Protein AF-0000000086681420 (afdb_homodimer)

Solvent-accessible surface area (backbone atoms only — not comparable to full-atom values): 21483 Å² total; per-residue (Å²): 106,61,71,54,40,61,47,39,17,50,47,39,37,50,51,50,50,49,32,41,70,71,39,78,42,47,61,63,35,74,54,58,59,67,58,52,14,61,72,68,72,48,56,61,65,45,44,51,50,9,47,51,54,36,30,54,43,31,44,29,41,67,53,79,93,69,53,41,27,32,30,68,63,39,62,67,49,53,43,48,50,36,53,54,48,20,55,54,45,14,51,20,32,21,44,33,7,63,62,53,47,66,70,57,52,50,54,48,50,54,47,51,56,50,49,73,64,42,84,44,63,68,56,34,51,54,47,53,50,48,51,50,45,56,41,39,67,72,35,40,54,55,49,54,46,33,58,53,54,60,41,63,55,62,50,57,58,42,35,51,44,13,36,68,75,37,44,70,61,50,51,52,31,51,50,48,26,49,51,23,34,72,69,41,33,28,68,54,10,17,50,29,34,33,52,35,38,51,50,36,39,54,40,15,46,53,44,38,46,74,70,56,43,29,84,131,106,60,71,54,40,61,47,39,17,49,48,37,38,50,52,53,48,48,34,42,70,71,40,77,42,46,58,65,35,74,54,58,58,65,58,52,16,61,73,68,72,48,58,62,64,42,44,50,50,10,47,50,53,36,29,54,44,30,45,29,41,67,55,80,95,69,54,39,26,32,30,66,62,41,64,65,49,55,44,49,50,36,52,55,47,20,55,54,44,14,51,19,33,21,43,34,7,64,62,53,46,64,69,57,52,52,54,47,52,55,45,52,54,51,48,73,64,43,85,46,61,67,56,34,50,53,47,52,51,49,52,51,47,56,42,38,68,72,35,41,54,55,48,55,45,33,58,52,55,61,43,64,55,61,51,56,60,43,37,51,42,12,37,66,74,36,45,70,60,51,51,53,32,52,50,48,26,49,51,22,35,71,69,41,34,28,69,54,10,17,49,30,35,33,53,35,37,52,49,36,39,54,40,16,46,53,43,37,48,74,71,57,42,30,83,131

Secondary structure (DSSP, 8-state):
-HHHHHHHHHHHHHHHHHHHHTTSS-TTPEE-HHHHHHHHT--HHHHHHHHHHHHHTTSEE--TTS-EEE---SHHHHHHHHHHHHHHHHHHHHHHHHH--HHHHHHHHHHHHHHHH--SHHHHHHHHHHHHHHHHHHH--HHHHHHHHTTTTHHHHHHHHHHHH-HHHHHHHHHHHHHHHHHT-HHHHHHHHHHHHHHHHHHHHHHHHHTT-S--/-HHHHHHHHHHHHHHHHHHHHTTSS-TTPEE-HHHHHHHHT--HHHHHHHHHHHHHTTSEE--TTS-EEE---SHHHHHHHHHHHHHHHHHHHHHHHHH--HHHHHHHHHHHHHHHH--SHHHHHHHHHHHHHHHHHHH--HHHHHHHHTTTTHHHHHHHHHHHH-HHHHHHHHHHHHHHHHHT-HHHHHHHHHHHHHHHHHHHHHHHHHTT-S--

Nearest PDB structures (foldseek):
  7u5q-assembly2_B  TM=7.441E-01  e=8.582E-09  Brucella melitensis ATCC 23457
  3fms-assembly1_A-2  TM=8.248E-01  e=6.926E-08  Thermotoga maritima MSB8
  3c7j-assembly1_A-2  TM=6.020E-01  e=2.973E-07  Pseudomonas syringae pv. tomato str. DC3000
  4p9f-assembly1_A  TM=7.579E-01  e=4.971E-06  Escherichia coli UMEA 3718-1
  3c7j-assembly1_B-2  TM=5.836E-01  e=3.539E-06  Pseudomonas syringae pv. tomato str. DC3000

InterPro domains:
  IPR000524 Transcription regulator HTH, GntR [PF00392] (9-70)
  IPR000524 Transcription regulator HTH, GntR [PS50949] (6-73)
  IPR000524 Transcription regulator HTH, GntR [SM00345] (12-70)
  IPR008920 Transcription regulator FadR/GntR, C-terminal [G3DSA:1.20.120.530] (75-212)
  IPR008920 Transcription regulator FadR/GntR, C-terminal [SSF48008] (76-204)
  IPR011711 GntR, C-terminal [PF07729] (80-198)
  IPR036388 Winged helix-like DNA-binding domain superfamily [G3DSA:1.10.10.10] (4-71)
  IPR036390 Winged helix DNA-binding domain superfamily [SSF46785] (7-87)

Organism: NCBI:txid175570

Radius of gyration: 22.21 Å; Cα contacts (8 Å, |Δi|>4): 626; chains: 2; bounding box: 49×61×53 Å

pLDDT: mean 91.7, std 10.25, range [29.23, 98.69]

Structure (mmCIF, N/CA/C/O backbone):
data_AF-0000000086681420-model_v1
#
loop_
_entity.id
_entity.type
_entity.pdbx_description
1 polymer 'GntR family transcriptional regulator'
#
loop_
_atom_site.group_PDB
_atom_site.id
_atom_site.type_symbol
_atom_site.label_atom_id
_atom_site.label_alt_id
_atom_site.label_comp_id
_atom_site.label_asym_id
_atom_site.label_entity_id
_atom_site.label_seq_id
_atom_site.pdbx_PDB_ins_code
_atom_site.Cartn_x
_atom_site.Cartn_y
_atom_site.Cartn_z
_atom_site.occupancy
_atom_site.B_iso_or_equiv
_atom_site.auth_seq_id
_atom_site.auth_comp_id
_atom_site.auth_asym_id
_atom_site.auth_atom_id
_atom_site.pdbx_PDB_model_num
ATOM 1 N N . MET A 1 1 ? -19.375 -1.603 -20.312 1 29.95 1 MET A N 1
ATOM 2 C CA . MET A 1 1 ? -18.109 -1.078 -20.812 1 29.95 1 MET A CA 1
ATOM 3 C C . MET A 1 1 ? -17.094 -0.914 -19.688 1 29.95 1 MET A C 1
ATOM 5 O O . MET A 1 1 ? -15.898 -1.085 -19.891 1 29.95 1 MET A O 1
ATOM 9 N N . THR A 1 2 ? -17.641 -0.39 -18.406 1 36.62 2 THR A N 1
ATOM 10 C CA . THR A 1 2 ? -16.812 -0.049 -17.25 1 36.62 2 THR A CA 1
ATOM 11 C C . THR A 1 2 ? -16.203 -1.303 -16.641 1 36.62 2 THR A C 1
ATOM 13 O O . THR A 1 2 ? -15.008 -1.321 -16.328 1 36.62 2 THR A O 1
ATOM 16 N N . LEU A 1 3 ? -17.125 -2.41 -16.406 1 41.62 3 LEU A N 1
ATOM 17 C CA . LEU A 1 3 ? -16.656 -3.721 -15.969 1 41.62 3 LEU A CA 1
ATOM 18 C C . LEU A 1 3 ? -15.648 -4.293 -16.953 1 41.62 3 LEU A C 1
ATOM 20 O O . LEU A 1 3 ? -14.641 -4.871 -16.562 1 41.62 3 LEU A O 1
ATOM 24 N N . ILE A 1 4 ? -16.094 -3.836 -18.266 1 43.59 4 ILE A N 1
ATOM 25 C CA . ILE A 1 4 ? -15.258 -4.309 -19.359 1 43.59 4 ILE A CA 1
ATOM 26 C C . ILE A 1 4 ? -13.906 -3.594 -19.328 1 43.59 4 ILE A C 1
ATOM 28 O O . ILE A 1 4 ? -12.875 -4.191 -19.641 1 43.59 4 ILE A O 1
ATOM 32 N N . ARG A 1 5 ? -14.07 -2.34 -18.766 1 47.03 5 ARG A N 1
ATOM 33 C CA . ARG A 1 5 ? -12.852 -1.529 -18.75 1 47.03 5 ARG A CA 1
ATOM 34 C C . ARG A 1 5 ? -11.922 -1.956 -17.625 1 47.03 5 ARG A C 1
ATOM 36 O O . ARG A 1 5 ? -10.711 -2.068 -17.812 1 47.03 5 ARG A O 1
ATOM 43 N N . THR A 1 6 ? -12.594 -2.039 -16.281 1 57.47 6 THR A N 1
ATOM 44 C CA . THR A 1 6 ? -11.781 -2.514 -15.164 1 57.47 6 THR A CA 1
ATOM 45 C C . THR A 1 6 ? -11.188 -3.887 -15.477 1 57.47 6 THR A C 1
ATOM 47 O O . THR A 1 6 ? -10.008 -4.133 -15.219 1 57.47 6 THR A O 1
ATOM 50 N N . LYS A 1 7 ? -11.984 -4.469 -16.312 1 68 7 LYS A N 1
ATOM 51 C CA . LYS A 1 7 ? -11.57 -5.812 -16.719 1 68 7 LYS A CA 1
ATOM 52 C C . LYS A 1 7 ? -10.461 -5.762 -17.766 1 68 7 LYS A C 1
ATOM 54 O O . LYS A 1 7 ? -9.516 -6.551 -17.719 1 68 7 LYS A O 1
ATOM 59 N N . THR A 1 8 ? -10.477 -4.625 -18.422 1 77.81 8 THR A N 1
ATOM 60 C CA . THR A 1 8 ? -9.531 -4.539 -19.531 1 77.81 8 THR A CA 1
ATOM 61 C C . THR A 1 8 ? -8.172 -4.039 -19.047 1 77.81 8 THR A C 1
ATOM 63 O O . THR A 1 8 ? -7.133 -4.566 -19.453 1 77.81 8 THR A O 1
ATOM 66 N N . SER A 1 9 ? -8.148 -3.043 -18.109 1 84.12 9 SER A N 1
ATOM 67 C CA . SER A 1 9 ? -6.887 -2.533 -17.562 1 84.12 9 SER A CA 1
ATOM 68 C C . SER A 1 9 ? -6.172 -3.596 -16.734 1 84.12 9 SER A C 1
ATOM 70 O O . SER A 1 9 ? -4.941 -3.689 -16.781 1 84.12 9 SER A O 1
ATOM 72 N N . GLU A 1 10 ? -6.984 -4.383 -16.156 1 84.88 10 GLU A N 1
ATOM 73 C CA . GLU A 1 10 ? -6.406 -5.48 -15.375 1 84.88 10 GLU A CA 1
ATOM 74 C C . GLU A 1 10 ? -5.781 -6.527 -16.297 1 84.88 10 GLU A C 1
ATOM 76 O O . GLU A 1 10 ? -4.723 -7.074 -15.984 1 84.88 10 GLU A O 1
ATOM 81 N N . ALA A 1 11 ? -6.469 -6.73 -17.328 1 89.44 11 ALA A N 1
ATOM 82 C CA . ALA A 1 11 ? -5.941 -7.676 -18.297 1 89.44 11 ALA A CA 1
ATOM 83 C C . ALA A 1 11 ? -4.629 -7.176 -18.891 1 89.44 11 ALA A C 1
ATOM 85 O O . ALA A 1 11 ? -3.719 -7.961 -19.156 1 89.44 11 ALA A O 1
ATOM 86 N N . VAL A 1 12 ? -4.574 -5.926 -19.109 1 92.56 12 VAL A N 1
ATOM 87 C CA . VAL A 1 12 ? -3.354 -5.312 -19.625 1 92.56 12 VAL A CA 1
ATOM 88 C C . VAL A 1 12 ? -2.219 -5.496 -18.625 1 92.56 12 VAL A C 1
ATOM 90 O O . VAL A 1 12 ? -1.119 -5.918 -18.984 1 92.56 12 VAL A O 1
ATOM 93 N N . ALA A 1 13 ? -2.529 -5.223 -17.422 1 90.81 13 ALA A N 1
ATOM 94 C CA . ALA A 1 13 ? -1.523 -5.371 -16.375 1 90.81 13 ALA A CA 1
ATOM 95 C C . ALA A 1 13 ? -1.04 -6.816 -16.281 1 90.81 13 ALA A C 1
ATOM 97 O O . ALA A 1 13 ? 0.163 -7.07 -16.188 1 90.81 13 ALA A O 1
ATOM 98 N N . ASP A 1 14 ? -1.962 -7.68 -16.391 1 90.56 14 ASP A N 1
ATOM 99 C CA . ASP A 1 14 ? -1.637 -9.102 -16.328 1 90.56 14 ASP A CA 1
ATOM 100 C C . ASP A 1 14 ? -0.757 -9.516 -17.5 1 90.56 14 ASP A C 1
ATOM 102 O O . ASP A 1 14 ? 0.175 -10.305 -17.344 1 90.56 14 ASP A O 1
ATOM 106 N N . HIS A 1 15 ? -1.085 -9.016 -18.609 1 93.69 15 HIS A N 1
ATOM 107 C CA . HIS A 1 15 ? -0.298 -9.32 -19.797 1 93.69 15 HIS A CA 1
ATOM 108 C C . HIS A 1 15 ? 1.135 -8.82 -19.656 1 93.69 15 HIS A C 1
ATOM 110 O O . HIS A 1 15 ? 2.084 -9.547 -19.953 1 93.69 15 HIS A O 1
ATOM 116 N N . ILE A 1 16 ? 1.286 -7.691 -19.188 1 94.44 16 ILE A N 1
ATOM 117 C CA . ILE A 1 16 ? 2.605 -7.09 -19.016 1 94.44 16 ILE A CA 1
ATOM 118 C C . ILE A 1 16 ? 3.395 -7.855 -17.953 1 94.44 16 ILE A C 1
ATOM 120 O O . ILE A 1 16 ? 4.586 -8.117 -18.125 1 94.44 16 ILE A O 1
ATOM 124 N N . LEU A 1 17 ? 2.746 -8.211 -16.922 1 92.69 17 LEU A N 1
ATOM 125 C CA . LEU A 1 17 ? 3.389 -9.023 -15.898 1 92.69 17 LEU A CA 1
ATOM 126 C C . LEU A 1 17 ? 3.871 -10.352 -16.484 1 92.69 17 LEU A C 1
ATOM 128 O O . LEU A 1 17 ? 4.969 -10.812 -16.156 1 92.69 17 LEU A O 1
ATOM 132 N N . GLY A 1 18 ? 3.021 -10.906 -17.297 1 92.44 18 GLY A N 1
ATOM 133 C CA . GLY A 1 18 ? 3.443 -12.117 -17.984 1 92.44 18 GLY A CA 1
ATOM 134 C C . GLY A 1 18 ? 4.727 -11.945 -18.766 1 92.44 18 GLY A C 1
ATOM 135 O O . GLY A 1 18 ? 5.621 -12.797 -18.703 1 92.44 18 GLY A O 1
ATOM 136 N N . LEU A 1 19 ? 4.836 -10.844 -19.453 1 93.81 19 LEU A N 1
ATOM 137 C CA . LEU A 1 19 ? 6.02 -10.547 -20.25 1 93.81 19 LEU A CA 1
ATOM 138 C C . LEU A 1 19 ? 7.234 -10.328 -19.359 1 93.81 19 LEU A C 1
ATOM 140 O O . LEU A 1 19 ? 8.359 -10.656 -19.75 1 93.81 19 LEU A O 1
ATOM 144 N N . LEU A 1 20 ? 7.023 -9.812 -18.203 1 93.31 20 LEU A N 1
ATOM 145 C CA . LEU A 1 20 ? 8.109 -9.633 -17.25 1 93.31 20 LEU A CA 1
ATOM 146 C C . LEU A 1 20 ? 8.594 -10.984 -16.719 1 93.31 20 LEU A C 1
ATOM 148 O O . LEU A 1 20 ? 9.797 -11.25 -16.703 1 93.31 20 LEU A O 1
ATOM 152 N N . PHE A 1 21 ? 7.691 -11.852 -16.469 1 93.25 21 PHE A N 1
ATOM 153 C CA . PHE A 1 21 ? 8.023 -13.094 -15.773 1 93.25 21 PHE A CA 1
ATOM 154 C C . PHE A 1 21 ? 8.531 -14.141 -16.766 1 93.25 21 PHE A C 1
ATOM 156 O O . PHE A 1 21 ? 9.148 -15.133 -16.359 1 93.25 21 PHE A O 1
ATOM 163 N N . ASP A 1 22 ? 8.258 -13.922 -18.016 1 91.25 22 ASP A N 1
ATOM 164 C CA . ASP A 1 22 ? 8.828 -14.875 -18.969 1 91.25 22 ASP A CA 1
ATOM 165 C C . ASP A 1 22 ? 10.109 -14.32 -19.594 1 91.25 22 ASP A C 1
ATOM 167 O O . ASP A 1 22 ? 10.727 -14.977 -20.438 1 91.25 22 ASP A O 1
ATOM 171 N N . GLY A 1 23 ? 10.445 -13.109 -19.234 1 90.69 23 GLY A N 1
ATOM 172 C CA . GLY A 1 23 ? 11.734 -12.547 -19.625 1 90.69 23 GLY A CA 1
ATOM 173 C C . GLY A 1 23 ? 11.672 -11.75 -20.922 1 90.69 23 GLY A C 1
ATOM 174 O O . GLY A 1 23 ? 12.68 -11.211 -21.375 1 90.69 23 GLY A O 1
ATOM 175 N N . THR A 1 24 ? 10.547 -11.609 -21.5 1 92.81 24 THR A N 1
ATOM 176 C CA . THR A 1 24 ? 10.391 -10.828 -22.719 1 92.81 24 THR A CA 1
ATOM 177 C C . THR A 1 24 ? 10.641 -9.352 -22.469 1 92.81 24 THR A C 1
ATOM 179 O O . THR A 1 24 ? 11.227 -8.656 -23.297 1 92.81 24 THR A O 1
ATOM 182 N N . LEU A 1 25 ? 10.141 -8.898 -21.359 1 94.31 25 LEU A N 1
ATOM 183 C CA . LEU A 1 25 ? 10.422 -7.543 -20.891 1 94.31 25 LEU A CA 1
ATOM 184 C C . LEU A 1 25 ? 11.422 -7.559 -19.734 1 94.31 25 LEU A C 1
ATOM 186 O O . LEU A 1 25 ? 11.336 -8.398 -18.844 1 94.31 25 LEU A O 1
ATOM 190 N N . ARG A 1 26 ? 12.367 -6.68 -19.844 1 92.62 26 ARG A N 1
ATOM 191 C CA . ARG A 1 26 ? 13.391 -6.547 -18.812 1 92.62 26 ARG A CA 1
ATOM 192 C C . ARG A 1 26 ? 13.484 -5.109 -18.312 1 92.62 26 ARG A C 1
ATOM 194 O O . ARG A 1 26 ? 12.922 -4.195 -18.922 1 92.62 26 ARG A O 1
ATOM 201 N N . THR A 1 27 ? 14.219 -5.016 -17.156 1 92.38 27 THR A N 1
ATOM 202 C CA . THR A 1 27 ? 14.414 -3.695 -16.562 1 92.38 27 THR A CA 1
ATOM 203 C C . THR A 1 27 ? 14.922 -2.707 -17.609 1 92.38 27 THR A C 1
ATOM 205 O O . THR A 1 27 ? 15.867 -2.996 -18.344 1 92.38 27 THR A O 1
ATOM 208 N N . GLY A 1 28 ? 14.227 -1.65 -17.703 1 92.62 28 GLY A N 1
ATOM 209 C CA . GLY A 1 28 ? 14.68 -0.587 -18.594 1 92.62 28 GLY A CA 1
ATOM 210 C C . GLY A 1 28 ? 14.055 -0.662 -19.969 1 92.62 28 GLY A C 1
ATOM 211 O O . GLY A 1 28 ? 14.086 0.313 -20.719 1 92.62 28 GLY A O 1
ATOM 212 N N . ASP A 1 29 ? 13.453 -1.749 -20.344 1 94.5 29 ASP A N 1
ATOM 213 C CA . ASP A 1 29 ? 12.859 -1.917 -21.672 1 94.5 29 ASP A CA 1
ATOM 214 C C . ASP A 1 29 ? 11.688 -0.958 -21.859 1 94.5 29 ASP A C 1
ATOM 216 O O . ASP A 1 29 ? 10.914 -0.712 -20.938 1 94.5 29 ASP A O 1
ATOM 220 N N . ARG A 1 30 ? 11.586 -0.527 -23.078 1 95.94 30 ARG A N 1
ATOM 221 C CA . ARG A 1 30 ? 10.391 0.216 -23.469 1 95.94 30 ARG A CA 1
ATOM 222 C C . ARG A 1 30 ? 9.219 -0.724 -23.719 1 95.94 30 ARG A C 1
ATOM 224 O O . ARG A 1 30 ? 9.383 -1.804 -24.281 1 95.94 30 ARG A O 1
ATOM 231 N N . ILE A 1 31 ? 8.094 -0.323 -23.25 1 96.69 31 ILE A N 1
ATOM 232 C CA . ILE A 1 31 ? 6.883 -1.105 -23.453 1 96.69 31 ILE A CA 1
ATOM 233 C C . ILE A 1 31 ? 6.152 -0.608 -24.703 1 96.69 31 ILE A C 1
ATOM 235 O O . ILE A 1 31 ? 5.836 0.58 -24.812 1 96.69 31 ILE A O 1
ATOM 239 N N . ASP A 1 32 ? 5.902 -1.499 -25.609 1 95.12 32 ASP A N 1
ATOM 240 C CA . ASP A 1 32 ? 5.238 -1.179 -26.875 1 95.12 32 ASP A CA 1
ATOM 241 C C . ASP A 1 32 ? 3.723 -1.089 -26.688 1 95.12 32 ASP A C 1
ATOM 243 O O . ASP A 1 32 ? 3.012 -2.08 -26.859 1 95.12 32 ASP A O 1
ATOM 247 N N . ILE A 1 33 ? 3.287 0.065 -26.469 1 94.62 33 ILE A N 1
ATOM 248 C CA . ILE A 1 33 ? 1.875 0.289 -26.172 1 94.62 33 ILE A CA 1
ATOM 249 C C . ILE A 1 33 ? 1.027 -0.186 -27.359 1 94.62 33 ILE A C 1
ATOM 251 O O . ILE A 1 33 ? 0.014 -0.863 -27.156 1 94.62 33 ILE A O 1
ATOM 255 N N . ASP A 1 34 ? 1.475 0.141 -28.516 1 94.75 34 ASP A N 1
ATOM 256 C CA . ASP A 1 34 ? 0.741 -0.262 -29.703 1 94.75 34 ASP A CA 1
ATOM 257 C C . ASP A 1 34 ? 0.727 -1.781 -29.859 1 94.75 34 ASP A C 1
ATOM 259 O O . ASP A 1 34 ? -0.293 -2.365 -30.234 1 94.75 34 ASP A O 1
ATOM 263 N N . GLY A 1 35 ? 1.825 -2.338 -29.641 1 95.81 35 GLY A N 1
ATOM 264 C CA . GLY A 1 35 ? 1.906 -3.789 -29.703 1 95.81 35 GLY A CA 1
ATOM 265 C C . GLY A 1 35 ? 1.006 -4.48 -28.688 1 95.81 35 GLY A C 1
ATOM 266 O O . GLY A 1 35 ? 0.346 -5.469 -29.016 1 95.81 35 GLY A O 1
ATOM 267 N N . VAL A 1 36 ? 0.991 -3.971 -27.484 1 95.81 36 VAL A N 1
ATOM 268 C CA . VAL A 1 36 ? 0.137 -4.531 -26.453 1 95.81 36 VAL A CA 1
ATOM 269 C C . VAL A 1 36 ? -1.33 -4.355 -26.828 1 95.81 36 VAL A C 1
ATOM 271 O O . VAL A 1 36 ? -2.133 -5.281 -26.672 1 95.81 36 VAL A O 1
ATOM 274 N N . ALA A 1 37 ? -1.619 -3.24 -27.297 1 95.44 37 ALA A N 1
ATOM 275 C CA . ALA A 1 37 ? -2.984 -2.959 -27.734 1 95.44 37 ALA A CA 1
ATOM 276 C C . ALA A 1 37 ? -3.426 -3.936 -28.828 1 95.44 37 ALA A C 1
ATOM 278 O O . ALA A 1 37 ? -4.527 -4.484 -28.766 1 95.44 37 ALA A O 1
ATOM 279 N N . ALA A 1 38 ? -2.58 -4.141 -29.797 1 95.88 38 ALA A N 1
ATOM 280 C CA . ALA A 1 38 ? -2.871 -5.051 -30.891 1 95.88 38 ALA A CA 1
ATOM 281 C C . ALA A 1 38 ? -3.055 -6.48 -30.391 1 95.88 38 ALA A C 1
ATOM 283 O O . ALA A 1 38 ? -3.988 -7.172 -30.812 1 95.88 38 ALA A O 1
ATOM 284 N N . THR A 1 39 ? -2.238 -6.824 -29.562 1 94.62 39 THR A N 1
ATOM 285 C CA . THR A 1 39 ? -2.264 -8.18 -29.031 1 94.62 39 THR A CA 1
ATOM 286 C C . THR A 1 39 ? -3.562 -8.445 -28.266 1 94.62 39 THR A C 1
ATOM 288 O O . THR A 1 39 ? -4.145 -9.523 -28.391 1 94.62 39 THR A O 1
ATOM 291 N N . LEU A 1 40 ? -3.982 -7.453 -27.531 1 95.19 40 LEU A N 1
ATOM 292 C CA . LEU A 1 40 ? -5.137 -7.656 -26.656 1 95.19 40 LEU A CA 1
ATOM 293 C C . LEU A 1 40 ? -6.418 -7.191 -27.344 1 95.19 40 LEU A C 1
ATOM 295 O O . LEU A 1 40 ? -7.512 -7.375 -26.797 1 95.19 40 LEU A O 1
ATOM 299 N N . GLY A 1 41 ? -6.301 -6.641 -28.438 1 95.25 41 GLY A N 1
ATOM 300 C CA . GLY A 1 41 ? -7.469 -6.18 -29.172 1 95.25 41 GLY A CA 1
ATOM 301 C C . GLY A 1 41 ? -8.18 -5.02 -28.5 1 95.25 41 GLY A C 1
ATOM 302 O O . GLY A 1 41 ? -9.406 -4.996 -28.422 1 95.25 41 GLY A O 1
ATOM 303 N N . VAL A 1 42 ? -7.398 -4.133 -27.938 1 93.38 42 VAL A N 1
ATOM 304 C CA . VAL A 1 42 ? -7.961 -2.979 -27.25 1 93.38 42 VAL A CA 1
ATOM 305 C C . VAL A 1 42 ? -7.301 -1.699 -27.766 1 93.38 42 VAL A C 1
ATOM 307 O O . VAL A 1 42 ? -6.348 -1.755 -28.547 1 93.38 42 VAL A O 1
ATOM 310 N N . SER A 1 43 ? -7.922 -0.62 -27.375 1 91.12 43 SER A N 1
ATOM 311 C CA . SER A 1 43 ? -7.328 0.668 -27.719 1 91.12 43 SER A CA 1
ATOM 312 C C . SER A 1 43 ? -6.16 1.003 -26.797 1 91.12 43 SER A C 1
ATOM 314 O O . SER A 1 43 ? -5.895 0.273 -25.828 1 91.12 43 SER A O 1
ATOM 316 N N . ARG A 1 44 ? -5.57 2.129 -27.078 1 90.06 44 ARG A N 1
ATOM 317 C CA . ARG A 1 44 ? -4.438 2.58 -26.281 1 90.06 44 ARG A CA 1
ATOM 318 C C . ARG A 1 44 ? -4.891 3.025 -24.891 1 90.06 44 ARG A C 1
ATOM 320 O O . ARG A 1 44 ? -4.105 3.002 -23.938 1 90.06 44 ARG A O 1
ATOM 327 N N . VAL A 1 45 ? -6.086 3.369 -24.797 1 82.5 45 VAL A N 1
ATOM 328 C CA . VAL A 1 45 ? -6.59 3.955 -23.562 1 82.5 45 VAL A CA 1
ATOM 329 C C . VAL A 1 45 ? -6.527 2.922 -22.438 1 82.5 45 VAL A C 1
ATOM 331 O O . VAL A 1 45 ? -5.898 3.154 -21.406 1 82.5 45 VAL A O 1
ATOM 334 N N . PRO A 1 46 ? -7.086 1.774 -22.578 1 86.62 46 PRO A N 1
ATOM 335 C CA . PRO A 1 46 ? -6.973 0.791 -21.5 1 86.62 46 PRO A CA 1
ATOM 336 C C . PRO A 1 46 ? -5.535 0.332 -21.266 1 86.62 46 PRO A C 1
ATOM 338 O O . PRO A 1 46 ? -5.172 -0.037 -20.156 1 86.62 46 PRO A O 1
ATOM 341 N N . VAL A 1 47 ? -4.727 0.31 -22.312 1 91.19 47 VAL A N 1
ATOM 342 C CA . VAL A 1 47 ? -3.322 -0.05 -22.141 1 91.19 47 VAL A CA 1
ATOM 343 C C . VAL A 1 47 ? -2.641 0.953 -21.219 1 91.19 47 VAL A C 1
ATOM 345 O O . VAL A 1 47 ? -1.955 0.564 -20.266 1 91.19 47 VAL A O 1
ATOM 348 N N . ARG A 1 48 ? -2.943 2.162 -21.438 1 83.94 48 ARG A N 1
ATOM 349 C CA . ARG A 1 48 ? -2.355 3.205 -20.594 1 83.94 48 ARG A CA 1
ATOM 350 C C . ARG A 1 48 ? -2.863 3.107 -19.172 1 83.94 48 ARG A C 1
ATOM 352 O O . ARG A 1 48 ? -2.107 3.33 -18.219 1 83.94 48 ARG A O 1
ATOM 359 N N . GLU A 1 49 ? -4.039 2.74 -19.031 1 81.88 49 GLU A N 1
ATOM 360 C CA . GLU A 1 49 ? -4.605 2.576 -17.688 1 81.88 49 GLU A CA 1
ATOM 361 C C . GLU A 1 49 ? -3.932 1.428 -16.938 1 81.88 49 GLU A C 1
ATOM 363 O O . GLU A 1 49 ? -3.631 1.544 -15.758 1 81.88 49 GLU A O 1
ATOM 368 N N . GLY A 1 50 ? -3.754 0.379 -17.656 1 85.94 50 GLY A N 1
ATOM 369 C CA . GLY A 1 50 ? -3.051 -0.746 -17.062 1 85.94 50 GLY A CA 1
ATOM 370 C C . GLY A 1 50 ? -1.621 -0.417 -16.672 1 85.94 50 GLY A C 1
ATOM 371 O O . GLY A 1 50 ? -1.147 -0.838 -15.617 1 85.94 50 GLY A O 1
ATOM 372 N N . LEU A 1 51 ? -1.036 0.368 -17.531 1 88.81 51 LEU A N 1
ATOM 373 C CA . LEU A 1 51 ? 0.333 0.794 -17.266 1 88.81 51 LEU A CA 1
ATOM 374 C C . LEU A 1 51 ? 0.386 1.75 -16.078 1 88.81 51 LEU A C 1
ATOM 376 O O . LEU A 1 51 ? 1.343 1.729 -15.297 1 88.81 51 LEU A O 1
ATOM 380 N N . MET A 1 52 ? -0.603 2.531 -15.867 1 82.06 52 MET A N 1
ATOM 381 C CA . MET A 1 52 ? -0.674 3.445 -14.734 1 82.06 52 MET A CA 1
ATOM 382 C C . MET A 1 52 ? -0.793 2.676 -13.422 1 82.06 52 MET A C 1
ATOM 384 O O . MET A 1 52 ? -0.208 3.068 -12.414 1 82.06 52 MET A O 1
ATOM 388 N N . SER A 1 53 ? -1.486 1.578 -13.5 1 82.81 53 SER A N 1
ATOM 389 C CA . SER A 1 53 ? -1.59 0.75 -12.305 1 82.81 53 SER A CA 1
ATOM 390 C C . SER A 1 53 ? -0.242 0.137 -11.938 1 82.81 53 SER A C 1
ATOM 392 O O . SER A 1 53 ? 0.139 0.118 -10.766 1 82.81 53 SER A O 1
ATOM 394 N N . LEU A 1 54 ? 0.471 -0.278 -12.961 1 88.25 54 LEU A N 1
ATOM 395 C CA . LEU A 1 54 ? 1.778 -0.885 -12.734 1 88.25 54 LEU A CA 1
ATOM 396 C C . LEU A 1 54 ? 2.797 0.164 -12.305 1 88.25 54 LEU A C 1
ATOM 398 O O . LEU A 1 54 ? 3.762 -0.153 -11.602 1 88.25 54 LEU A O 1
ATOM 402 N N . GLU A 1 55 ? 2.549 1.38 -12.75 1 86.38 55 GLU A N 1
ATOM 403 C CA . GLU A 1 55 ? 3.41 2.461 -12.281 1 86.38 55 GLU A CA 1
ATOM 404 C C . GLU A 1 55 ? 3.199 2.734 -10.797 1 86.38 55 GLU A C 1
ATOM 406 O O . GLU A 1 55 ? 4.16 2.947 -10.055 1 86.38 55 GLU A O 1
ATOM 411 N N . ARG A 1 56 ? 2.051 2.691 -10.391 1 77.5 56 ARG A N 1
ATOM 412 C CA . ARG A 1 56 ? 1.72 2.875 -8.984 1 77.5 56 ARG A CA 1
ATOM 413 C C . ARG A 1 56 ? 2.334 1.771 -8.125 1 77.5 56 ARG A C 1
ATOM 415 O O . ARG A 1 56 ? 2.748 2.016 -6.992 1 77.5 56 ARG A O 1
ATOM 422 N N . ASP A 1 57 ? 2.451 0.648 -8.789 1 81.25 57 ASP A N 1
ATOM 423 C CA . ASP A 1 57 ? 3.008 -0.503 -8.086 1 81.25 57 ASP A CA 1
ATOM 424 C C . ASP A 1 57 ? 4.535 -0.464 -8.094 1 81.25 57 ASP A C 1
ATOM 426 O O . ASP A 1 57 ? 5.184 -1.285 -7.441 1 81.25 57 ASP A O 1
ATOM 430 N N . GLY A 1 58 ? 5.055 0.45 -8.898 1 85.06 58 GLY A N 1
ATOM 431 C CA . GLY A 1 58 ? 6.496 0.636 -8.945 1 85.06 58 GLY A CA 1
ATOM 432 C C . GLY A 1 58 ? 7.18 -0.225 -9.992 1 85.06 58 GLY A C 1
ATOM 433 O O . GLY A 1 58 ? 8.406 -0.362 -9.984 1 85.06 58 GLY A O 1
ATOM 434 N N . LEU A 1 59 ? 6.402 -0.807 -10.898 1 90.94 59 LEU A N 1
ATOM 435 C CA . LEU A 1 59 ? 6.961 -1.749 -11.859 1 90.94 59 LEU A CA 1
ATOM 436 C C . LEU A 1 59 ? 7.203 -1.071 -13.203 1 90.94 59 LEU A C 1
ATOM 438 O O . LEU A 1 59 ? 7.938 -1.596 -14.047 1 90.94 59 LEU A O 1
ATOM 442 N N . VAL A 1 60 ? 6.508 0.057 -13.422 1 92 60 VAL A N 1
ATOM 443 C CA . VAL A 1 60 ? 6.586 0.786 -14.68 1 92 60 VAL A CA 1
ATOM 444 C C . VAL A 1 60 ? 6.828 2.268 -14.406 1 92 60 VAL A C 1
ATOM 446 O O . VAL A 1 60 ? 6.461 2.779 -13.352 1 92 60 VAL A O 1
ATOM 449 N N . ARG A 1 61 ? 7.527 2.855 -15.242 1 90.12 61 ARG A N 1
ATOM 450 C CA . ARG A 1 61 ? 7.695 4.305 -15.242 1 90.12 61 ARG A CA 1
ATOM 451 C C . ARG A 1 61 ? 7.129 4.914 -16.531 1 90.12 61 ARG A C 1
ATOM 453 O O . ARG A 1 61 ? 7.359 4.398 -17.625 1 90.12 61 ARG A O 1
ATOM 460 N N . MET A 1 62 ? 6.352 5.93 -16.375 1 88.44 62 MET A N 1
ATOM 461 C CA . MET A 1 62 ? 5.762 6.613 -17.531 1 88.44 62 MET A CA 1
ATOM 462 C C . MET A 1 62 ? 6.117 8.102 -17.516 1 88.44 62 MET A C 1
ATOM 464 O O . MET A 1 62 ? 5.266 8.945 -17.234 1 88.44 62 MET A O 1
ATOM 468 N N . PRO A 1 63 ? 7.387 8.344 -17.906 1 84 63 PRO A N 1
ATOM 469 C CA . PRO A 1 63 ? 7.746 9.758 -18 1 84 63 PRO A CA 1
ATOM 470 C C . PRO A 1 63 ? 6.922 10.508 -19.047 1 84 63 PRO A C 1
ATOM 472 O O . PRO A 1 63 ? 6.477 9.914 -20.031 1 84 63 PRO A O 1
ATOM 475 N N . HIS A 1 64 ? 6.824 11.68 -18.75 1 76.94 64 HIS A N 1
ATOM 476 C CA . HIS A 1 64 ? 6.023 12.523 -19.625 1 76.94 64 HIS A CA 1
ATOM 477 C C . HIS A 1 64 ? 6.559 12.484 -21.062 1 76.94 64 HIS A C 1
ATOM 479 O O . HIS A 1 64 ? 7.762 12.648 -21.281 1 76.94 64 HIS A O 1
ATOM 485 N N . TYR A 1 65 ? 5.738 12.203 -21.922 1 71.69 65 TYR A N 1
ATOM 486 C CA . TYR A 1 65 ? 5.922 12.297 -23.375 1 71.69 65 TYR A CA 1
ATOM 487 C C . TYR A 1 65 ? 6.926 11.266 -23.859 1 71.69 65 TYR A C 1
ATOM 489 O O . TYR A 1 65 ? 7.344 11.297 -25.016 1 71.69 65 TYR A O 1
ATOM 497 N N . LYS A 1 66 ? 7.383 10.398 -23 1 81.81 66 LYS A N 1
ATOM 498 C CA . LYS A 1 66 ? 8.43 9.492 -23.453 1 81.81 66 LYS A CA 1
ATOM 499 C C . LYS A 1 66 ? 7.93 8.047 -23.484 1 81.81 66 LYS A C 1
ATOM 501 O O . LYS A 1 66 ? 8.711 7.117 -23.688 1 81.81 66 LYS A O 1
ATOM 506 N N . GLY A 1 67 ? 6.637 7.809 -23.266 1 88.88 67 GLY A N 1
ATOM 507 C CA . GLY A 1 67 ? 6.148 6.441 -23.281 1 88.88 67 GLY A CA 1
ATOM 508 C C . GLY A 1 67 ? 6.234 5.762 -21.938 1 88.88 67 GLY A C 1
ATOM 509 O O . GLY A 1 67 ? 6.23 6.426 -20.891 1 88.88 67 GLY A O 1
ATOM 510 N N . ALA A 1 68 ? 6.25 4.34 -21.984 1 94.75 68 ALA A N 1
ATOM 511 C CA . ALA A 1 68 ? 6.277 3.535 -20.766 1 94.75 68 ALA A CA 1
ATOM 512 C C . ALA A 1 68 ? 7.492 2.609 -20.75 1 94.75 68 ALA A C 1
ATOM 514 O O . ALA A 1 68 ? 7.859 2.037 -21.781 1 94.75 68 ALA A O 1
ATOM 515 N N . PHE A 1 69 ? 8.125 2.516 -19.578 1 95.88 69 PHE A N 1
ATOM 516 C CA . PHE A 1 69 ? 9.312 1.689 -19.406 1 95.88 69 PHE A CA 1
ATOM 517 C C . PHE A 1 69 ? 9.195 0.798 -18.188 1 95.88 69 PHE A C 1
ATOM 519 O O . PHE A 1 69 ? 8.547 1.17 -17.203 1 95.88 69 PHE A O 1
ATOM 526 N N . VAL A 1 70 ? 9.82 -0.333 -18.359 1 94.62 70 VAL A N 1
ATOM 527 C CA . VAL A 1 70 ? 9.906 -1.179 -17.172 1 94.62 70 VAL A CA 1
ATOM 528 C C . VAL A 1 70 ? 10.82 -0.528 -16.141 1 94.62 70 VAL A C 1
ATOM 530 O O . VAL A 1 70 ? 11.945 -0.137 -16.453 1 94.62 70 VAL A O 1
ATOM 533 N N . ALA A 1 71 ? 10.266 -0.394 -15.023 1 90.38 71 ALA A N 1
ATOM 534 C CA . ALA A 1 71 ? 11.109 0.083 -13.93 1 90.38 71 ALA A CA 1
ATOM 535 C C . ALA A 1 71 ? 12.062 -1.009 -13.453 1 90.38 71 ALA A C 1
ATOM 537 O O . ALA A 1 71 ? 12.57 -1.789 -14.266 1 90.38 71 ALA A O 1
ATOM 538 N N . GLY A 1 72 ? 12.242 -1.188 -12.133 1 86.19 72 GLY A N 1
ATOM 539 C CA . GLY A 1 72 ? 13.07 -2.252 -11.586 1 86.19 72 GLY A CA 1
ATOM 540 C C . GLY A 1 72 ? 12.344 -3.58 -11.484 1 86.19 72 GLY A C 1
ATOM 541 O O . GLY A 1 72 ? 11.211 -3.637 -11 1 86.19 72 GLY A O 1
ATOM 542 N N . PHE A 1 73 ? 12.922 -4.57 -12.188 1 91 73 PHE A N 1
ATOM 543 C CA . PHE A 1 73 ? 12.391 -5.926 -12.086 1 91 73 PHE A CA 1
ATOM 544 C C . PHE A 1 73 ? 13.523 -6.941 -11.977 1 91 73 PHE A C 1
ATOM 546 O O . PHE A 1 73 ? 13.984 -7.48 -12.984 1 91 73 PHE A O 1
ATOM 553 N N . ASP A 1 74 ? 13.906 -7.133 -10.797 1 92 74 ASP A N 1
ATOM 554 C CA . ASP A 1 74 ? 14.953 -8.094 -10.469 1 92 74 ASP A CA 1
ATOM 555 C C . ASP A 1 74 ? 14.648 -8.805 -9.156 1 92 74 ASP A C 1
ATOM 557 O O . ASP A 1 74 ? 13.539 -8.695 -8.625 1 92 74 ASP A O 1
ATOM 561 N N . ALA A 1 75 ? 15.555 -9.617 -8.719 1 93 75 ALA A N 1
ATOM 562 C CA . ALA A 1 75 ? 15.336 -10.398 -7.504 1 93 75 ALA A CA 1
ATOM 563 C C . ALA A 1 75 ? 15 -9.5 -6.32 1 93 75 ALA A C 1
ATOM 565 O O . ALA A 1 75 ? 14.094 -9.805 -5.539 1 93 75 ALA A O 1
ATOM 566 N N . ASP A 1 76 ? 15.633 -8.406 -6.234 1 90.56 76 ASP A N 1
ATOM 567 C CA . ASP A 1 76 ? 15.43 -7.492 -5.117 1 90.56 76 ASP A CA 1
ATOM 568 C C . ASP A 1 76 ? 14.031 -6.867 -5.172 1 90.56 76 ASP A C 1
ATOM 570 O O . ASP A 1 76 ? 13.398 -6.668 -4.137 1 90.56 76 ASP A O 1
ATOM 574 N N . THR A 1 77 ? 13.617 -6.555 -6.348 1 89.88 77 THR A N 1
ATOM 575 C CA . THR A 1 77 ? 12.281 -5.984 -6.535 1 89.88 77 THR A CA 1
ATOM 576 C C . THR A 1 77 ? 11.203 -6.984 -6.121 1 89.88 77 THR A C 1
ATOM 578 O O . THR A 1 77 ? 10.242 -6.617 -5.449 1 89.88 77 THR A O 1
ATOM 581 N N . VAL A 1 78 ? 11.375 -8.164 -6.496 1 92.75 78 VAL A N 1
ATOM 582 C CA . VAL A 1 78 ? 10.406 -9.195 -6.168 1 92.75 78 VAL A CA 1
ATOM 583 C C . VAL A 1 78 ? 10.43 -9.477 -4.668 1 92.75 78 VAL A C 1
ATOM 585 O O . VAL A 1 78 ? 9.383 -9.602 -4.035 1 92.75 78 VAL A O 1
ATOM 588 N N . PHE A 1 79 ? 11.594 -9.492 -4.098 1 93.56 79 PHE A N 1
ATOM 589 C CA . PHE A 1 79 ? 11.719 -9.734 -2.664 1 93.56 79 PHE A CA 1
ATOM 590 C C . PHE A 1 79 ? 11.055 -8.617 -1.869 1 93.56 79 PHE A C 1
ATOM 592 O O . PHE A 1 79 ? 10.398 -8.875 -0.857 1 93.56 79 PHE A O 1
ATOM 599 N N . GLU A 1 80 ? 11.289 -7.469 -2.281 1 93.25 80 GLU A N 1
ATOM 600 C CA . GLU A 1 80 ? 10.672 -6.359 -1.562 1 93.25 80 GLU A CA 1
ATOM 601 C C . GLU A 1 80 ? 9.148 -6.453 -1.606 1 93.25 80 GLU A C 1
ATOM 603 O O . GLU A 1 80 ? 8.477 -6.164 -0.616 1 93.25 80 GLU A O 1
ATOM 608 N N . ALA A 1 81 ? 8.609 -6.773 -2.736 1 94.75 81 ALA A N 1
ATOM 609 C CA . ALA A 1 81 ? 7.16 -6.941 -2.857 1 94.75 81 ALA A CA 1
ATOM 610 C C . ALA A 1 81 ? 6.645 -7.98 -1.868 1 94.75 81 ALA A C 1
ATOM 612 O O . ALA A 1 81 ? 5.645 -7.754 -1.184 1 94.75 81 ALA A O 1
ATOM 613 N N . PHE A 1 82 ? 7.379 -9.07 -1.779 1 96.56 82 PHE A N 1
ATOM 614 C CA . PHE A 1 82 ? 6.969 -10.133 -0.873 1 96.56 82 PHE A CA 1
ATOM 615 C C . PHE A 1 82 ? 7.113 -9.695 0.58 1 96.56 82 PHE A C 1
ATOM 617 O O . PHE A 1 82 ? 6.281 -10.039 1.422 1 96.56 82 PHE A O 1
ATOM 624 N N . GLU A 1 83 ? 8.141 -8.977 0.826 1 95.5 83 GLU A N 1
ATOM 625 C CA . GLU A 1 83 ? 8.359 -8.484 2.182 1 95.5 83 GLU A CA 1
ATOM 626 C C . GLU A 1 83 ? 7.188 -7.613 2.645 1 95.5 83 GLU A C 1
ATOM 628 O O . GLU A 1 83 ? 6.66 -7.805 3.742 1 95.5 83 GLU A O 1
ATOM 633 N N . LEU A 1 84 ? 6.84 -6.691 1.857 1 96.38 84 LEU A N 1
ATOM 634 C CA . LEU A 1 84 ? 5.742 -5.789 2.186 1 96.38 84 LEU A CA 1
ATOM 635 C C . LEU A 1 84 ? 4.418 -6.539 2.236 1 96.38 84 LEU A C 1
ATOM 637 O O . LEU A 1 84 ? 3.613 -6.324 3.148 1 96.38 84 LEU A O 1
ATOM 641 N N . TYR A 1 85 ? 4.188 -7.398 1.305 1 96.31 85 TYR A N 1
ATOM 642 C CA . TYR A 1 85 ? 2.975 -8.211 1.308 1 96.31 85 TYR A CA 1
ATOM 643 C C . TYR A 1 85 ? 2.891 -9.062 2.568 1 96.31 85 TYR A C 1
ATOM 645 O O . TYR A 1 85 ? 1.809 -9.242 3.131 1 96.31 85 TYR A O 1
ATOM 653 N N . ALA A 1 86 ? 4.02 -9.625 2.963 1 96.94 86 ALA A N 1
ATOM 654 C CA . ALA A 1 86 ? 4.066 -10.453 4.164 1 96.94 86 ALA A CA 1
ATOM 655 C C . ALA A 1 86 ? 3.623 -9.664 5.395 1 96.94 86 ALA A C 1
ATOM 657 O O . ALA A 1 86 ? 2.863 -10.172 6.223 1 96.94 86 ALA A O 1
ATOM 658 N N . MET A 1 87 ? 4.082 -8.484 5.445 1 96.56 87 MET A N 1
ATOM 659 C CA . MET A 1 87 ? 3.705 -7.629 6.566 1 96.56 87 MET A CA 1
ATOM 660 C C . MET A 1 87 ? 2.199 -7.387 6.578 1 96.56 87 MET A C 1
ATOM 662 O O . MET A 1 87 ? 1.558 -7.492 7.625 1 96.56 87 MET A O 1
ATOM 666 N N . LEU A 1 88 ? 1.661 -7.07 5.473 1 96.81 88 LEU A N 1
ATOM 667 C CA . LEU A 1 88 ? 0.233 -6.793 5.363 1 96.81 88 LEU A CA 1
ATOM 668 C C . LEU A 1 88 ? -0.585 -8.055 5.617 1 96.81 88 LEU A C 1
ATOM 670 O O . LEU A 1 88 ? -1.608 -8.008 6.305 1 96.81 88 LEU A O 1
ATOM 674 N N . SER A 1 89 ? -0.124 -9.141 5.062 1 96.5 89 SER A N 1
ATOM 675 C CA . SER A 1 89 ? -0.806 -10.414 5.25 1 96.5 89 SER A CA 1
ATOM 676 C C . SER A 1 89 ? -0.769 -10.859 6.707 1 96.5 89 SER A C 1
ATOM 678 O O . SER A 1 89 ? -1.738 -11.422 7.215 1 96.5 89 SER A O 1
ATOM 680 N N . ALA A 1 90 ? 0.364 -10.664 7.316 1 97.5 90 ALA A N 1
ATOM 681 C CA . ALA A 1 90 ? 0.459 -10.984 8.742 1 97.5 90 ALA A CA 1
ATOM 682 C C . ALA A 1 90 ? -0.585 -10.219 9.547 1 97.5 90 ALA A C 1
ATOM 684 O O . ALA A 1 90 ? -1.204 -10.773 10.461 1 97.5 90 ALA A O 1
ATOM 685 N N . LEU A 1 91 ? -0.77 -8.992 9.211 1 97.12 91 LEU A N 1
ATOM 686 C CA . LEU A 1 91 ? -1.759 -8.172 9.898 1 97.12 91 LEU A CA 1
ATOM 687 C C . LEU A 1 91 ? -3.168 -8.703 9.664 1 97.12 91 LEU A C 1
ATOM 689 O O . LEU A 1 91 ? -3.967 -8.789 10.594 1 97.12 91 LEU A O 1
ATOM 693 N N . THR A 1 92 ? -3.508 -9.047 8.422 1 97.56 92 THR A N 1
ATOM 694 C CA . THR A 1 92 ? -4.836 -9.57 8.125 1 97.56 92 THR A CA 1
ATOM 695 C C . THR A 1 92 ? -5.066 -10.898 8.844 1 97.56 92 THR A C 1
ATOM 697 O O . THR A 1 92 ? -6.152 -11.148 9.367 1 97.56 92 THR A O 1
ATOM 700 N N . ASN A 1 93 ? -4.012 -11.695 8.844 1 98.5 93 ASN A N 1
ATOM 701 C CA . ASN A 1 93 ? -4.137 -12.984 9.531 1 98.5 93 ASN A CA 1
ATOM 702 C C . ASN A 1 93 ? -4.328 -12.797 11.031 1 98.5 93 ASN A C 1
ATOM 704 O O . ASN A 1 93 ? -5.137 -13.492 11.648 1 98.5 93 ASN A O 1
ATOM 708 N N . ARG A 1 94 ? -3.578 -11.914 11.633 1 98.38 94 ARG A N 1
ATOM 709 C CA . ARG A 1 94 ? -3.74 -11.594 13.047 1 98.38 94 ARG A CA 1
ATOM 710 C C . ARG A 1 94 ? -5.176 -11.188 13.359 1 98.38 94 ARG A C 1
ATOM 712 O O . ARG A 1 94 ? -5.781 -11.703 14.305 1 98.38 94 ARG A O 1
ATOM 719 N N . ARG A 1 95 ? -5.688 -10.305 12.562 1 97.62 95 ARG A N 1
ATOM 720 C CA . ARG A 1 95 ? -7.035 -9.789 12.773 1 97.62 95 ARG A CA 1
ATOM 721 C C . ARG A 1 95 ? -8.078 -10.883 12.57 1 97.62 95 ARG A C 1
ATOM 723 O O . ARG A 1 95 ? -9.047 -10.961 13.328 1 97.62 95 ARG A O 1
ATOM 730 N N . ALA A 1 96 ? -7.914 -11.656 11.531 1 98.19 96 ALA A N 1
ATOM 731 C CA . ALA A 1 96 ? -8.852 -12.734 11.242 1 98.19 96 ALA A CA 1
ATOM 732 C C . ALA A 1 96 ? -8.891 -13.75 12.383 1 98.19 96 ALA A C 1
ATOM 734 O O . ALA A 1 96 ? -9.961 -14.203 12.789 1 98.19 96 ALA A O 1
ATOM 735 N N . ALA A 1 97 ? -7.734 -14.102 12.883 1 98.44 97 ALA A N 1
ATOM 736 C CA . ALA A 1 97 ? -7.66 -15.055 13.992 1 98.44 97 ALA A CA 1
ATOM 737 C C . ALA A 1 97 ? -8.336 -14.492 15.234 1 98.44 97 ALA A C 1
ATOM 739 O O . ALA A 1 97 ? -9.039 -15.219 15.945 1 98.44 97 ALA A O 1
ATOM 740 N N . ALA A 1 98 ? -8.125 -13.211 15.492 1 98 98 ALA A N 1
ATOM 741 C CA . ALA A 1 98 ? -8.727 -12.562 16.656 1 98 98 ALA A CA 1
ATOM 742 C C . ALA A 1 98 ? -10.25 -12.539 16.547 1 98 98 ALA A C 1
ATOM 744 O O . ALA A 1 98 ? -10.953 -12.75 17.547 1 98 98 ALA A O 1
ATOM 745 N N . LYS A 1 99 ? -10.711 -12.25 15.406 1 97.06 99 LYS A N 1
ATOM 746 C CA . LYS A 1 99 ? -12.148 -12.18 15.172 1 97.06 99 LYS A CA 1
ATOM 747 C C . LYS A 1 99 ? -12.789 -13.562 15.234 1 97.06 99 LYS A C 1
ATOM 749 O O . LYS A 1 99 ? -13.93 -13.711 15.68 1 97.06 99 LYS A O 1
ATOM 754 N N . ALA A 1 100 ? -12.109 -14.484 14.734 1 96.81 100 ALA A N 1
ATOM 755 C CA . ALA A 1 100 ? -12.531 -15.883 14.773 1 96.81 100 ALA A CA 1
ATOM 756 C C . ALA A 1 100 ? -13.977 -16.031 14.305 1 96.81 100 ALA A C 1
ATOM 758 O O . ALA A 1 100 ? -14.789 -16.672 14.984 1 96.81 100 ALA A O 1
ATOM 759 N N . ASP A 1 101 ? -14.266 -15.438 13.195 1 97.5 101 ASP A N 1
ATOM 760 C CA . ASP A 1 101 ? -15.609 -15.539 12.625 1 97.5 101 ASP A CA 1
ATOM 761 C C . ASP A 1 101 ? -15.898 -16.953 12.148 1 97.5 101 ASP A C 1
ATOM 763 O O . ASP A 1 101 ? -15.219 -17.469 11.258 1 97.5 101 ASP A O 1
ATOM 767 N N . PRO A 1 102 ? -16.953 -17.516 12.688 1 97.81 102 PRO A N 1
ATOM 768 C CA . PRO A 1 102 ? -17.234 -18.922 12.352 1 97.81 102 PRO A CA 1
ATOM 769 C C . PRO A 1 102 ? -17.484 -19.125 10.859 1 97.81 102 PRO A C 1
ATOM 771 O O . PRO A 1 102 ? -17.109 -20.172 10.312 1 97.81 102 PRO A O 1
ATOM 774 N N . ALA A 1 103 ? -18.078 -18.219 10.219 1 98.25 103 ALA A N 1
ATOM 775 C CA . ALA A 1 103 ? -18.359 -18.344 8.789 1 98.25 103 ALA A CA 1
ATOM 776 C C . ALA A 1 103 ? -17.062 -18.328 7.98 1 98.25 103 ALA A C 1
ATOM 778 O O . ALA A 1 103 ? -16.922 -19.062 7.004 1 98.25 103 ALA A O 1
ATOM 779 N N . VAL A 1 104 ? -16.188 -17.547 8.375 1 98.12 104 VAL A N 1
ATOM 780 C CA . VAL A 1 104 ? -14.891 -17.453 7.707 1 98.12 104 VAL A CA 1
ATOM 781 C C . VAL A 1 104 ? -14.102 -18.734 7.934 1 98.12 104 VAL A C 1
ATOM 783 O O . VAL A 1 104 ? -13.531 -19.297 6.992 1 98.12 104 VAL A O 1
ATOM 786 N N . LEU A 1 105 ? -14.117 -19.219 9.18 1 98.12 105 LEU A N 1
ATOM 787 C CA . LEU A 1 105 ? -13.391 -20.453 9.508 1 98.12 105 LEU A CA 1
ATOM 788 C C . LEU A 1 105 ? -13.953 -21.641 8.734 1 98.12 105 LEU A C 1
ATOM 790 O O . LEU A 1 105 ? -13.195 -22.531 8.328 1 98.12 105 LEU A O 1
ATOM 794 N N . GLU A 1 106 ? -15.227 -21.625 8.547 1 98.44 106 GLU A N 1
ATOM 795 C CA . GLU A 1 106 ? -15.844 -22.688 7.762 1 98.44 106 GLU A CA 1
ATOM 796 C C . GLU A 1 106 ? -15.391 -22.641 6.305 1 98.44 106 GLU A C 1
ATOM 798 O O . GLU A 1 106 ? -15.094 -23.672 5.703 1 98.44 106 GLU A O 1
ATOM 803 N N . SER A 1 107 ? -15.398 -21.453 5.73 1 98.5 107 SER A N 1
ATOM 804 C CA . SER A 1 107 ? -14.914 -21.266 4.367 1 98.5 107 SER A CA 1
ATOM 805 C C . SER A 1 107 ? -13.461 -21.719 4.23 1 98.5 107 SER A C 1
ATOM 807 O O . SER A 1 107 ? -13.102 -22.375 3.256 1 98.5 107 SER A O 1
ATOM 809 N N . LEU A 1 108 ? -12.648 -21.438 5.211 1 98.56 108 LEU A N 1
ATOM 810 C CA . LEU A 1 108 ? -11.234 -21.797 5.176 1 98.56 108 LEU A CA 1
ATOM 811 C C . LEU A 1 108 ? -11.039 -23.297 5.309 1 98.56 108 LEU A C 1
ATOM 813 O O . LEU A 1 108 ? -10.125 -23.859 4.715 1 98.56 108 LEU A O 1
ATOM 817 N N . ALA A 1 109 ? -11.891 -23.906 6.094 1 98.38 109 ALA A N 1
ATOM 818 C CA . ALA A 1 109 ? -11.828 -25.359 6.238 1 98.38 109 ALA A CA 1
ATOM 819 C C . ALA A 1 109 ? -12.07 -26.047 4.902 1 98.38 109 ALA A C 1
ATOM 821 O O . ALA A 1 109 ? -11.367 -27 4.547 1 98.38 109 ALA A O 1
ATOM 822 N N . LYS A 1 110 ? -13.062 -25.578 4.234 1 98.56 110 LYS A N 1
ATOM 823 C CA . LYS A 1 110 ? -13.375 -26.141 2.924 1 98.56 110 LYS A CA 1
ATOM 824 C C . LYS A 1 110 ? -12.227 -25.922 1.945 1 98.56 110 LYS A C 1
ATOM 826 O O . LYS A 1 110 ? -11.883 -26.828 1.176 1 98.56 110 LYS A O 1
ATOM 831 N N . LEU A 1 111 ? -11.633 -24.781 1.951 1 98.56 111 LEU A N 1
ATOM 832 C CA . LEU A 1 111 ? -10.516 -24.469 1.068 1 98.56 111 LEU A CA 1
ATOM 833 C C . LEU A 1 111 ? -9.289 -25.312 1.423 1 98.56 111 LEU A C 1
ATOM 835 O O . LEU A 1 111 ? -8.578 -25.781 0.535 1 98.56 111 LEU A O 1
ATOM 839 N N . ASP A 1 112 ? -9.055 -25.453 2.721 1 98.12 112 ASP A N 1
ATOM 840 C CA . ASP A 1 112 ? -7.926 -26.266 3.16 1 98.12 112 ASP A CA 1
ATOM 841 C C . ASP A 1 112 ? -8.062 -27.703 2.66 1 98.12 112 ASP A C 1
ATOM 843 O O . ASP A 1 112 ? -7.082 -28.312 2.213 1 98.12 112 ASP A O 1
ATOM 847 N N . ASP A 1 113 ? -9.273 -28.219 2.766 1 98 113 ASP A N 1
ATOM 848 C CA . ASP A 1 113 ? -9.547 -29.562 2.258 1 98 113 ASP A CA 1
ATOM 849 C C . ASP A 1 113 ? -9.281 -29.656 0.757 1 98 113 ASP A C 1
ATOM 851 O O . ASP A 1 113 ? -8.68 -30.609 0.281 1 98 113 ASP A O 1
ATOM 855 N N . ALA A 1 114 ? -9.742 -28.703 0.029 1 98.38 114 ALA A N 1
ATOM 856 C CA . ALA A 1 114 ? -9.547 -28.656 -1.418 1 98.38 114 ALA A CA 1
ATOM 857 C C . ALA A 1 114 ? -8.07 -28.531 -1.775 1 98.38 114 ALA A C 1
ATOM 859 O O . ALA A 1 114 ? -7.602 -29.141 -2.736 1 98.38 114 ALA A O 1
ATOM 860 N N . LEU A 1 115 ? -7.363 -27.75 -1.022 1 97.94 115 LEU A N 1
ATOM 861 C CA . LEU A 1 115 ? -5.934 -27.547 -1.242 1 97.94 115 LEU A CA 1
ATOM 862 C C . LEU A 1 115 ? -5.164 -28.844 -1.044 1 97.94 115 LEU A C 1
ATOM 864 O O . LEU A 1 115 ? -4.23 -29.141 -1.795 1 97.94 115 LEU A O 1
ATOM 868 N N . ASP A 1 116 ? -5.566 -29.562 -0.073 1 96.19 116 ASP A N 1
ATOM 869 C CA . ASP A 1 116 ? -4.922 -30.844 0.218 1 96.19 116 ASP A CA 1
ATOM 870 C C . ASP A 1 116 ? -5.094 -31.812 -0.941 1 96.19 116 ASP A C 1
ATOM 872 O O . ASP A 1 116 ? -4.242 -32.688 -1.165 1 96.19 116 ASP A O 1
ATOM 876 N N . ARG A 1 117 ? -6.137 -31.641 -1.722 1 96.38 117 ARG A N 1
ATOM 877 C CA . ARG A 1 117 ? -6.477 -32.562 -2.781 1 96.38 117 ARG A CA 1
ATOM 878 C C . ARG A 1 117 ? -6.004 -32.062 -4.141 1 96.38 117 ARG A C 1
ATOM 880 O O . ARG A 1 117 ? -5.996 -32.812 -5.117 1 96.38 117 ARG A O 1
ATOM 887 N N . ALA A 1 118 ? -5.656 -30.812 -4.172 1 96.69 118 ALA A N 1
ATOM 888 C CA . ALA A 1 118 ? -5.254 -30.234 -5.453 1 96.69 118 ALA A CA 1
ATOM 889 C C . ALA A 1 118 ? -4.059 -30.984 -6.039 1 96.69 118 ALA A C 1
ATOM 891 O O . ALA A 1 118 ? -3.074 -31.234 -5.34 1 96.69 118 ALA A O 1
ATOM 892 N N . SER A 1 119 ? -4.16 -31.297 -7.305 1 92.81 119 SER A N 1
ATOM 893 C CA . SER A 1 119 ? -3.143 -32.156 -7.895 1 92.81 119 SER A CA 1
ATOM 894 C C . SER A 1 119 ? -2.338 -31.438 -8.961 1 92.81 119 SER A C 1
ATOM 896 O O . SER A 1 119 ? -1.307 -31.922 -9.414 1 92.81 119 SER A O 1
ATOM 898 N N . THR A 1 120 ? -2.797 -30.297 -9.398 1 95.25 120 THR A N 1
ATOM 899 C CA . THR A 1 120 ? -2.064 -29.516 -10.375 1 95.25 120 THR A CA 1
ATOM 900 C C . THR A 1 120 ? -1.666 -28.156 -9.789 1 95.25 120 THR A C 1
ATOM 902 O O . THR A 1 120 ? -2.305 -27.672 -8.859 1 95.25 120 THR A O 1
ATOM 905 N N . VAL A 1 121 ? -0.645 -27.609 -10.344 1 94.69 121 VAL A N 1
ATOM 906 C CA . VAL A 1 121 ? -0.15 -26.297 -9.922 1 94.69 121 VAL A CA 1
ATOM 907 C C . VAL A 1 121 ? -1.24 -25.25 -10.117 1 94.69 121 VAL A C 1
ATOM 909 O O . VAL A 1 121 ? -1.476 -24.422 -9.234 1 94.69 121 VAL A O 1
ATOM 912 N N . ASP A 1 122 ? -1.944 -25.25 -11.188 1 93.94 122 ASP A N 1
ATOM 913 C CA . ASP A 1 122 ? -2.986 -24.281 -11.5 1 93.94 122 ASP A CA 1
ATOM 914 C C . ASP A 1 122 ? -4.129 -24.359 -10.492 1 93.94 122 ASP A C 1
ATOM 916 O O . ASP A 1 122 ? -4.629 -23.328 -10.023 1 93.94 122 ASP A O 1
ATOM 920 N N . GLU A 1 123 ? -4.484 -25.562 -10.266 1 96.25 123 GLU A N 1
ATOM 921 C CA . GLU A 1 123 ? -5.551 -25.766 -9.289 1 96.25 123 GLU A CA 1
ATOM 922 C C . GLU A 1 123 ? -5.141 -25.266 -7.906 1 96.25 123 GLU A C 1
ATOM 924 O O . GLU A 1 123 ? -5.914 -24.578 -7.238 1 96.25 123 GLU A O 1
ATOM 929 N N . PHE A 1 124 ? -3.951 -25.625 -7.441 1 97.56 124 PHE A N 1
ATOM 930 C CA . PHE A 1 124 ? -3.447 -25.219 -6.137 1 97.56 124 PHE A CA 1
ATOM 931 C C . PHE A 1 124 ? -3.346 -23.703 -6.047 1 97.56 124 PHE A C 1
ATOM 933 O O . PHE A 1 124 ? -3.771 -23.094 -5.059 1 97.56 124 PHE A O 1
ATOM 940 N N . GLU A 1 125 ? -2.811 -23.109 -7.07 1 95.38 125 GLU A N 1
ATOM 941 C CA . GLU A 1 125 ? -2.643 -21.656 -7.09 1 95.38 125 GLU A CA 1
ATOM 942 C C . GLU A 1 125 ? -3.988 -20.953 -6.984 1 95.38 125 GLU A C 1
ATOM 944 O O . GLU A 1 125 ? -4.121 -19.969 -6.254 1 95.38 125 GLU A O 1
ATOM 949 N N . GLY A 1 126 ? -4.965 -21.359 -7.738 1 95.38 126 GLY A N 1
ATOM 950 C CA . GLY A 1 126 ? -6.293 -20.781 -7.676 1 95.38 126 GLY A CA 1
ATOM 951 C C . GLY A 1 126 ? -6.914 -20.859 -6.293 1 95.38 126 GLY A C 1
ATOM 952 O O . GLY A 1 126 ? -7.492 -19.875 -5.812 1 95.38 126 GLY A O 1
ATOM 953 N N . LEU A 1 127 ? -6.777 -22 -5.652 1 97.62 127 LEU A N 1
ATOM 954 C CA . LEU A 1 127 ? -7.324 -22.219 -4.316 1 97.62 127 LEU A CA 1
ATOM 955 C C . LEU A 1 127 ? -6.566 -21.391 -3.281 1 97.62 127 LEU A C 1
ATOM 957 O O . LEU A 1 127 ? -7.168 -20.844 -2.348 1 97.62 127 LEU A O 1
ATOM 961 N N . ALA A 1 128 ? -5.246 -21.359 -3.42 1 96.88 128 ALA A N 1
ATOM 962 C CA . ALA A 1 128 ? -4.426 -20.547 -2.518 1 96.88 128 ALA A CA 1
ATOM 963 C C . ALA A 1 128 ? -4.805 -19.078 -2.602 1 96.88 128 ALA A C 1
ATOM 965 O O . ALA A 1 128 ? -4.867 -18.375 -1.582 1 96.88 128 ALA A O 1
ATOM 966 N N . ARG A 1 129 ? -5.078 -18.609 -3.766 1 94.12 129 ARG A N 1
ATOM 967 C CA . ARG A 1 129 ? -5.527 -17.25 -3.969 1 94.12 129 ARG A CA 1
ATOM 968 C C . ARG A 1 129 ? -6.871 -17 -3.287 1 94.12 129 ARG A C 1
ATOM 970 O O . ARG A 1 129 ? -7.09 -15.938 -2.699 1 94.12 129 ARG A O 1
ATOM 977 N N . GLU A 1 130 ? -7.703 -17.891 -3.432 1 96.44 130 GLU A N 1
ATOM 978 C CA . GLU A 1 130 ? -9.008 -17.781 -2.789 1 96.44 130 GLU A CA 1
ATOM 979 C C . GLU A 1 130 ? -8.875 -17.781 -1.268 1 96.44 130 GLU A C 1
ATOM 981 O O . GLU A 1 130 ? -9.578 -17.047 -0.574 1 96.44 130 GLU A O 1
ATOM 986 N N . PHE A 1 131 ? -7.984 -18.672 -0.746 1 98 131 PHE A N 1
ATOM 987 C CA . PHE A 1 131 ? -7.707 -18.703 0.685 1 98 131 PHE A CA 1
ATOM 988 C C . PHE A 1 131 ? -7.289 -17.328 1.188 1 98 131 PHE A C 1
ATOM 990 O O . PHE A 1 131 ? -7.855 -16.828 2.158 1 98 131 PHE A O 1
ATOM 997 N N . ARG A 1 132 ? -6.387 -16.703 0.489 1 95.06 132 ARG A N 1
ATOM 998 C CA . ARG A 1 132 ? -5.898 -15.383 0.856 1 95.06 132 ARG A CA 1
ATOM 999 C C . ARG A 1 132 ? -7.008 -14.336 0.759 1 95.06 132 ARG A C 1
ATOM 1001 O O . ARG A 1 132 ? -7.117 -13.461 1.614 1 95.06 132 ARG A O 1
ATOM 1008 N N . ARG A 1 133 ? -7.781 -14.461 -0.232 1 94.25 133 ARG A N 1
ATOM 1009 C CA . ARG A 1 133 ? -8.891 -13.531 -0.424 1 94.25 133 ARG A CA 1
ATOM 1010 C C . ARG A 1 133 ? -9.867 -13.594 0.743 1 94.25 133 ARG A C 1
ATOM 1012 O O . ARG A 1 133 ? -10.305 -12.562 1.251 1 94.25 133 ARG A O 1
ATOM 1019 N N . VAL A 1 134 ? -10.211 -14.781 1.127 1 97.38 134 VAL A N 1
ATOM 1020 C CA . VAL A 1 134 ? -11.156 -14.969 2.223 1 97.38 134 VAL A CA 1
ATOM 1021 C C . VAL A 1 134 ? -10.609 -14.32 3.494 1 97.38 134 VAL A C 1
ATOM 1023 O O . VAL A 1 134 ? -11.336 -13.617 4.199 1 97.38 134 VAL A O 1
ATOM 1026 N N . VAL A 1 135 ? -9.328 -14.516 3.768 1 97.69 135 VAL A N 1
ATOM 1027 C CA . VAL A 1 135 ? -8.703 -13.93 4.949 1 97.69 135 VAL A CA 1
ATOM 1028 C C . VAL A 1 135 ? -8.695 -12.406 4.828 1 97.69 135 VAL A C 1
ATOM 1030 O O . VAL A 1 135 ? -9.109 -11.703 5.746 1 97.69 135 VAL A O 1
ATOM 1033 N N . ASN A 1 136 ? -8.297 -11.945 3.705 1 93.94 136 ASN A N 1
ATOM 1034 C CA . ASN A 1 136 ? -8.164 -10.508 3.484 1 93.94 136 ASN A CA 1
ATOM 1035 C C . ASN A 1 136 ? -9.508 -9.797 3.586 1 93.94 136 ASN A C 1
ATOM 1037 O O . ASN A 1 136 ? -9.625 -8.766 4.258 1 93.94 136 ASN A O 1
ATOM 1041 N N . VAL A 1 137 ? -10.516 -10.336 2.982 1 92.31 137 VAL A N 1
ATOM 1042 C CA . VAL A 1 137 ? -11.828 -9.703 2.963 1 92.31 137 VAL A CA 1
ATOM 1043 C C . VAL A 1 137 ? -12.414 -9.68 4.375 1 92.31 137 VAL A C 1
ATOM 1045 O O . VAL A 1 137 ? -13.094 -8.719 4.754 1 92.31 137 VAL A O 1
ATOM 1048 N N . SER A 1 138 ? -12.117 -10.609 5.129 1 95.44 138 SER A N 1
ATOM 1049 C CA . SER A 1 138 ? -12.703 -10.734 6.461 1 95.44 138 SER A CA 1
ATOM 1050 C C . SER A 1 138 ? -12.031 -9.781 7.449 1 95.44 138 SER A C 1
ATOM 1052 O O . SER A 1 138 ? -12.609 -9.438 8.484 1 95.44 138 SER A O 1
ATOM 1054 N N . ALA A 1 139 ? -10.812 -9.359 7.074 1 94.81 139 ALA A N 1
ATOM 1055 C CA . ALA A 1 139 ? -10.016 -8.766 8.148 1 94.81 139 ALA A CA 1
ATOM 1056 C C . ALA A 1 139 ? -9.477 -7.395 7.746 1 94.81 139 ALA A C 1
ATOM 1058 O O . ALA A 1 139 ? -9.008 -6.633 8.586 1 94.81 139 ALA A O 1
ATOM 1059 N N . ALA A 1 140 ? -9.586 -7.035 6.508 1 92.12 140 ALA A N 1
ATOM 1060 C CA . ALA A 1 140 ? -8.969 -5.793 6.043 1 92.12 140 ALA A CA 1
ATOM 1061 C C . ALA A 1 140 ? -10 -4.668 5.977 1 92.12 140 ALA A C 1
ATOM 1063 O O . ALA A 1 140 ? -11.094 -4.848 5.441 1 92.12 140 ALA A O 1
ATOM 1064 N N . GLY A 1 141 ? -9.664 -3.549 6.586 1 88.06 141 GLY A N 1
ATOM 1065 C CA . GLY A 1 141 ? -10.406 -2.334 6.289 1 88.06 141 GLY A CA 1
ATOM 1066 C C . GLY A 1 141 ? -10.109 -1.768 4.918 1 88.06 141 GLY A C 1
ATOM 1067 O O . GLY A 1 141 ? -9.367 -2.373 4.141 1 88.06 141 GLY A O 1
ATOM 1068 N N . ASN A 1 142 ? -10.617 -0.664 4.594 1 84.94 142 ASN A N 1
ATOM 1069 C CA . ASN A 1 142 ? -10.539 -0.103 3.25 1 84.94 142 ASN A CA 1
ATOM 1070 C C . ASN A 1 142 ? -9.094 0.202 2.855 1 84.94 142 ASN A C 1
ATOM 1072 O O . ASN A 1 142 ? -8.672 -0.115 1.742 1 84.94 142 ASN A O 1
ATOM 1076 N N . HIS A 1 143 ? -8.32 0.812 3.744 1 89.94 143 HIS A N 1
ATOM 1077 C CA . HIS A 1 143 ? -6.945 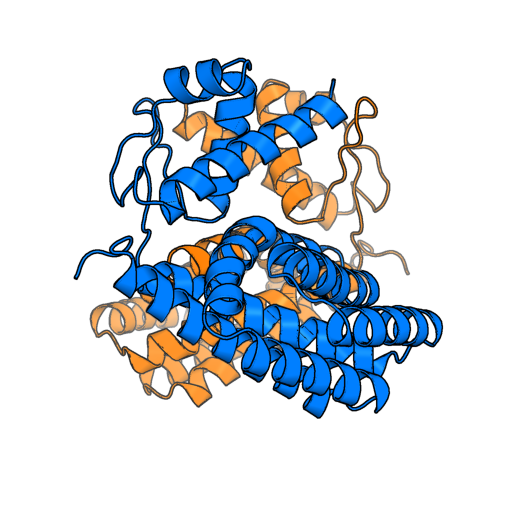1.162 3.422 1 89.94 143 HIS A CA 1
ATOM 1078 C C . HIS A 1 143 ? -6.09 -0.086 3.238 1 89.94 143 HIS A C 1
ATOM 1080 O O . HIS A 1 143 ? -5.277 -0.157 2.311 1 89.94 143 HIS A O 1
ATOM 1086 N N . LEU A 1 144 ? -6.266 -1 4.129 1 92.88 144 LEU A N 1
ATOM 1087 C CA . LEU A 1 144 ? -5.488 -2.232 4.059 1 92.88 144 LEU A CA 1
ATOM 1088 C C . LEU A 1 144 ? -5.812 -3.008 2.785 1 92.88 144 LEU A C 1
ATOM 1090 O O . LEU A 1 144 ? -4.91 -3.545 2.137 1 92.88 144 LEU A O 1
ATOM 1094 N N . ARG A 1 145 ? -7.078 -3.045 2.414 1 90.62 145 ARG A N 1
ATOM 1095 C CA . ARG A 1 145 ? -7.488 -3.693 1.171 1 90.62 145 ARG A CA 1
ATOM 1096 C C . ARG A 1 145 ? -6.832 -3.027 -0.034 1 90.62 145 ARG A C 1
ATOM 1098 O O . ARG A 1 145 ? -6.43 -3.705 -0.982 1 90.62 145 ARG A O 1
ATOM 1105 N N . ALA A 1 146 ? -6.77 -1.762 0.022 1 86.38 146 ALA A N 1
ATOM 1106 C CA . ALA A 1 146 ? -6.148 -1.017 -1.069 1 86.38 146 ALA A CA 1
ATOM 1107 C C . ALA A 1 146 ? -4.664 -1.341 -1.179 1 86.38 146 ALA A C 1
ATOM 1109 O O . ALA A 1 146 ? -4.137 -1.506 -2.281 1 86.38 146 ALA A O 1
ATOM 1110 N N . LEU A 1 147 ? -3.969 -1.406 -0.111 1 90.88 147 LEU A N 1
ATOM 1111 C CA . LEU A 1 147 ? -2.549 -1.742 -0.123 1 90.88 147 LEU A CA 1
ATOM 1112 C C . LEU A 1 147 ? -2.33 -3.158 -0.646 1 90.88 147 LEU A C 1
ATOM 1114 O O . LEU A 1 147 ? -1.427 -3.393 -1.452 1 90.88 147 LEU A O 1
ATOM 1118 N N . LEU A 1 148 ? -3.207 -4.043 -0.186 1 92.12 148 LEU A N 1
ATOM 1119 C CA . LEU A 1 148 ? -3.08 -5.434 -0.616 1 92.12 148 LEU A CA 1
ATOM 1120 C C . LEU A 1 148 ? -3.295 -5.559 -2.121 1 92.12 148 LEU A C 1
ATOM 1122 O O . LEU A 1 148 ? -2.668 -6.395 -2.773 1 92.12 148 LEU A O 1
ATOM 1126 N N . ARG A 1 149 ? -4.125 -4.77 -2.643 1 86.06 149 ARG A N 1
ATOM 1127 C CA . ARG A 1 149 ? -4.426 -4.801 -4.07 1 86.06 149 ARG A CA 1
ATOM 1128 C C . ARG A 1 149 ? -3.193 -4.441 -4.895 1 86.06 149 ARG A C 1
ATOM 1130 O O . ARG A 1 149 ? -3.039 -4.91 -6.027 1 86.06 149 ARG A O 1
ATOM 1137 N N . THR A 1 150 ? -2.344 -3.656 -4.352 1 85.06 150 THR A N 1
ATOM 1138 C CA . THR A 1 150 ? -1.108 -3.281 -5.031 1 85.06 150 THR A CA 1
ATOM 1139 C C . THR A 1 150 ? -0.276 -4.52 -5.359 1 85.06 150 THR A C 1
ATOM 1141 O O . THR A 1 150 ? 0.476 -4.523 -6.336 1 85.06 150 THR A O 1
ATOM 1144 N N . PHE A 1 151 ? -0.498 -5.562 -4.59 1 89.69 151 PHE A N 1
ATOM 1145 C CA . PHE A 1 151 ? 0.345 -6.742 -4.742 1 89.69 151 PHE A CA 1
ATOM 1146 C C . PHE A 1 151 ? -0.432 -7.883 -5.387 1 89.69 151 PHE A C 1
ATOM 1148 O O . PHE A 1 151 ? 0.081 -9 -5.512 1 89.69 151 PHE A O 1
ATOM 1155 N N . SER A 1 152 ? -1.62 -7.664 -5.816 1 84.38 152 SER A N 1
ATOM 1156 C CA . SER A 1 152 ? -2.52 -8.703 -6.305 1 84.38 152 SER A CA 1
ATOM 1157 C C . SER A 1 152 ? -2.086 -9.211 -7.676 1 84.38 152 SER A C 1
ATOM 1159 O O . SER A 1 152 ? -2.578 -10.234 -8.148 1 84.38 152 SER A O 1
ATOM 1161 N N . GLY A 1 153 ? -1.167 -8.562 -8.297 1 86 153 GLY A N 1
ATOM 1162 C CA . GLY A 1 153 ? -0.636 -9.023 -9.57 1 86 153 GLY A CA 1
ATOM 1163 C C . GLY A 1 153 ? 0.701 -9.727 -9.445 1 86 153 GLY A C 1
ATOM 1164 O O . GLY A 1 153 ? 0.799 -10.938 -9.68 1 86 153 GLY A O 1
ATOM 1165 N N . LEU A 1 154 ? 1.657 -8.977 -8.938 1 90 154 LEU A N 1
ATOM 1166 C CA . LEU A 1 154 ? 3.047 -9.414 -8.93 1 90 154 LEU A CA 1
ATOM 1167 C C . LEU A 1 154 ? 3.225 -10.625 -8.016 1 90 154 LEU A C 1
ATOM 1169 O O . LEU A 1 154 ? 3.844 -11.617 -8.414 1 90 154 LEU A O 1
ATOM 1173 N N . VAL A 1 155 ? 2.65 -10.586 -6.863 1 93.19 155 VAL A N 1
ATOM 1174 C CA . VAL A 1 155 ? 2.914 -11.602 -5.848 1 93.19 155 VAL A CA 1
ATOM 1175 C C . VAL A 1 155 ? 2.326 -12.938 -6.289 1 93.19 155 VAL A C 1
ATOM 1177 O O . VAL A 1 155 ? 3.033 -13.953 -6.34 1 93.19 155 VAL A O 1
ATOM 1180 N N . PRO A 1 156 ? 1.067 -12.953 -6.75 1 90.88 156 PRO A N 1
ATOM 1181 C CA . PRO A 1 156 ? 0.565 -14.242 -7.23 1 90.88 156 PRO A CA 1
ATOM 1182 C C . PRO A 1 156 ? 1.309 -14.742 -8.469 1 90.88 156 PRO A C 1
ATOM 1184 O O . PRO A 1 156 ? 1.513 -15.945 -8.633 1 90.88 156 PRO A O 1
ATOM 1187 N N . ALA A 1 157 ? 1.669 -13.883 -9.312 1 90.75 157 ALA A N 1
ATOM 1188 C CA . ALA A 1 157 ? 2.41 -14.289 -10.5 1 90.75 157 ALA A CA 1
ATOM 1189 C C . ALA A 1 157 ? 3.74 -14.938 -10.125 1 90.75 157 ALA A C 1
ATOM 1191 O O . ALA A 1 157 ? 4.102 -15.984 -10.664 1 90.75 157 ALA A O 1
ATOM 1192 N N . ALA A 1 158 ? 4.434 -14.344 -9.227 1 93.69 158 ALA A N 1
ATOM 1193 C CA . ALA A 1 158 ? 5.703 -14.898 -8.766 1 93.69 158 ALA A CA 1
ATOM 1194 C C . ALA A 1 158 ? 5.48 -16.188 -7.977 1 93.69 158 ALA A C 1
ATOM 1196 O O . ALA A 1 158 ? 6.27 -17.141 -8.086 1 93.69 158 ALA A O 1
ATOM 1197 N N . ALA A 1 159 ? 4.418 -16.219 -7.199 1 94.31 159 ALA A N 1
ATOM 1198 C CA . ALA A 1 159 ? 4.105 -17.375 -6.367 1 94.31 159 ALA A CA 1
ATOM 1199 C C . ALA A 1 159 ? 3.875 -18.609 -7.223 1 94.31 159 ALA A C 1
ATOM 1201 O O . ALA A 1 159 ? 4.16 -19.734 -6.789 1 94.31 159 ALA A O 1
ATOM 1202 N N . ARG A 1 160 ? 3.391 -18.438 -8.398 1 93.38 160 ARG A N 1
ATOM 1203 C CA . ARG A 1 160 ? 3.174 -19.562 -9.281 1 93.38 160 ARG A CA 1
ATOM 1204 C C . ARG A 1 160 ? 4.469 -20.344 -9.523 1 93.38 160 ARG A C 1
ATOM 1206 O O . ARG A 1 160 ? 4.469 -21.562 -9.578 1 93.38 160 ARG A O 1
ATOM 1213 N N . PHE A 1 161 ? 5.539 -19.656 -9.617 1 93.06 161 PHE A N 1
ATOM 1214 C CA . PHE A 1 161 ? 6.832 -20.281 -9.844 1 93.06 161 PHE A CA 1
ATOM 1215 C C . PHE A 1 161 ? 7.301 -21.016 -8.594 1 93.06 161 PHE A C 1
ATOM 1217 O O . PHE A 1 161 ? 7.891 -22.094 -8.688 1 93.06 161 PHE A O 1
ATOM 1224 N N . ALA A 1 162 ? 7.035 -20.422 -7.508 1 94.69 162 ALA A N 1
ATOM 1225 C CA . ALA A 1 162 ? 7.359 -21.078 -6.242 1 94.69 162 ALA A CA 1
ATOM 1226 C C . ALA A 1 162 ? 6.574 -22.375 -6.082 1 94.69 162 ALA A C 1
ATOM 1228 O O . ALA A 1 162 ? 7.133 -23.406 -5.695 1 94.69 162 ALA A O 1
ATOM 1229 N N . ILE A 1 163 ? 5.312 -22.297 -6.395 1 94.81 163 ILE A N 1
ATOM 1230 C CA . ILE A 1 163 ? 4.43 -23.453 -6.258 1 94.81 163 ILE A CA 1
ATOM 1231 C C . ILE A 1 163 ? 4.871 -24.547 -7.223 1 94.81 163 ILE A C 1
ATOM 1233 O O . ILE A 1 163 ? 4.922 -25.719 -6.852 1 94.81 163 ILE A O 1
ATOM 1237 N N . GLU A 1 164 ? 5.176 -24.172 -8.391 1 93.88 164 GLU A N 1
ATOM 1238 C CA . GLU A 1 164 ? 5.641 -25.141 -9.383 1 93.88 164 GLU A CA 1
ATOM 1239 C C . GLU A 1 164 ? 6.906 -25.844 -8.906 1 93.88 164 GLU A C 1
ATOM 1241 O O . GLU A 1 164 ? 7.062 -27.047 -9.109 1 93.88 164 GLU A O 1
ATOM 1246 N N . ASP A 1 165 ? 7.738 -25.188 -8.266 1 91.56 165 ASP A N 1
ATOM 1247 C CA . ASP A 1 165 ? 9.055 -25.688 -7.895 1 91.56 165 ASP A CA 1
ATOM 1248 C C . ASP A 1 165 ? 9 -26.453 -6.566 1 91.56 165 A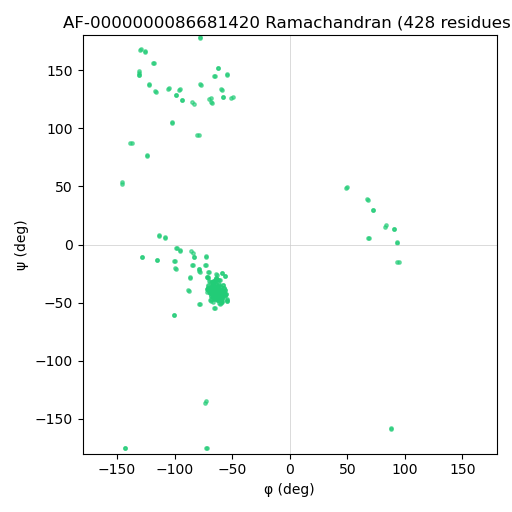SP A C 1
ATOM 1250 O O . ASP A 1 165 ? 9.828 -27.328 -6.312 1 91.56 165 ASP A O 1
ATOM 1254 N N . ALA A 1 166 ? 8.023 -26.047 -5.707 1 94.88 166 ALA A N 1
ATOM 1255 C CA . ALA A 1 166 ? 8.023 -26.562 -4.34 1 94.88 166 ALA A CA 1
ATOM 1256 C C . ALA A 1 166 ? 6.605 -26.734 -3.816 1 94.88 166 ALA A C 1
ATOM 1258 O O . ALA A 1 166 ? 6.27 -26.25 -2.734 1 94.88 166 ALA A O 1
ATOM 1259 N N . LEU A 1 167 ? 5.82 -27.438 -4.535 1 95.69 167 LEU A N 1
ATOM 1260 C CA . LEU A 1 167 ? 4.402 -27.594 -4.227 1 95.69 167 LEU A CA 1
ATOM 1261 C C . LEU A 1 167 ? 4.211 -28.188 -2.838 1 95.69 167 LEU A C 1
ATOM 1263 O O . LEU A 1 167 ? 3.412 -27.688 -2.043 1 95.69 167 LEU A O 1
ATOM 1267 N N . PRO A 1 168 ? 4.977 -29.25 -2.395 1 96.12 168 PRO A N 1
ATOM 1268 C CA . PRO A 1 168 ? 4.758 -29.828 -1.064 1 96.12 168 PRO A CA 1
ATOM 1269 C C . PRO A 1 168 ? 5.039 -28.828 0.06 1 96.12 168 PRO A C 1
ATOM 1271 O O . PRO A 1 168 ? 4.305 -28.781 1.05 1 96.12 168 PRO A O 1
ATOM 1274 N N . ALA A 1 169 ? 6.074 -28.047 -0.121 1 96.94 169 ALA A N 1
ATOM 1275 C CA . ALA A 1 169 ? 6.414 -27.047 0.899 1 96.94 169 ALA A CA 1
ATOM 1276 C C . ALA A 1 169 ? 5.355 -25.953 0.975 1 96.94 169 ALA A C 1
ATOM 1278 O O . ALA A 1 169 ? 5.016 -25.484 2.062 1 96.94 169 ALA A O 1
ATOM 1279 N N . GLU A 1 170 ? 4.859 -25.531 -0.163 1 97.19 170 GLU A N 1
ATOM 1280 C CA . GLU A 1 170 ? 3.809 -24.516 -0.204 1 97.19 170 GLU A CA 1
ATOM 1281 C C . GLU A 1 170 ? 2.525 -25.031 0.447 1 97.19 170 GLU A C 1
ATOM 1283 O O . GLU A 1 170 ? 1.85 -24.281 1.162 1 97.19 170 GLU A O 1
ATOM 1288 N N . ARG A 1 171 ? 2.219 -26.25 0.196 1 97.69 171 ARG A N 1
ATOM 1289 C CA . ARG A 1 171 ? 1.038 -26.875 0.788 1 97.69 171 ARG A CA 1
ATOM 1290 C C . ARG A 1 171 ? 1.161 -26.938 2.307 1 97.69 171 ARG A C 1
ATOM 1292 O O . ARG A 1 171 ? 0.214 -26.625 3.027 1 97.69 171 ARG A O 1
ATOM 1299 N N . ALA A 1 172 ? 2.287 -27.344 2.785 1 97.88 172 ALA A N 1
ATOM 1300 C CA . ALA A 1 172 ? 2.521 -27.438 4.223 1 97.88 172 ALA A CA 1
ATOM 1301 C C . ALA A 1 172 ? 2.432 -26.062 4.891 1 97.88 172 ALA A C 1
ATOM 1303 O O . ALA A 1 172 ? 1.898 -25.938 5.996 1 97.88 172 ALA A O 1
ATOM 1304 N N . ALA A 1 173 ? 2.975 -25.094 4.223 1 97.38 173 ALA A N 1
ATOM 1305 C CA . ALA A 1 173 ? 2.959 -23.75 4.773 1 97.38 173 ALA A CA 1
ATOM 1306 C C . ALA A 1 173 ? 1.533 -23.203 4.863 1 97.38 173 ALA A C 1
ATOM 1308 O O . ALA A 1 173 ? 1.168 -22.562 5.852 1 97.38 173 ALA A O 1
ATOM 1309 N N . LEU A 1 174 ? 0.766 -23.406 3.842 1 97 174 LEU A N 1
ATOM 1310 C CA . LEU A 1 174 ? -0.622 -22.953 3.852 1 97 174 LEU A CA 1
ATOM 1311 C C . LEU A 1 174 ? -1.425 -23.703 4.918 1 97 174 LEU A C 1
ATOM 1313 O O . LEU A 1 174 ? -2.291 -23.109 5.566 1 97 174 LEU A O 1
ATOM 1317 N N . ARG A 1 175 ? -1.163 -24.969 5.086 1 97.88 175 ARG A N 1
ATOM 1318 C CA . ARG A 1 175 ? -1.803 -25.734 6.145 1 97.88 175 ARG A CA 1
ATOM 1319 C C . ARG A 1 175 ? -1.48 -25.156 7.52 1 97.88 175 ARG A C 1
ATOM 1321 O O . ARG A 1 175 ? -2.361 -25.047 8.375 1 97.88 175 ARG A O 1
ATOM 1328 N N . ALA A 1 176 ? -0.267 -24.797 7.734 1 98.06 176 ALA A N 1
ATOM 1329 C CA . ALA A 1 176 ? 0.142 -24.188 8.992 1 98.06 176 ALA A CA 1
ATOM 1330 C C . ALA A 1 176 ? -0.601 -22.875 9.234 1 98.06 176 ALA A C 1
ATOM 1332 O O . ALA A 1 176 ? -0.984 -22.578 10.367 1 98.06 176 ALA A O 1
ATOM 1333 N N . GLU A 1 177 ? -0.751 -22.109 8.172 1 97.44 177 GLU A N 1
ATOM 1334 C CA . GLU A 1 177 ? -1.513 -20.859 8.281 1 97.44 177 GLU A CA 1
ATOM 1335 C C . GLU A 1 177 ? -2.961 -21.141 8.68 1 97.44 177 GLU A C 1
ATOM 1337 O O . GLU A 1 177 ? -3.506 -20.469 9.555 1 97.44 177 GLU A O 1
ATOM 1342 N N . TYR A 1 178 ? -3.551 -22.125 8.031 1 98.12 178 TYR A N 1
ATOM 1343 C CA . TYR A 1 178 ? -4.93 -22.469 8.336 1 98.12 178 TYR A CA 1
ATOM 1344 C C . TYR A 1 178 ? -5.066 -22.906 9.789 1 98.12 178 TYR A C 1
ATOM 1346 O O . TYR A 1 178 ? -5.984 -22.484 10.492 1 98.12 178 TYR A O 1
ATOM 1354 N N . GLU A 1 179 ? -4.191 -23.734 10.234 1 98.38 179 GLU A N 1
ATOM 1355 C CA . GLU A 1 179 ? -4.254 -24.266 11.594 1 98.38 179 GLU A CA 1
ATOM 1356 C C . GLU A 1 179 ? -4.133 -23.141 12.625 1 98.38 179 GLU A C 1
ATOM 1358 O O . GLU A 1 179 ? -4.816 -23.156 13.648 1 98.38 179 GLU A O 1
ATOM 1363 N N . ALA A 1 180 ? -3.285 -22.219 12.336 1 98.38 180 ALA A N 1
ATOM 1364 C CA . ALA A 1 180 ? -3.123 -21.078 13.242 1 98.38 180 ALA A CA 1
ATOM 1365 C C . ALA A 1 180 ? -4.387 -20.234 13.281 1 98.38 180 ALA A C 1
ATOM 1367 O O . ALA A 1 180 ? -4.773 -19.734 14.344 1 98.38 180 ALA A O 1
ATOM 1368 N N . LEU A 1 181 ? -5 -20.031 12.141 1 98.5 181 LEU A N 1
ATOM 1369 C CA . LEU A 1 181 ? -6.25 -19.281 12.07 1 98.5 181 LEU A CA 1
ATOM 1370 C C . LEU A 1 181 ? -7.359 -20.016 12.812 1 98.5 181 LEU A C 1
ATOM 1372 O O . LEU A 1 181 ? -8.117 -19.406 13.57 1 98.5 181 LEU A O 1
ATOM 1376 N N . ARG A 1 182 ? -7.426 -21.25 12.641 1 98.06 182 ARG A N 1
ATOM 1377 C CA . ARG A 1 182 ? -8.438 -22.094 13.281 1 98.06 182 ARG A CA 1
ATOM 1378 C C . ARG A 1 182 ? -8.281 -22.078 14.797 1 98.06 182 ARG A C 1
ATOM 1380 O O . ARG A 1 182 ? -9.273 -22.078 15.531 1 98.06 182 ARG A O 1
ATOM 1387 N N . ALA A 1 183 ? -7.078 -22.047 15.258 1 98.06 183 ALA A N 1
ATOM 1388 C CA . ALA A 1 183 ? -6.777 -22.062 16.688 1 98.06 183 ALA A CA 1
ATOM 1389 C C . ALA A 1 183 ? -7.125 -20.719 17.344 1 98.06 183 ALA A C 1
ATOM 1391 O O . ALA A 1 183 ? -7.207 -20.625 18.562 1 98.06 183 ALA A O 1
ATOM 1392 N N . GLY A 1 184 ? -7.27 -19.734 16.516 1 97.56 184 GLY A N 1
ATOM 1393 C CA . GLY A 1 184 ? -7.629 -18.422 17.031 1 97.56 184 GLY A CA 1
ATOM 1394 C C . GLY A 1 184 ? -6.492 -17.734 17.766 1 97.56 184 GLY A C 1
ATOM 1395 O O . GLY A 1 184 ? -6.723 -17.031 18.75 1 97.56 184 GLY A O 1
ATOM 1396 N N . ASP A 1 185 ? -5.344 -17.984 17.422 1 97.12 185 ASP A N 1
ATOM 1397 C CA . ASP A 1 185 ? -4.152 -17.375 18 1 97.12 185 ASP A CA 1
ATOM 1398 C C . ASP A 1 185 ? -3.584 -16.297 17.094 1 97.12 185 ASP A C 1
ATOM 1400 O O . ASP A 1 185 ? -2.834 -16.609 16.156 1 97.12 185 ASP A O 1
ATOM 1404 N N . PRO A 1 186 ? -3.791 -15.086 17.438 1 98.25 186 PRO A N 1
ATOM 1405 C CA . PRO A 1 186 ? -3.4 -13.992 16.531 1 98.25 186 PRO A CA 1
ATOM 1406 C C . PRO A 1 186 ? -1.9 -13.977 16.25 1 98.25 186 PRO A C 1
ATOM 1408 O O . PRO A 1 186 ? -1.489 -13.797 15.102 1 98.25 186 PRO A O 1
ATOM 1411 N N . ASP A 1 187 ? -1.108 -14.164 17.266 1 98.25 187 ASP A N 1
ATOM 1412 C CA . ASP A 1 187 ? 0.337 -14.102 17.078 1 98.25 187 ASP A CA 1
ATOM 1413 C C . ASP A 1 187 ? 0.828 -15.266 16.219 1 98.25 187 ASP A C 1
ATOM 1415 O O . ASP A 1 187 ? 1.67 -15.086 15.344 1 98.25 187 ASP A O 1
ATOM 1419 N N . ALA A 1 188 ? 0.291 -16.406 16.484 1 98.5 188 ALA A N 1
ATOM 1420 C CA . ALA A 1 188 ? 0.661 -17.578 15.695 1 98.5 188 ALA A CA 1
ATOM 1421 C C . ALA A 1 188 ? 0.207 -17.422 14.242 1 98.5 188 ALA A C 1
ATOM 1423 O O . ALA A 1 188 ? 0.916 -17.812 13.32 1 98.5 188 ALA A O 1
ATOM 1424 N N . ALA A 1 189 ? -0.972 -16.859 14.031 1 98.69 189 ALA A N 1
ATOM 1425 C CA . ALA A 1 189 ? -1.499 -16.656 12.68 1 98.69 189 ALA A CA 1
ATOM 1426 C C . ALA A 1 189 ? -0.641 -15.672 11.898 1 98.69 189 ALA A C 1
ATOM 1428 O O . ALA A 1 189 ? -0.336 -15.898 10.727 1 98.69 189 ALA A O 1
ATOM 1429 N N . ALA A 1 190 ? -0.26 -14.633 12.562 1 98.56 190 ALA A N 1
ATOM 1430 C CA . ALA A 1 190 ? 0.61 -13.648 11.922 1 98.56 190 ALA A CA 1
ATOM 1431 C C . ALA A 1 190 ? 1.956 -14.266 11.555 1 98.56 190 ALA A C 1
ATOM 1433 O O . ALA A 1 190 ? 2.451 -14.062 10.438 1 98.56 190 ALA A O 1
ATOM 1434 N N . ARG A 1 191 ? 2.492 -14.984 12.492 1 98.5 191 ARG A N 1
ATOM 1435 C CA . ARG A 1 191 ? 3.789 -15.617 12.25 1 98.5 191 ARG A CA 1
ATOM 1436 C C . ARG A 1 191 ? 3.703 -16.625 11.117 1 98.5 191 ARG A C 1
ATOM 1438 O O . ARG A 1 191 ? 4.609 -16.719 10.281 1 98.5 191 ARG A O 1
ATOM 1445 N N . ALA A 1 192 ? 2.652 -17.422 11.062 1 98.5 192 ALA A N 1
ATOM 1446 C CA . ALA A 1 192 ? 2.473 -18.422 10.016 1 98.5 192 ALA A CA 1
ATOM 1447 C C . ALA A 1 192 ? 2.369 -17.766 8.648 1 98.5 192 ALA A C 1
ATOM 1449 O O . ALA A 1 192 ? 2.92 -18.266 7.664 1 98.5 192 ALA A O 1
ATOM 1450 N N . ALA A 1 193 ? 1.687 -16.656 8.57 1 98.19 193 ALA A N 1
ATOM 1451 C CA . ALA A 1 193 ? 1.573 -15.922 7.309 1 98.19 193 ALA A CA 1
ATOM 1452 C C . ALA A 1 193 ? 2.932 -15.398 6.855 1 98.19 193 ALA A C 1
ATOM 1454 O O . ALA A 1 193 ? 3.297 -15.531 5.688 1 98.19 193 ALA A O 1
ATOM 1455 N N . LEU A 1 194 ? 3.643 -14.82 7.812 1 97.94 194 LEU A N 1
ATOM 1456 C CA . LEU A 1 194 ? 4.973 -14.305 7.512 1 97.94 194 LEU A CA 1
ATOM 1457 C C . LEU A 1 194 ? 5.883 -15.414 6.988 1 97.94 194 LEU A C 1
ATOM 1459 O O . LEU A 1 194 ? 6.551 -15.242 5.969 1 97.94 194 LEU A O 1
ATOM 1463 N N . ASP A 1 195 ? 5.887 -16.5 7.695 1 98.06 195 ASP A N 1
ATOM 1464 C CA . ASP A 1 195 ? 6.734 -17.625 7.324 1 98.06 195 ASP A CA 1
ATOM 1465 C C . ASP A 1 195 ? 6.363 -18.156 5.945 1 98.06 195 ASP A C 1
ATOM 1467 O O . ASP A 1 195 ? 7.242 -18.453 5.133 1 98.06 195 ASP A O 1
ATOM 1471 N N . HIS A 1 196 ? 5.102 -18.297 5.66 1 98.06 196 HIS A N 1
ATOM 1472 C CA . HIS A 1 196 ? 4.613 -18.812 4.383 1 98.06 196 HIS A CA 1
ATOM 1473 C C . HIS A 1 196 ? 5.047 -17.906 3.23 1 98.06 196 HIS A C 1
ATOM 1475 O O . HIS A 1 196 ? 5.594 -18.391 2.236 1 98.06 196 HIS A O 1
ATOM 1481 N N . ILE A 1 197 ? 4.852 -16.656 3.396 1 97.62 197 ILE A N 1
ATOM 1482 C CA . ILE A 1 197 ? 5.121 -15.711 2.314 1 97.62 197 ILE A CA 1
ATOM 1483 C C . ILE A 1 197 ? 6.629 -15.594 2.096 1 97.62 197 ILE A C 1
ATOM 1485 O O . ILE A 1 197 ? 7.09 -15.492 0.956 1 97.62 197 ILE A O 1
ATOM 1489 N N . ASN A 1 198 ? 7.363 -15.633 3.199 1 97.31 198 ASN A N 1
ATOM 1490 C CA . ASN A 1 198 ? 8.812 -15.609 3.064 1 97.31 198 ASN A CA 1
ATOM 1491 C C . ASN A 1 198 ? 9.328 -16.844 2.342 1 97.31 198 ASN A C 1
ATOM 1493 O O . ASN A 1 198 ? 10.258 -16.766 1.535 1 97.31 198 ASN A O 1
ATOM 1497 N N . LEU A 1 199 ? 8.742 -17.969 2.645 1 97.62 199 LEU A N 1
ATOM 1498 C CA . LEU A 1 199 ? 9.07 -19.203 1.938 1 97.62 199 LEU A CA 1
ATOM 1499 C C . LEU A 1 199 ? 8.75 -19.078 0.452 1 97.62 199 LEU A C 1
ATOM 1501 O O . LEU A 1 199 ? 9.562 -19.469 -0.394 1 97.62 199 LEU A O 1
ATOM 1505 N N . THR A 1 200 ? 7.59 -18.562 0.155 1 97.5 200 THR A N 1
ATOM 1506 C CA . THR A 1 200 ? 7.164 -18.375 -1.229 1 97.5 200 THR A CA 1
ATOM 1507 C C . THR A 1 200 ? 8.109 -17.422 -1.963 1 97.5 200 THR A C 1
ATOM 1509 O O . THR A 1 200 ? 8.453 -17.656 -3.123 1 97.5 200 THR A O 1
ATOM 1512 N N . ALA A 1 201 ? 8.523 -16.422 -1.287 1 97.19 201 ALA A N 1
ATOM 1513 C CA . ALA A 1 201 ? 9.445 -15.445 -1.872 1 97.19 201 ALA A CA 1
ATOM 1514 C C . ALA A 1 201 ? 10.758 -16.109 -2.27 1 97.19 201 ALA A C 1
ATOM 1516 O O . ALA A 1 201 ? 11.242 -15.93 -3.393 1 97.19 201 ALA A O 1
ATOM 1517 N N . ALA A 1 202 ? 11.328 -16.844 -1.372 1 97.25 202 ALA A N 1
ATOM 1518 C CA . ALA A 1 202 ? 12.602 -17.516 -1.614 1 97.25 202 ALA A CA 1
ATOM 1519 C C . ALA A 1 202 ? 12.5 -18.5 -2.773 1 97.25 202 ALA A C 1
ATOM 1521 O O . ALA A 1 202 ? 13.359 -18.531 -3.654 1 97.25 202 ALA A O 1
ATOM 1522 N N . ASN A 1 203 ? 11.445 -19.281 -2.762 1 96.88 203 ASN A N 1
ATOM 1523 C CA . ASN A 1 203 ? 11.234 -20.266 -3.816 1 96.88 203 ASN A CA 1
ATOM 1524 C C . ASN A 1 203 ? 11.016 -19.594 -5.172 1 96.88 203 ASN A C 1
ATOM 1526 O O . ASN A 1 203 ? 11.547 -20.062 -6.184 1 96.88 203 ASN A O 1
ATOM 1530 N N . ALA A 1 204 ? 10.234 -18.547 -5.168 1 95.94 204 ALA A N 1
ATOM 1531 C CA . ALA A 1 204 ? 9.945 -17.828 -6.41 1 95.94 204 ALA A CA 1
ATOM 1532 C C . ALA A 1 204 ? 11.211 -17.234 -7.012 1 95.94 204 ALA A C 1
ATOM 1534 O O . ALA A 1 204 ? 11.469 -17.391 -8.211 1 95.94 204 ALA A O 1
ATOM 1535 N N . VAL A 1 205 ? 11.977 -16.578 -6.199 1 95.12 205 VAL A N 1
ATOM 1536 C CA . VAL A 1 205 ? 13.188 -15.93 -6.68 1 95.12 205 VAL A CA 1
ATOM 1537 C C . VAL A 1 205 ? 14.164 -16.969 -7.203 1 95.12 205 VAL A C 1
ATOM 1539 O O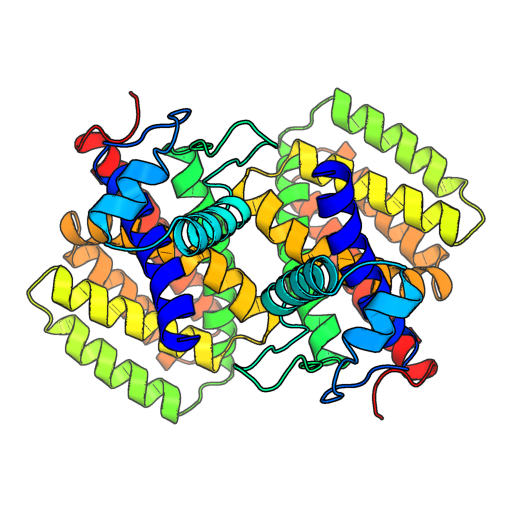 . VAL A 1 205 ? 14.781 -16.781 -8.258 1 95.12 205 VAL A O 1
ATOM 1542 N N . SER A 1 206 ? 14.312 -18.047 -6.48 1 95 206 SER A N 1
ATOM 1543 C CA . SER A 1 206 ? 15.18 -19.125 -6.918 1 95 206 SER A CA 1
ATOM 1544 C C . SER A 1 206 ? 14.742 -19.672 -8.273 1 95 206 SER A C 1
ATOM 1546 O O . SER A 1 206 ? 15.57 -19.906 -9.156 1 95 206 SER A O 1
ATOM 1548 N N . ALA A 1 207 ? 13.477 -19.891 -8.398 1 93.88 207 ALA A N 1
ATOM 1549 C CA . ALA A 1 207 ? 12.938 -20.422 -9.648 1 93.88 207 ALA A CA 1
ATOM 1550 C C . ALA A 1 207 ? 13.164 -19.453 -10.805 1 93.88 207 ALA A C 1
ATOM 1552 O O . ALA A 1 207 ? 13.539 -19.859 -11.898 1 93.88 207 ALA A O 1
ATOM 1553 N N . LEU A 1 208 ? 12.922 -18.234 -10.562 1 93 208 LEU A N 1
ATOM 1554 C CA . LEU A 1 208 ? 13.047 -17.219 -11.602 1 93 208 LEU A CA 1
ATOM 1555 C C . LEU A 1 208 ? 14.508 -17.047 -12.023 1 93 208 LEU A C 1
ATOM 1557 O O . LEU A 1 208 ? 14.789 -16.812 -13.195 1 93 208 LEU A O 1
ATOM 1561 N N . LYS A 1 209 ? 15.422 -17.172 -11.094 1 92.5 209 LYS A N 1
ATOM 1562 C CA . LYS A 1 209 ? 16.844 -17.141 -11.43 1 92.5 209 LYS A CA 1
ATOM 1563 C C . LYS A 1 209 ? 17.219 -18.328 -12.32 1 92.5 209 LYS A C 1
ATOM 1565 O O . LYS A 1 209 ? 17.922 -18.172 -13.312 1 92.5 209 LYS A O 1
ATOM 1570 N N . ARG A 1 210 ? 16.734 -19.406 -12.008 1 92.12 210 ARG A N 1
ATOM 1571 C CA . ARG A 1 210 ? 17.031 -20.609 -12.773 1 92.12 210 ARG A CA 1
ATOM 1572 C C . ARG A 1 210 ? 16.484 -20.516 -14.195 1 92.12 210 ARG A C 1
ATOM 1574 O O . ARG A 1 210 ? 17.094 -21.031 -15.133 1 92.12 210 ARG A O 1
ATOM 1581 N N . LYS A 1 211 ? 15.414 -19.828 -14.305 1 90.25 211 LYS A N 1
ATOM 1582 C CA . LYS A 1 211 ? 14.781 -19.688 -15.609 1 90.25 211 LYS A CA 1
ATOM 1583 C C . LYS A 1 211 ? 15.406 -18.562 -16.422 1 90.25 211 LYS A C 1
ATOM 1585 O O . LYS A 1 211 ? 15.016 -18.312 -17.562 1 90.25 211 LYS A O 1
ATOM 1590 N N . GLY A 1 212 ? 16.297 -17.797 -15.82 1 88.62 212 GLY A N 1
ATOM 1591 C CA . GLY A 1 212 ? 17.031 -16.766 -16.516 1 88.62 212 GLY A CA 1
ATOM 1592 C C . GLY A 1 212 ? 16.266 -15.461 -16.641 1 88.62 212 GLY A C 1
ATOM 1593 O O . GLY A 1 212 ? 16.578 -14.625 -17.5 1 88.62 212 GLY A O 1
ATOM 1594 N N . VAL A 1 213 ? 15.195 -15.305 -15.859 1 86.94 213 VAL A N 1
ATOM 1595 C CA . VAL A 1 213 ? 14.398 -14.078 -15.906 1 86.94 213 VAL A CA 1
ATOM 1596 C C . VAL A 1 213 ? 15.195 -12.922 -15.312 1 86.94 213 VAL A C 1
ATOM 1598 O O . VAL A 1 213 ? 15.141 -11.797 -15.82 1 86.94 213 VAL A O 1
ATOM 1601 N N . PHE A 1 214 ? 15.922 -13.172 -14.211 1 84.69 214 PHE A N 1
ATOM 1602 C CA . PHE A 1 214 ? 16.75 -12.148 -13.586 1 84.69 214 PHE A CA 1
ATOM 1603 C C . PHE A 1 214 ? 18.203 -12.258 -14.062 1 84.69 214 PHE A C 1
ATOM 1605 O O . PHE A 1 214 ? 18.688 -13.359 -14.336 1 84.69 214 PHE A O 1
ATOM 1612 N N . PRO A 1 215 ? 18.641 -10.953 -14.406 1 69.06 215 PRO A N 1
ATOM 1613 C CA . PRO A 1 215 ? 20.047 -11.039 -14.758 1 69.06 215 PRO A CA 1
ATOM 1614 C C . PRO A 1 215 ? 20.891 -11.695 -13.664 1 69.06 215 PRO A C 1
ATOM 1616 O O . PRO A 1 215 ? 20.516 -11.656 -12.484 1 69.06 215 PRO A O 1
ATOM 1619 N N . GLU A 1 216 ? 22 -12.492 -14.047 1 58.88 216 GLU A N 1
ATOM 1620 C CA . GLU A 1 216 ? 22.969 -13.117 -13.148 1 58.88 216 GLU A CA 1
ATOM 1621 C C . GLU A 1 216 ? 23.641 -12.094 -12.242 1 58.88 216 GLU A C 1
ATOM 1623 O O . GLU A 1 216 ? 23.812 -10.938 -12.625 1 58.88 216 GLU A O 1
ATOM 1628 N N . MET B 1 1 ? 2.367 20.359 -19.578 1 29.23 1 MET B N 1
ATOM 1629 C CA . MET B 1 1 ? 0.979 19.953 -19.359 1 29.23 1 MET B CA 1
ATOM 1630 C C . MET B 1 1 ? 0.894 18.797 -18.359 1 29.23 1 MET B C 1
ATOM 1632 O O . MET B 1 1 ? -0.075 18.688 -17.609 1 29.23 1 MET B O 1
ATOM 1636 N N . THR B 1 2 ? 1.927 17.766 -18.484 1 37.09 2 THR B N 1
ATOM 1637 C CA . THR B 1 2 ? 1.957 16.547 -17.688 1 37.09 2 THR B CA 1
ATOM 1638 C C . THR B 1 2 ? 2.227 16.875 -16.219 1 37.09 2 THR B C 1
ATOM 1640 O O . THR B 1 2 ? 1.555 16.359 -15.328 1 37.09 2 THR B O 1
ATOM 1643 N N . LEU B 1 3 ? 3.35 17.75 -16 1 40.56 3 LEU B N 1
ATOM 1644 C CA . LEU B 1 3 ? 3.662 18.25 -14.664 1 40.56 3 LEU B CA 1
ATOM 1645 C C . LEU B 1 3 ? 2.48 19.016 -14.086 1 40.56 3 LEU B C 1
ATOM 1647 O O . LEU B 1 3 ? 2.168 18.875 -12.898 1 40.56 3 LEU B O 1
ATOM 1651 N N . ILE B 1 4 ? 1.839 19.703 -15.211 1 44.03 4 ILE B N 1
ATOM 1652 C CA . ILE B 1 4 ? 0.685 20.516 -14.836 1 44.03 4 ILE B CA 1
ATOM 1653 C C . ILE B 1 4 ? -0.481 19.609 -14.453 1 44.03 4 ILE B C 1
ATOM 1655 O O . ILE B 1 4 ? -1.241 19.922 -13.531 1 44.03 4 ILE B O 1
ATOM 1659 N N . ARG B 1 5 ? -0.387 18.406 -15.125 1 47.62 5 ARG B N 1
ATOM 1660 C CA . ARG B 1 5 ? -1.493 17.484 -14.891 1 47.62 5 ARG B CA 1
ATOM 1661 C C . ARG B 1 5 ? -1.337 16.781 -13.555 1 47.62 5 ARG B C 1
ATOM 1663 O O . ARG B 1 5 ? -2.303 16.641 -12.805 1 47.62 5 ARG B O 1
ATOM 1670 N N . THR B 1 6 ? -0.006 16.156 -13.383 1 58.06 6 THR B N 1
ATOM 1671 C CA . THR B 1 6 ? 0.238 15.508 -12.102 1 58.06 6 THR B CA 1
ATOM 1672 C C . THR B 1 6 ? 0.026 16.484 -10.945 1 58.06 6 THR B C 1
ATOM 1674 O O . THR B 1 6 ? -0.588 16.141 -9.938 1 58.06 6 THR B O 1
ATOM 1677 N N . LYS B 1 7 ? 0.256 17.688 -11.414 1 67.88 7 LYS B N 1
ATOM 1678 C CA . LYS B 1 7 ? 0.104 18.75 -10.43 1 67.88 7 LYS B CA 1
ATOM 1679 C C . LYS B 1 7 ? -1.367 19.094 -10.203 1 67.88 7 LYS B C 1
ATOM 1681 O O . LYS B 1 7 ? -1.789 19.328 -9.07 1 67.88 7 LYS B O 1
ATOM 1686 N N . THR B 1 8 ? -2.092 18.734 -11.234 1 77.88 8 THR B N 1
ATOM 1687 C CA . THR B 1 8 ? -3.492 19.141 -11.156 1 77.88 8 THR B CA 1
ATOM 1688 C C . THR B 1 8 ? -4.32 18.078 -10.438 1 77.88 8 THR B C 1
ATOM 1690 O O . THR B 1 8 ? -5.164 18.406 -9.602 1 77.88 8 THR B O 1
ATOM 1693 N N . SER B 1 9 ? -4.035 16.75 -10.688 1 84.06 9 SER B N 1
ATOM 1694 C CA . SER B 1 9 ? -4.762 15.68 -10.016 1 84.06 9 SER B CA 1
ATOM 1695 C C . SER B 1 9 ? -4.457 15.648 -8.523 1 84.06 9 SER B C 1
ATOM 1697 O O . SER B 1 9 ? -5.34 15.383 -7.707 1 84.06 9 SER B O 1
ATOM 1699 N N . GLU B 1 10 ? -3.268 16.031 -8.266 1 84.75 10 GLU B N 1
ATOM 1700 C CA . GLU B 1 10 ? -2.881 16.109 -6.859 1 84.75 10 GLU B CA 1
ATOM 1701 C C . GLU B 1 10 ? -3.596 17.25 -6.152 1 84.75 10 GLU B C 1
ATOM 1703 O O . GLU B 1 10 ? -4.012 17.125 -5 1 84.75 10 GLU B O 1
ATOM 1708 N N . ALA B 1 11 ? -3.68 18.281 -6.871 1 89.38 11 ALA B N 1
ATOM 1709 C CA . ALA B 1 11 ? -4.391 19.438 -6.316 1 89.38 11 ALA B CA 1
ATOM 1710 C C . ALA B 1 11 ? -5.863 19.094 -6.074 1 89.38 11 ALA B C 1
ATOM 1712 O O . ALA B 1 11 ? -6.453 19.547 -5.09 1 89.38 11 ALA B O 1
ATOM 1713 N N . VAL B 1 12 ? -6.406 18.359 -6.949 1 92.5 12 VAL B N 1
ATOM 1714 C CA . VAL B 1 12 ? -7.793 17.922 -6.805 1 92.5 12 VAL B CA 1
ATOM 1715 C C . VAL B 1 12 ? -7.93 17.047 -5.559 1 92.5 12 VAL B C 1
ATOM 1717 O O . VAL B 1 12 ? -8.828 17.266 -4.742 1 92.5 12 VAL B O 1
ATOM 1720 N N . ALA B 1 13 ? -7.039 16.156 -5.445 1 90.75 13 ALA B N 1
ATOM 1721 C CA . ALA B 1 13 ? -7.066 15.273 -4.285 1 90.75 13 ALA B CA 1
ATOM 1722 C C . ALA B 1 13 ? -6.934 16.062 -2.988 1 90.75 13 ALA B C 1
ATOM 1724 O O . ALA B 1 13 ? -7.668 15.828 -2.027 1 90.75 13 ALA B O 1
ATOM 1725 N N . ASP B 1 14 ? -6.082 17.016 -3.033 1 90.56 14 ASP B N 1
ATOM 1726 C CA . ASP B 1 14 ? -5.863 17.859 -1.863 1 90.56 14 ASP B CA 1
ATOM 1727 C C . ASP B 1 14 ? -7.113 18.672 -1.523 1 90.56 14 ASP B C 1
ATOM 1729 O O . ASP B 1 14 ? -7.453 18.828 -0.35 1 90.56 14 ASP B O 1
ATOM 1733 N N . HIS B 1 15 ? -7.699 19.141 -2.516 1 93.62 15 HIS B N 1
ATOM 1734 C CA . HIS B 1 15 ? -8.922 19.922 -2.311 1 93.62 15 HIS B CA 1
ATOM 1735 C C . HIS B 1 15 ? -10.016 19.047 -1.69 1 93.62 15 HIS B C 1
ATOM 1737 O O . HIS B 1 15 ? -10.68 19.469 -0.736 1 93.62 15 HIS B O 1
ATOM 1743 N N . ILE B 1 16 ? -10.172 17.922 -2.148 1 94.44 16 ILE B N 1
ATOM 1744 C CA . ILE B 1 16 ? -11.203 17.016 -1.653 1 94.44 16 ILE B CA 1
ATOM 1745 C C . ILE B 1 16 ? -10.883 16.609 -0.217 1 94.44 16 ILE B C 1
ATOM 1747 O O . ILE B 1 16 ? -11.781 16.547 0.631 1 94.44 16 ILE B O 1
ATOM 1751 N N . LEU B 1 17 ? -9.672 16.359 0.036 1 92.69 17 LEU B N 1
ATOM 1752 C CA . LEU B 1 17 ? -9.258 16.047 1.4 1 92.69 17 LEU B CA 1
ATOM 1753 C C . LEU B 1 17 ? -9.578 17.203 2.342 1 92.69 17 LEU B C 1
ATOM 1755 O O . LEU B 1 17 ? -10.039 16.984 3.465 1 92.69 17 LEU B O 1
ATOM 1759 N N . GLY B 1 18 ? -9.305 18.391 1.848 1 92.44 18 GLY B N 1
ATOM 1760 C CA . GLY B 1 18 ? -9.68 19.547 2.635 1 92.44 18 GLY B CA 1
ATOM 1761 C C . GLY B 1 18 ? -11.156 19.578 2.998 1 92.44 18 GLY B C 1
ATOM 1762 O O . GLY B 1 18 ? -11.508 19.859 4.145 1 92.44 18 GLY B O 1
ATOM 1763 N N . LEU B 1 19 ? -11.984 19.25 2.047 1 93.81 19 LEU B N 1
ATOM 1764 C CA . LEU B 1 19 ? -13.43 19.234 2.258 1 93.81 19 LEU B CA 1
ATOM 1765 C C . LEU B 1 19 ? -13.82 18.125 3.246 1 93.81 19 LEU B C 1
ATOM 1767 O O . LEU B 1 19 ? -14.773 18.297 4.008 1 93.81 19 LEU B O 1
ATOM 1771 N N . LEU B 1 20 ? -13.102 17.062 3.24 1 93.38 20 LEU B N 1
ATOM 1772 C CA . LEU B 1 20 ? -13.336 15.984 4.199 1 93.38 20 LEU B CA 1
ATOM 1773 C C . LEU B 1 20 ? -12.961 16.422 5.609 1 93.38 20 LEU B C 1
ATOM 1775 O O . LEU B 1 20 ? -13.734 16.234 6.551 1 93.38 20 LEU B O 1
ATOM 1779 N N . PHE B 1 21 ? -11.891 17.125 5.727 1 93.38 21 PHE B N 1
ATOM 1780 C CA . PHE B 1 21 ? -11.336 17.438 7.039 1 93.38 21 PHE B CA 1
ATOM 1781 C C . PHE B 1 21 ? -12.008 18.656 7.641 1 93.38 21 PHE B C 1
ATOM 1783 O O . PHE B 1 21 ? -11.906 18.906 8.844 1 93.38 21 PHE B O 1
ATOM 1790 N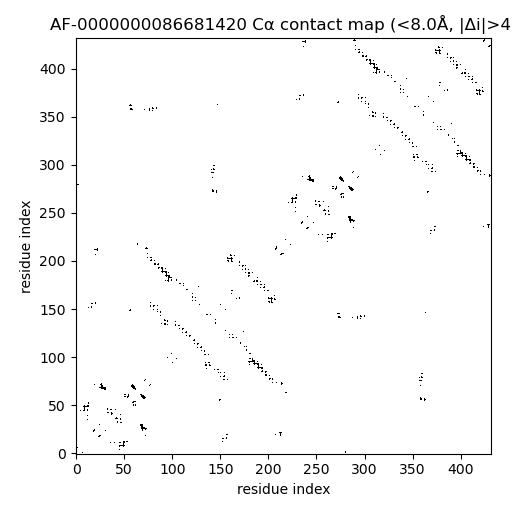 N . ASP B 1 22 ? -12.664 19.422 6.824 1 91.19 22 ASP B N 1
ATOM 1791 C CA . ASP B 1 22 ? -13.398 20.531 7.418 1 91.19 22 ASP B CA 1
ATOM 1792 C C . ASP B 1 22 ? -14.875 20.188 7.594 1 91.19 22 ASP B C 1
ATOM 1794 O O . ASP B 1 22 ? -15.656 21.016 8.062 1 91.19 22 ASP B O 1
ATOM 1798 N N . GLY B 1 23 ? -15.258 19.016 7.152 1 90.75 23 GLY B N 1
ATOM 1799 C CA . GLY B 1 23 ? -16.594 18.516 7.422 1 90.75 23 GLY B CA 1
ATOM 1800 C C . GLY B 1 23 ? -17.578 18.828 6.324 1 90.75 23 GLY B C 1
ATOM 1801 O O . GLY B 1 23 ? -18.766 18.469 6.414 1 90.75 23 GLY B O 1
ATOM 1802 N N . THR B 1 24 ? -17.172 19.453 5.289 1 92.94 24 THR B N 1
ATOM 1803 C CA . THR B 1 24 ? -18.047 19.781 4.168 1 92.94 24 THR B CA 1
ATOM 1804 C C . THR B 1 24 ? -18.5 18.516 3.447 1 92.94 24 THR B C 1
ATOM 1806 O O . THR B 1 24 ? -19.656 18.406 3.008 1 92.94 24 THR B O 1
ATOM 1809 N N . LEU B 1 25 ? -17.578 17.609 3.309 1 94.44 25 LEU B N 1
ATOM 1810 C CA . LEU B 1 25 ? -17.891 16.281 2.775 1 94.44 25 LEU B CA 1
ATOM 1811 C C . LEU B 1 25 ? -17.891 15.234 3.885 1 94.44 25 LEU B C 1
ATOM 1813 O O . LEU B 1 25 ? -17.031 15.25 4.758 1 94.44 25 LEU B O 1
ATOM 1817 N N . ARG B 1 26 ? -18.906 14.43 3.852 1 92.75 26 ARG B N 1
ATOM 1818 C CA . ARG B 1 26 ? -19.047 13.359 4.828 1 92.75 26 ARG B CA 1
ATOM 1819 C C . ARG B 1 26 ? -19.219 12.008 4.141 1 92.75 26 ARG B C 1
ATOM 1821 O O . ARG B 1 26 ? -19.469 11.953 2.934 1 92.75 26 ARG B O 1
ATOM 1828 N N . THR B 1 27 ? -19.047 10.961 5.012 1 92.5 27 THR B N 1
ATOM 1829 C CA . THR B 1 27 ? -19.219 9.602 4.508 1 92.5 27 THR B CA 1
ATOM 1830 C C . THR B 1 27 ? -20.531 9.469 3.734 1 92.5 27 THR B C 1
ATOM 1832 O O . THR B 1 27 ? -21.578 9.875 4.219 1 92.5 27 THR B O 1
ATOM 1835 N N . GLY B 1 28 ? -20.391 8.992 2.564 1 92.69 28 GLY B N 1
ATOM 1836 C CA . GLY B 1 28 ? -21.578 8.719 1.774 1 92.69 28 GLY B CA 1
ATOM 1837 C C . GLY B 1 28 ? -21.969 9.867 0.866 1 92.69 28 GLY B C 1
ATOM 1838 O O . GLY B 1 28 ? -22.75 9.68 -0.07 1 92.69 28 GLY B O 1
ATOM 1839 N N . ASP B 1 29 ? -21.469 11.039 1.052 1 94.56 29 ASP B N 1
ATOM 1840 C CA . ASP B 1 29 ? -21.812 12.203 0.245 1 94.56 29 ASP B CA 1
ATOM 1841 C C . ASP B 1 29 ? -21.359 12.023 -1.204 1 94.56 29 ASP B C 1
ATOM 1843 O O . ASP B 1 29 ? -20.297 11.461 -1.467 1 94.56 29 ASP B O 1
ATOM 1847 N N . ARG B 1 30 ? -22.156 12.555 -2.061 1 95.94 30 ARG B N 1
ATOM 1848 C CA . ARG B 1 30 ? -21.766 12.656 -3.461 1 95.94 30 ARG B CA 1
ATOM 1849 C C . ARG B 1 30 ? -20.781 13.805 -3.668 1 95.94 30 ARG B C 1
ATOM 1851 O O . ARG B 1 30 ? -20.938 14.883 -3.08 1 95.94 30 ARG B O 1
ATOM 1858 N N . ILE B 1 31 ? -19.797 13.547 -4.441 1 96.69 31 ILE B N 1
ATOM 1859 C CA . ILE B 1 31 ? -18.828 14.578 -4.766 1 96.69 31 ILE B CA 1
ATOM 1860 C C . ILE B 1 31 ? -19.219 15.273 -6.066 1 96.69 31 ILE B C 1
ATOM 1862 O O . ILE B 1 31 ? -19.406 14.617 -7.094 1 96.69 31 ILE B O 1
ATOM 1866 N N . ASP B 1 32 ? -19.359 16.562 -6.004 1 95.12 32 ASP B N 1
ATOM 1867 C CA . ASP B 1 32 ? -19.75 17.375 -7.152 1 95.12 32 ASP B CA 1
ATOM 1868 C C . ASP B 1 32 ? -18.562 17.625 -8.086 1 95.12 32 ASP B C 1
ATOM 1870 O O . ASP B 1 32 ? -17.859 18.641 -7.941 1 95.12 32 ASP B O 1
ATOM 1874 N N . ILE B 1 33 ? -18.453 16.812 -9.039 1 94.62 33 ILE B N 1
ATOM 1875 C CA . ILE B 1 33 ? -17.312 16.875 -9.953 1 94.62 33 ILE B CA 1
ATOM 1876 C C . ILE B 1 33 ? -17.297 18.234 -10.656 1 94.62 33 ILE B C 1
ATOM 1878 O O . ILE B 1 33 ? -16.25 18.875 -10.766 1 94.62 33 ILE B O 1
ATOM 1882 N N . ASP B 1 34 ? -18.438 18.641 -11.055 1 94.69 34 ASP B N 1
ATOM 1883 C CA . ASP B 1 34 ? -18.531 19.922 -11.742 1 94.69 34 ASP B CA 1
ATOM 1884 C C . ASP B 1 34 ? -18.172 21.078 -10.805 1 94.69 34 ASP B C 1
ATOM 1886 O O . ASP B 1 34 ? -17.5 22.031 -11.211 1 94.69 34 ASP B O 1
ATOM 1890 N N . GLY B 1 35 ? -18.672 20.984 -9.672 1 95.81 35 GLY B N 1
ATOM 1891 C CA . GLY B 1 35 ? -18.344 22 -8.688 1 95.81 35 GLY B CA 1
ATOM 1892 C C . GLY B 1 35 ? -16.859 22.078 -8.375 1 95.81 35 GLY B C 1
ATOM 1893 O O . GLY B 1 35 ? -16.297 23.172 -8.273 1 95.81 35 GLY B O 1
ATOM 1894 N N . VAL B 1 36 ? -16.25 20.938 -8.227 1 95.81 36 VAL B N 1
ATOM 1895 C CA . VAL B 1 36 ? -14.812 20.891 -7.961 1 95.81 36 VAL B CA 1
ATOM 1896 C C . VAL B 1 36 ? -14.039 21.453 -9.148 1 95.81 36 VAL B C 1
ATOM 1898 O O . VAL B 1 36 ? -13.094 22.219 -8.977 1 95.81 36 VAL B O 1
ATOM 1901 N N . ALA B 1 37 ? -14.453 21.078 -10.266 1 95.44 37 ALA B N 1
ATOM 1902 C CA . ALA B 1 37 ? -13.82 21.578 -11.492 1 95.44 37 ALA B CA 1
ATOM 1903 C C . ALA B 1 37 ? -13.891 23.094 -11.57 1 95.44 37 ALA B C 1
ATOM 1905 O O . ALA B 1 37 ? -12.898 23.75 -11.867 1 95.44 37 ALA B O 1
ATOM 1906 N N . ALA B 1 38 ? -15.047 23.625 -11.297 1 95.81 38 ALA B N 1
ATOM 1907 C CA . ALA B 1 38 ? -15.266 25.078 -11.336 1 95.81 38 ALA B CA 1
ATOM 1908 C C . ALA B 1 38 ? -14.406 25.781 -10.297 1 95.81 38 ALA B C 1
ATOM 1910 O O . ALA B 1 38 ? -13.789 26.812 -10.586 1 95.81 38 ALA B O 1
ATOM 1911 N N . THR B 1 39 ? -14.367 25.234 -9.211 1 94.62 39 THR B N 1
ATOM 1912 C CA . THR B 1 39 ? -13.625 25.828 -8.109 1 94.62 39 THR B CA 1
ATOM 1913 C C . THR B 1 39 ? -12.133 25.891 -8.43 1 94.62 39 THR B C 1
ATOM 1915 O O . THR B 1 39 ? -11.477 26.891 -8.125 1 94.62 39 THR B O 1
ATOM 1918 N N . LEU B 1 40 ? -11.664 24.828 -9.047 1 95.19 40 LEU B N 1
ATOM 1919 C CA . LEU B 1 40 ? -10.219 24.734 -9.266 1 95.19 40 LEU B CA 1
ATOM 1920 C C . LEU B 1 40 ? -9.852 25.234 -10.656 1 95.19 40 LEU B C 1
ATOM 1922 O O . LEU B 1 40 ? -8.672 25.344 -10.992 1 95.19 40 LEU B O 1
ATOM 1926 N N . GLY B 1 41 ? -10.773 25.547 -11.398 1 95.31 41 GLY B N 1
ATOM 1927 C CA . GLY B 1 41 ? -10.523 26.062 -12.742 1 95.31 41 GLY B CA 1
ATOM 1928 C C . GLY B 1 41 ? -9.922 25.016 -13.672 1 95.31 41 GLY B C 1
ATOM 1929 O O . GLY B 1 41 ? -8.992 25.312 -14.422 1 95.31 41 GLY B O 1
ATOM 1930 N N . VAL B 1 42 ? -10.406 23.812 -13.547 1 93.25 42 VAL B N 1
ATOM 1931 C CA . VAL B 1 42 ? -9.906 22.719 -14.375 1 93.25 42 VAL B CA 1
ATOM 1932 C C . VAL B 1 42 ? -11.07 21.984 -15.016 1 93.25 42 VAL B C 1
ATOM 1934 O O . VAL B 1 42 ? -12.234 22.25 -14.711 1 93.25 42 VAL B O 1
ATOM 1937 N N . SER B 1 43 ? -10.695 21.156 -15.969 1 91 43 SER B N 1
ATOM 1938 C CA . SER B 1 43 ? -11.711 20.328 -16.594 1 91 43 SER B CA 1
ATOM 1939 C C . SER B 1 43 ? -12.078 19.141 -15.703 1 91 43 SER B C 1
ATOM 1941 O O . SER B 1 43 ? -11.461 18.938 -14.656 1 91 43 SER B O 1
ATOM 1943 N N . ARG B 1 44 ? -13.016 18.391 -16.188 1 90.06 44 ARG B N 1
ATOM 1944 C CA . ARG B 1 44 ? -13.477 17.219 -15.453 1 90.06 44 ARG B CA 1
ATOM 1945 C C . ARG B 1 44 ? -12.414 16.125 -15.453 1 90.06 44 ARG B C 1
ATOM 1947 O O . ARG B 1 44 ? -12.383 15.273 -14.555 1 90.06 44 ARG B O 1
ATOM 1954 N N . VAL B 1 45 ? -11.594 16.172 -16.391 1 82.44 45 VAL B N 1
ATOM 1955 C CA . VAL B 1 45 ? -10.633 15.086 -16.578 1 82.44 45 VAL B CA 1
ATOM 1956 C C . VAL B 1 45 ? -9.672 15.039 -15.398 1 82.44 45 VAL B C 1
ATOM 1958 O O . VAL B 1 45 ? -9.555 14.016 -14.727 1 82.44 45 VAL B O 1
ATOM 1961 N N . PRO B 1 46 ? -9.016 16.094 -15.062 1 86.62 46 PRO B N 1
ATOM 1962 C CA . PRO B 1 46 ? -8.133 16.016 -13.891 1 86.62 46 PRO B CA 1
ATOM 1963 C C . PRO B 1 46 ? -8.891 15.766 -12.594 1 86.62 46 PRO B C 1
ATOM 1965 O O . PRO B 1 46 ? -8.344 15.164 -11.656 1 86.62 46 PRO B O 1
ATOM 1968 N N . VAL B 1 47 ? -10.117 16.234 -12.5 1 91.25 47 VAL B N 1
ATOM 1969 C CA . VAL B 1 47 ? -10.922 15.969 -11.312 1 91.25 47 VAL B CA 1
ATOM 1970 C C . VAL B 1 47 ? -11.133 14.461 -11.164 1 91.25 47 VAL B C 1
ATOM 1972 O O . VAL B 1 47 ? -10.922 13.906 -10.086 1 91.25 47 VAL B O 1
ATOM 1975 N N . ARG B 1 48 ? -11.414 13.852 -12.242 1 84.06 48 ARG B N 1
ATOM 1976 C CA . ARG B 1 48 ? -11.617 12.406 -12.219 1 84.06 48 ARG B CA 1
ATOM 1977 C C . ARG B 1 48 ? -10.328 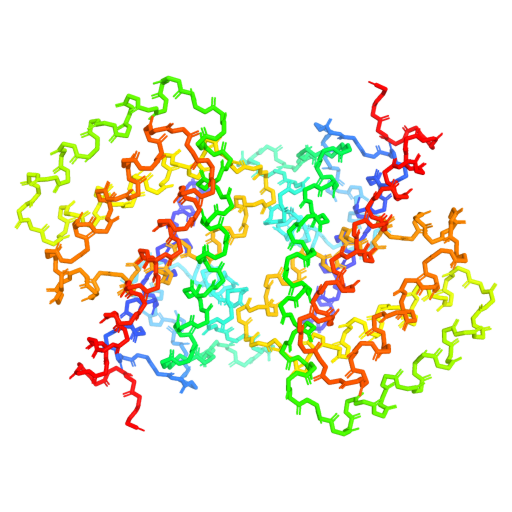11.672 -11.875 1 84.06 48 ARG B C 1
ATOM 1979 O O . ARG B 1 48 ? -10.352 10.672 -11.156 1 84.06 48 ARG B O 1
ATOM 1986 N N . GLU B 1 49 ? -9.289 12.18 -12.312 1 81.88 49 GLU B N 1
ATOM 1987 C CA . GLU B 1 49 ? -7.996 11.57 -12.008 1 81.88 49 GLU B CA 1
ATOM 1988 C C . GLU B 1 49 ? -7.68 11.672 -10.523 1 81.88 49 GLU B C 1
ATOM 1990 O O . GLU B 1 49 ? -7.188 10.719 -9.914 1 81.88 49 GLU B O 1
ATOM 1995 N N . GLY B 1 50 ? -7.934 12.812 -10.008 1 85.88 50 GLY B N 1
ATOM 1996 C CA . GLY B 1 50 ? -7.738 12.992 -8.578 1 85.88 50 GLY B CA 1
ATOM 1997 C C . GLY B 1 50 ? -8.625 12.094 -7.742 1 85.88 50 GLY B C 1
ATOM 1998 O O . GLY B 1 50 ? -8.188 11.539 -6.73 1 85.88 50 GLY B O 1
ATOM 1999 N N . LEU B 1 51 ? -9.812 11.938 -8.25 1 88.88 51 LEU B N 1
ATOM 2000 C CA . LEU B 1 51 ? -10.766 11.07 -7.562 1 88.88 51 LEU B CA 1
ATOM 2001 C C . LEU B 1 51 ? -10.352 9.609 -7.672 1 88.88 51 LEU B C 1
ATOM 2003 O O . LEU B 1 51 ? -10.547 8.828 -6.738 1 88.88 51 LEU B O 1
ATOM 2007 N N . MET B 1 52 ? -9.734 9.227 -8.719 1 82.31 52 MET B N 1
ATOM 2008 C CA . MET B 1 52 ? -9.242 7.863 -8.898 1 82.31 52 MET B CA 1
ATOM 2009 C C . MET B 1 52 ? -8.109 7.559 -7.922 1 82.31 52 MET B C 1
ATOM 2011 O O . MET B 1 52 ? -8.023 6.449 -7.395 1 82.31 52 MET B O 1
ATOM 2015 N N . SER B 1 53 ? -7.344 8.555 -7.668 1 82.88 53 SER B N 1
ATOM 2016 C CA . SER B 1 53 ? -6.277 8.367 -6.688 1 82.88 53 SER B CA 1
ATOM 2017 C C . SER B 1 53 ? -6.844 8.156 -5.289 1 82.88 53 SER B C 1
ATOM 2019 O O . SER B 1 53 ? -6.383 7.277 -4.555 1 82.88 53 SER B O 1
ATOM 2021 N N . LEU B 1 54 ? -7.871 8.914 -4.988 1 88.12 54 LEU B N 1
ATOM 2022 C CA . LEU B 1 54 ? -8.5 8.797 -3.676 1 88.12 54 LEU B CA 1
ATOM 2023 C C . LEU B 1 54 ? -9.281 7.496 -3.555 1 88.12 54 LEU B C 1
ATOM 2025 O O . LEU B 1 54 ? -9.445 6.969 -2.453 1 88.12 54 LEU B O 1
ATOM 2029 N N . GLU B 1 55 ? -9.734 7.031 -4.695 1 86.44 55 GLU B N 1
ATOM 2030 C CA . GLU B 1 55 ? -10.383 5.723 -4.676 1 86.44 55 GLU B CA 1
ATOM 2031 C C . GLU B 1 55 ? -9.383 4.609 -4.375 1 86.44 55 GLU B C 1
ATOM 2033 O O . GLU B 1 55 ? -9.688 3.691 -3.611 1 86.44 55 GLU B O 1
ATOM 2038 N N . ARG B 1 56 ? -8.297 4.703 -4.906 1 77.5 56 ARG B N 1
ATOM 2039 C CA . ARG B 1 56 ? -7.23 3.736 -4.652 1 77.5 56 ARG B CA 1
ATOM 2040 C C . ARG B 1 56 ? -6.82 3.748 -3.184 1 77.5 56 ARG B C 1
ATOM 2042 O O . ARG B 1 56 ? -6.484 2.703 -2.621 1 77.5 56 ARG B O 1
ATOM 2049 N N . ASP B 1 57 ? -6.977 4.926 -2.646 1 81.19 57 ASP B N 1
ATOM 2050 C CA . ASP B 1 57 ? -6.605 5.086 -1.245 1 81.19 57 ASP B CA 1
ATOM 2051 C C . ASP B 1 57 ? -7.727 4.625 -0.32 1 81.19 57 ASP B C 1
ATOM 2053 O O . ASP B 1 57 ? -7.551 4.57 0.899 1 81.19 57 ASP B O 1
ATOM 2057 N N . GLY B 1 58 ? -8.875 4.383 -0.924 1 85.06 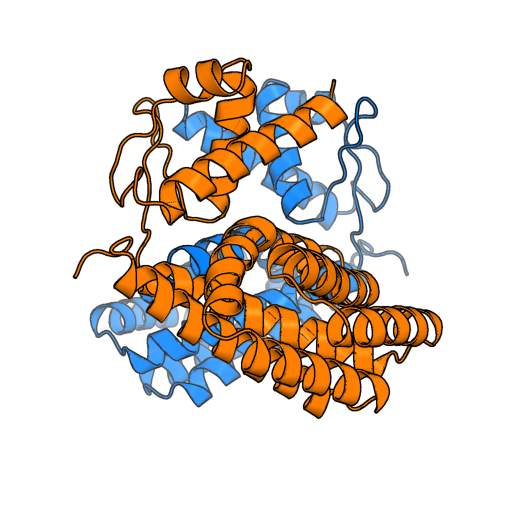58 GLY B N 1
ATOM 2058 C CA . GLY B 1 58 ? -10.008 3.863 -0.168 1 85.06 58 GLY B CA 1
ATOM 2059 C C . GLY B 1 58 ? -10.898 4.953 0.396 1 85.06 58 GLY B C 1
ATOM 2060 O O . GLY B 1 58 ? -11.75 4.691 1.248 1 85.06 58 GLY B O 1
ATOM 2061 N N . LEU B 1 59 ? -10.727 6.18 -0.07 1 90.81 59 LEU B N 1
ATOM 2062 C CA . LEU B 1 59 ? -11.453 7.305 0.504 1 90.81 59 LEU B CA 1
ATOM 2063 C C . LEU B 1 59 ? -12.664 7.66 -0.35 1 90.81 59 LEU B C 1
ATOM 2065 O O . LEU B 1 59 ? -13.57 8.359 0.108 1 90.81 59 LEU B O 1
ATOM 2069 N N . VAL B 1 60 ? -12.633 7.234 -1.628 1 92 60 VAL B N 1
ATOM 2070 C CA . VAL B 1 60 ? -13.695 7.543 -2.584 1 92 60 VAL B CA 1
ATOM 2071 C C . VAL B 1 60 ? -14.133 6.27 -3.301 1 92 60 VAL B C 1
ATOM 2073 O O . VAL B 1 60 ? -13.352 5.32 -3.426 1 92 60 VAL B O 1
ATOM 2076 N N . ARG B 1 61 ? -15.328 6.211 -3.598 1 90.12 61 ARG B N 1
ATOM 2077 C CA . ARG B 1 61 ? -15.875 5.168 -4.457 1 90.12 61 ARG B CA 1
ATOM 2078 C C . ARG B 1 61 ? -16.438 5.762 -5.746 1 90.12 61 ARG B C 1
ATOM 2080 O O . ARG B 1 61 ? -17.141 6.773 -5.711 1 90.12 61 ARG B O 1
ATOM 2087 N N . MET B 1 62 ? -16.078 5.203 -6.836 1 88.5 62 MET B N 1
ATOM 2088 C CA . MET B 1 62 ? -16.578 5.664 -8.133 1 88.5 62 MET B CA 1
ATOM 2089 C C . MET B 1 62 ? -17.25 4.527 -8.891 1 88.5 62 MET B C 1
ATOM 2091 O O . MET B 1 62 ? -16.703 3.998 -9.859 1 88.5 62 MET B O 1
ATOM 2095 N N . PRO B 1 63 ? -18.484 4.246 -8.422 1 84.25 63 PRO B N 1
ATOM 2096 C CA . PRO B 1 63 ? -19.219 3.227 -9.18 1 84.25 63 PRO B CA 1
ATOM 2097 C C . PRO B 1 63 ? -19.484 3.641 -10.625 1 84.25 63 PRO B C 1
ATOM 2099 O O . PRO B 1 63 ? -19.609 4.832 -10.914 1 84.25 63 PRO B O 1
ATOM 2102 N N . HIS B 1 64 ? -19.562 2.66 -11.336 1 77 64 HIS B N 1
ATOM 2103 C CA . HIS B 1 64 ? -19.781 2.904 -12.758 1 77 64 HIS B CA 1
ATOM 2104 C C . HIS B 1 64 ? -21.062 3.711 -12.992 1 77 64 HIS B C 1
ATOM 2106 O O . HIS B 1 64 ? -22.109 3.387 -12.445 1 77 64 HIS B O 1
ATOM 2112 N N . TYR B 1 65 ? -20.922 4.719 -13.672 1 72.06 65 TYR B N 1
ATOM 2113 C CA . TYR B 1 65 ? -21.984 5.555 -14.219 1 72.06 65 TYR B CA 1
ATOM 2114 C C . TYR B 1 65 ? -22.719 6.289 -13.102 1 72.06 65 TYR B C 1
ATOM 2116 O O . TYR B 1 65 ? -23.766 6.898 -13.344 1 72.06 65 TYR B O 1
ATOM 2124 N N . LYS B 1 66 ? -22.281 6.188 -11.891 1 81.94 66 LYS B N 1
ATOM 2125 C CA . LYS B 1 66 ? -23.047 6.812 -10.828 1 81.94 66 LYS B CA 1
ATOM 2126 C C . LYS B 1 66 ? -22.281 7.973 -10.195 1 81.94 66 LYS B C 1
ATOM 2128 O O . LYS B 1 66 ? -22.703 8.516 -9.164 1 81.94 66 LYS B O 1
ATOM 2133 N N . GLY B 1 67 ? -21.141 8.383 -10.75 1 89.12 67 GLY B N 1
ATOM 2134 C CA . GLY B 1 67 ? -20.406 9.477 -10.148 1 89.12 67 GLY B CA 1
ATOM 2135 C C . GLY B 1 67 ? -19.422 9.031 -9.086 1 89.12 67 GLY B C 1
ATOM 2136 O O . GLY B 1 67 ? -18.969 7.883 -9.102 1 89.12 67 GLY B O 1
ATOM 2137 N N . ALA B 1 68 ? -19.047 10.039 -8.164 1 94.81 68 ALA B N 1
ATOM 2138 C CA . ALA B 1 68 ? -18.062 9.781 -7.109 1 94.81 68 ALA B CA 1
ATOM 2139 C C . ALA B 1 68 ? -18.656 10.055 -5.73 1 94.81 68 ALA B C 1
ATOM 2141 O O . ALA B 1 68 ? -19.406 11.023 -5.547 1 94.81 68 ALA B O 1
ATOM 2142 N N . PHE B 1 69 ? -18.359 9.148 -4.793 1 95.94 69 PHE B N 1
ATOM 2143 C CA . PHE B 1 69 ? -18.875 9.266 -3.434 1 95.94 69 PHE B CA 1
ATOM 2144 C C . PHE B 1 69 ? -17.75 9.094 -2.412 1 95.94 69 PHE B C 1
ATOM 2146 O O . PHE B 1 69 ? -16.781 8.375 -2.658 1 95.94 69 PHE B O 1
ATOM 2153 N N . VAL B 1 70 ? -18 9.797 -1.33 1 94.69 70 VAL B N 1
ATOM 2154 C CA . VAL B 1 70 ? -17.062 9.57 -0.226 1 94.69 70 VAL B CA 1
ATOM 2155 C C . VAL B 1 70 ? -17.281 8.172 0.343 1 94.69 70 VAL B C 1
ATOM 2157 O O . VAL B 1 70 ? -18.406 7.785 0.659 1 94.69 70 VAL B O 1
ATOM 2160 N N . ALA B 1 71 ? -16.234 7.496 0.354 1 90.25 71 ALA B N 1
ATOM 2161 C CA . ALA B 1 71 ? -16.312 6.191 1.012 1 90.25 71 ALA B CA 1
ATOM 2162 C C . ALA B 1 71 ? -16.391 6.348 2.527 1 90.25 71 ALA B C 1
ATOM 2164 O O . ALA B 1 71 ? -17.047 7.262 3.029 1 90.25 71 ALA B O 1
ATOM 2165 N N . GLY B 1 72 ? -15.625 5.582 3.303 1 86.12 72 GLY B N 1
ATOM 2166 C CA . GLY B 1 72 ? -15.57 5.719 4.75 1 86.12 72 GLY B CA 1
ATOM 2167 C C . GLY B 1 72 ? -14.586 6.773 5.215 1 86.12 72 GLY B C 1
ATOM 2168 O O . GLY B 1 72 ? -13.453 6.824 4.738 1 86.12 72 GLY B O 1
ATOM 2169 N N . PHE B 1 73 ? -15.148 7.73 5.969 1 91.25 73 PHE B N 1
ATOM 2170 C CA . PHE B 1 73 ? -14.305 8.75 6.574 1 91.25 73 PHE B CA 1
ATOM 2171 C C . PHE B 1 73 ? -14.75 9.039 8 1 91.25 73 PHE B C 1
ATOM 2173 O O . PHE B 1 73 ? -15.562 9.945 8.234 1 91.25 73 PHE B O 1
ATOM 2180 N N . ASP B 1 74 ? -14.227 8.289 8.844 1 92.12 74 ASP B N 1
ATOM 2181 C CA . ASP B 1 74 ? -14.492 8.422 10.273 1 92.12 74 ASP B CA 1
ATOM 2182 C C . ASP B 1 74 ? -13.234 8.141 11.094 1 92.12 74 ASP B C 1
ATOM 2184 O O . ASP B 1 74 ? -12.141 8.039 10.547 1 92.12 74 ASP B O 1
ATOM 2188 N N . ALA B 1 75 ? -13.391 8.133 12.383 1 93.06 75 ALA B N 1
ATOM 2189 C CA . ALA B 1 75 ? -12.242 7.938 13.266 1 93.06 75 ALA B CA 1
ATOM 2190 C C . ALA B 1 75 ? -11.516 6.633 12.945 1 93.06 75 ALA B C 1
ATOM 2192 O O . ALA B 1 75 ? -10.281 6.594 12.906 1 93.06 75 ALA B O 1
ATOM 2193 N N . ASP B 1 76 ? -12.242 5.633 12.648 1 90.56 76 ASP B N 1
ATOM 2194 C CA . ASP B 1 76 ? -11.656 4.324 12.375 1 90.56 76 ASP B CA 1
ATOM 2195 C C . ASP B 1 76 ? -10.867 4.34 11.07 1 90.56 76 ASP B C 1
ATOM 2197 O O . ASP B 1 76 ? -9.812 3.705 10.969 1 90.56 76 ASP B O 1
ATOM 2201 N N . THR B 1 77 ? -11.391 5.027 10.109 1 90 77 THR B N 1
ATOM 2202 C CA . THR B 1 77 ? -10.711 5.148 8.828 1 90 77 THR B CA 1
ATOM 2203 C C . THR B 1 77 ? -9.383 5.879 8.992 1 90 77 THR B C 1
ATOM 2205 O O . THR B 1 77 ? -8.367 5.469 8.422 1 90 77 THR B O 1
ATOM 2208 N N . VAL B 1 78 ? -9.398 6.895 9.727 1 92.75 78 VAL B N 1
ATOM 2209 C CA . VAL B 1 78 ? -8.18 7.68 9.945 1 92.75 78 VAL B CA 1
ATOM 2210 C C . VAL B 1 78 ? -7.184 6.867 10.766 1 92.75 78 VAL B C 1
ATOM 2212 O O . VAL B 1 78 ? -5.992 6.84 10.453 1 92.75 78 VAL B O 1
ATOM 2215 N N . PHE B 1 79 ? -7.66 6.152 11.734 1 93.56 79 PHE B N 1
ATOM 2216 C CA . PHE B 1 79 ? -6.785 5.332 12.562 1 93.56 79 PHE B CA 1
ATOM 2217 C C . PHE B 1 79 ? -6.133 4.234 11.734 1 93.56 79 PHE B C 1
ATOM 2219 O O . PHE B 1 79 ? -4.949 3.936 11.914 1 93.56 79 PHE B O 1
ATOM 2226 N N . GLU B 1 80 ? -6.895 3.654 10.953 1 93.25 80 GLU B N 1
ATOM 2227 C CA . GLU B 1 80 ? -6.32 2.594 10.133 1 93.25 80 GLU B CA 1
ATOM 2228 C C . GLU B 1 80 ? -5.223 3.135 9.219 1 93.25 80 GLU B C 1
ATOM 2230 O O . GLU B 1 80 ? -4.199 2.477 9.016 1 93.25 80 GLU B O 1
ATOM 2235 N N . ALA B 1 81 ? -5.441 4.254 8.625 1 94.69 81 ALA B N 1
ATOM 2236 C CA . ALA B 1 81 ? -4.426 4.875 7.781 1 94.69 81 ALA B CA 1
ATOM 2237 C C . ALA B 1 81 ? -3.127 5.09 8.555 1 94.69 81 ALA B C 1
ATOM 2239 O O . ALA B 1 81 ? -2.043 4.77 8.062 1 94.69 81 ALA B O 1
ATOM 2240 N N . PHE B 1 82 ? -3.281 5.574 9.773 1 96.56 82 PHE B N 1
ATOM 2241 C CA . PHE B 1 82 ? -2.105 5.828 10.602 1 96.56 82 PHE B CA 1
ATOM 2242 C C . PHE B 1 82 ? -1.431 4.52 11 1 96.56 82 PHE B C 1
ATOM 2244 O O . PHE B 1 82 ? -0.201 4.441 11.047 1 96.56 82 PHE B O 1
ATOM 2251 N N . GLU B 1 83 ? -2.238 3.555 11.258 1 95.44 83 GLU B N 1
ATOM 2252 C CA . GLU B 1 83 ? -1.692 2.252 11.633 1 95.44 83 GLU B CA 1
ATOM 2253 C C . GLU B 1 83 ? -0.812 1.687 10.523 1 95.44 83 GLU B C 1
ATOM 2255 O O . GLU B 1 83 ? 0.31 1.244 10.773 1 95.44 83 GLU B O 1
ATOM 2260 N N . LEU B 1 84 ? -1.319 1.669 9.375 1 96.31 84 LEU B N 1
ATOM 2261 C CA . LEU B 1 84 ? -0.585 1.147 8.227 1 96.31 84 LEU B CA 1
ATOM 2262 C C . LEU B 1 84 ? 0.626 2.02 7.914 1 96.31 84 LEU B C 1
ATOM 2264 O O . LEU B 1 84 ? 1.715 1.504 7.645 1 96.31 84 LEU B O 1
ATOM 2268 N N . TYR B 1 85 ? 0.456 3.297 7.953 1 96.31 85 TYR B N 1
ATOM 2269 C CA . TYR B 1 85 ? 1.57 4.211 7.734 1 96.31 85 TYR B CA 1
ATOM 2270 C C . TYR B 1 85 ? 2.67 3.99 8.766 1 96.31 85 TYR B C 1
ATOM 2272 O O . TYR B 1 85 ? 3.857 4.059 8.445 1 96.31 85 TYR B O 1
ATOM 2280 N N . ALA B 1 86 ? 2.27 3.789 10.008 1 96.94 86 ALA B N 1
ATOM 2281 C CA . ALA B 1 86 ? 3.229 3.555 11.078 1 96.94 86 ALA B CA 1
ATOM 2282 C C . ALA B 1 86 ? 4.086 2.326 10.789 1 96.94 86 ALA B C 1
ATOM 2284 O O . ALA B 1 86 ? 5.305 2.35 10.992 1 96.94 86 ALA B O 1
ATOM 2285 N N . MET B 1 87 ? 3.439 1.342 10.32 1 96.62 87 MET B N 1
ATOM 2286 C CA . MET B 1 87 ? 4.164 0.119 9.992 1 96.62 87 MET B CA 1
ATOM 2287 C C . MET B 1 87 ? 5.191 0.38 8.891 1 96.62 87 MET B C 1
ATOM 2289 O O . MET B 1 87 ? 6.34 -0.051 8.992 1 96.62 87 MET B O 1
ATOM 2293 N N . LEU B 1 88 ? 4.797 1.048 7.891 1 96.88 88 LEU B N 1
ATOM 2294 C CA . LEU B 1 88 ? 5.684 1.347 6.77 1 96.88 88 LEU B CA 1
ATOM 2295 C C . LEU B 1 88 ? 6.801 2.291 7.195 1 96.88 88 LEU B C 1
ATOM 2297 O O . LEU B 1 88 ? 7.957 2.105 6.805 1 96.88 88 LEU B O 1
ATOM 2301 N N . SER B 1 89 ? 6.445 3.273 7.961 1 96.5 89 SER B N 1
ATOM 2302 C CA . SER B 1 89 ? 7.426 4.234 8.453 1 96.5 89 SER B CA 1
ATOM 2303 C C . SER B 1 89 ? 8.445 3.566 9.375 1 96.5 89 SER B C 1
ATOM 2305 O O . SER B 1 89 ? 9.625 3.91 9.352 1 96.5 89 SER B O 1
ATOM 2307 N N . ALA B 1 90 ? 7.945 2.701 10.203 1 97.5 90 ALA B N 1
ATOM 2308 C CA . ALA B 1 90 ? 8.867 1.958 11.062 1 97.5 90 ALA B CA 1
ATOM 2309 C C . ALA B 1 90 ? 9.898 1.2 10.234 1 97.5 90 ALA B C 1
ATOM 2311 O O . ALA B 1 90 ? 11.078 1.161 10.594 1 97.5 90 ALA B O 1
ATOM 2312 N N . LEU B 1 91 ? 9.469 0.631 9.172 1 97.19 91 LEU B N 1
ATOM 2313 C CA . LEU B 1 91 ? 10.375 -0.101 8.297 1 97.19 91 LEU B CA 1
ATOM 2314 C C . LEU B 1 91 ? 11.398 0.837 7.672 1 97.19 91 LEU B C 1
ATOM 2316 O O . LEU B 1 91 ? 12.586 0.516 7.617 1 97.19 91 LEU B O 1
ATOM 2320 N N . THR B 1 92 ? 10.961 1.987 7.176 1 97.62 92 THR B N 1
ATOM 2321 C CA . THR B 1 92 ? 11.891 2.938 6.57 1 97.62 92 THR B CA 1
ATOM 2322 C C . THR B 1 92 ? 12.891 3.449 7.602 1 97.62 92 THR B C 1
ATOM 2324 O O . THR B 1 92 ? 14.078 3.604 7.301 1 97.62 92 THR B O 1
ATOM 2327 N N . ASN B 1 93 ? 12.367 3.699 8.789 1 98.5 93 ASN B N 1
ATOM 2328 C CA . ASN B 1 93 ? 13.258 4.172 9.844 1 98.5 93 ASN B CA 1
ATOM 2329 C C . ASN B 1 93 ? 14.281 3.107 10.227 1 98.5 93 ASN B C 1
ATOM 2331 O O . ASN B 1 93 ? 15.453 3.416 10.445 1 98.5 93 ASN B O 1
ATOM 2335 N N . ARG B 1 94 ? 13.859 1.882 10.352 1 98.38 94 ARG B N 1
ATOM 2336 C CA . ARG B 1 94 ? 14.766 0.775 10.625 1 98.38 94 ARG B CA 1
ATOM 2337 C C . ARG B 1 94 ? 15.883 0.712 9.586 1 98.38 94 ARG B C 1
ATOM 2339 O O . ARG B 1 94 ? 17.062 0.617 9.938 1 98.38 94 ARG B O 1
ATOM 2346 N N . ARG B 1 95 ? 15.492 0.773 8.359 1 97.62 95 ARG B N 1
ATOM 2347 C CA . ARG B 1 95 ? 16.453 0.673 7.262 1 97.62 95 ARG B CA 1
ATOM 2348 C C . ARG B 1 95 ? 17.391 1.869 7.25 1 97.62 95 ARG B C 1
ATOM 2350 O O . ARG B 1 95 ? 18.594 1.715 7.008 1 97.62 95 ARG B O 1
ATOM 2357 N N . ALA B 1 96 ? 16.844 3.037 7.434 1 98.19 96 ALA B N 1
ATOM 2358 C CA . ALA B 1 96 ? 17.656 4.25 7.438 1 98.19 96 ALA B CA 1
ATOM 2359 C C . ALA B 1 96 ? 18.703 4.211 8.555 1 98.19 96 ALA B C 1
ATOM 2361 O O . ALA B 1 96 ? 19.859 4.574 8.352 1 98.19 96 ALA B O 1
ATOM 2362 N N . ALA B 1 97 ? 18.281 3.783 9.719 1 98.44 97 ALA B N 1
ATOM 2363 C CA . ALA B 1 97 ? 19.188 3.686 10.852 1 98.44 97 ALA B CA 1
ATOM 2364 C C . ALA B 1 97 ? 20.312 2.678 10.57 1 98.44 97 ALA B C 1
ATOM 2366 O O . ALA B 1 97 ? 21.469 2.916 10.906 1 98.44 97 ALA B O 1
ATOM 2367 N N . ALA B 1 98 ? 19.938 1.555 9.961 1 98 98 ALA B N 1
ATOM 2368 C CA . ALA B 1 98 ? 20.906 0.518 9.641 1 98 98 ALA B CA 1
ATOM 2369 C C . ALA B 1 98 ? 21.938 1.025 8.625 1 98 98 ALA B C 1
ATOM 2371 O O . ALA B 1 98 ? 23.125 0.718 8.727 1 98 98 ALA B O 1
ATOM 2372 N N . LYS B 1 99 ? 21.469 1.711 7.672 1 97.06 99 LYS B N 1
ATOM 2373 C CA . LYS B 1 99 ? 22.344 2.246 6.629 1 97.06 99 LYS B CA 1
ATOM 2374 C C . LYS B 1 99 ? 23.25 3.346 7.176 1 97.06 99 LYS B C 1
ATOM 2376 O O . LYS B 1 99 ? 24.391 3.49 6.742 1 97.06 99 LYS B O 1
ATOM 2381 N N . ALA B 1 100 ? 22.719 4.117 7.992 1 96.75 100 ALA B N 1
ATOM 2382 C CA . ALA B 1 100 ? 23.438 5.188 8.672 1 96.75 100 ALA B CA 1
ATOM 2383 C C . ALA B 1 100 ? 24.234 6.027 7.672 1 96.75 100 ALA B C 1
ATOM 2385 O O . ALA B 1 100 ? 25.438 6.258 7.859 1 96.75 100 ALA B O 1
ATOM 2386 N N . ASP B 1 101 ? 23.578 6.426 6.633 1 97.5 101 ASP B N 1
ATOM 2387 C CA . ASP B 1 101 ? 24.203 7.262 5.621 1 97.5 101 ASP B CA 1
ATOM 2388 C C . ASP B 1 101 ? 24.531 8.648 6.18 1 97.5 101 ASP B C 1
ATOM 2390 O O . ASP B 1 101 ? 23.641 9.391 6.574 1 97.5 101 ASP B O 1
ATOM 2394 N N . PRO B 1 102 ? 25.797 8.984 6.105 1 97.81 102 PRO B N 1
ATOM 2395 C CA . PRO B 1 102 ? 26.203 10.25 6.719 1 97.81 102 PRO B CA 1
ATOM 2396 C C . PRO B 1 102 ? 25.516 11.461 6.086 1 97.81 102 PRO B C 1
ATOM 2398 O O . PRO B 1 102 ? 25.203 12.43 6.781 1 97.81 102 PRO B O 1
ATOM 2401 N N . ALA B 1 103 ? 25.266 11.422 4.84 1 98.25 103 ALA B N 1
ATOM 2402 C CA . ALA B 1 103 ? 24.609 12.539 4.172 1 98.25 103 ALA B CA 1
ATOM 2403 C C . ALA B 1 103 ? 23.156 12.68 4.633 1 98.25 103 ALA B C 1
ATOM 2405 O O . ALA B 1 103 ? 22.672 13.797 4.805 1 98.25 103 ALA B O 1
ATOM 2406 N N . VAL B 1 104 ? 22.547 11.625 4.828 1 98.12 104 VAL B N 1
ATOM 2407 C CA . VAL B 1 104 ? 21.172 11.625 5.305 1 98.12 104 VAL B CA 1
ATOM 2408 C C . VAL B 1 104 ? 21.125 12.133 6.746 1 98.12 104 VAL B C 1
ATOM 2410 O O . VAL B 1 104 ? 20.281 12.969 7.086 1 98.12 104 VAL B O 1
ATOM 2413 N N . LEU B 1 105 ? 22.047 11.656 7.566 1 98.06 105 LEU B N 1
ATOM 2414 C CA . LEU B 1 105 ? 22.094 12.07 8.961 1 98.06 105 LEU B CA 1
ATOM 2415 C C . LEU B 1 105 ? 22.359 13.562 9.086 1 98.06 105 LEU B C 1
ATOM 2417 O O . LEU B 1 105 ? 21.812 14.227 9.969 1 98.06 105 LEU B O 1
ATOM 2421 N N . GLU B 1 106 ? 23.156 14.055 8.203 1 98.44 106 GLU B N 1
ATOM 2422 C CA . GLU B 1 106 ? 23.422 15.492 8.195 1 98.44 106 GLU B CA 1
ATOM 2423 C C . GLU B 1 106 ? 22.172 16.281 7.836 1 98.44 106 GLU B C 1
ATOM 2425 O O . GLU B 1 106 ? 21.875 17.312 8.453 1 98.44 106 GLU B O 1
ATOM 2430 N N . SER B 1 107 ? 21.469 15.836 6.809 1 98.5 107 SER B N 1
ATOM 2431 C CA . SER B 1 107 ? 20.219 16.469 6.43 1 98.5 107 SER B CA 1
ATOM 2432 C C . SER B 1 107 ? 19.203 16.453 7.578 1 98.5 107 SER B C 1
ATOM 2434 O O . SER B 1 107 ? 18.531 17.438 7.836 1 98.5 107 SER B O 1
ATOM 2436 N N . LEU B 1 108 ? 19.156 15.367 8.305 1 98.5 108 LEU B N 1
ATOM 2437 C CA . LEU B 1 108 ? 18.219 15.219 9.406 1 98.5 108 LEU B CA 1
ATOM 2438 C C . LEU B 1 108 ? 18.609 16.125 10.578 1 98.5 108 LEU B C 1
ATOM 2440 O O . LEU B 1 108 ? 17.734 16.641 11.281 1 98.5 108 LEU B O 1
ATOM 2444 N N . ALA B 1 109 ? 19.875 16.266 10.773 1 98.38 109 ALA B N 1
ATOM 2445 C CA . ALA B 1 109 ? 20.359 17.156 11.836 1 98.38 109 ALA B CA 1
ATOM 2446 C C . ALA B 1 109 ? 19.891 18.594 11.586 1 98.38 109 ALA B C 1
ATOM 2448 O O . ALA B 1 109 ? 19.438 19.281 12.508 1 98.38 109 ALA B O 1
ATOM 2449 N N . LYS B 1 110 ? 20.047 19 10.375 1 98.56 110 LYS B N 1
ATOM 2450 C CA . LYS B 1 110 ? 19.609 20.344 10.016 1 98.56 110 LYS B CA 1
ATOM 2451 C C . LYS B 1 110 ? 18.109 20.5 10.195 1 98.56 110 LYS B C 1
ATOM 2453 O O . LYS B 1 110 ? 17.641 21.531 10.688 1 98.56 110 LYS B O 1
ATOM 2458 N N . LEU B 1 111 ? 17.344 19.531 9.812 1 98.56 111 LEU B N 1
ATOM 2459 C CA . LEU B 1 111 ? 15.898 19.562 9.938 1 98.56 111 LEU B CA 1
ATOM 2460 C C . LEU B 1 111 ? 15.484 19.562 11.406 1 98.56 111 LEU B C 1
ATOM 2462 O O . LEU B 1 111 ? 14.547 20.266 11.797 1 98.56 111 LEU B O 1
ATOM 2466 N N . ASP B 1 112 ? 16.172 18.734 12.18 1 98.12 112 ASP B N 1
ATOM 2467 C CA . ASP B 1 112 ? 15.875 18.688 13.609 1 98.12 112 ASP B CA 1
ATOM 2468 C C . ASP B 1 112 ? 16.078 20.047 14.266 1 98.12 112 ASP B C 1
ATOM 2470 O O . ASP B 1 112 ? 15.273 20.469 15.094 1 98.12 112 ASP B O 1
ATOM 2474 N N . ASP B 1 113 ? 17.188 20.688 13.898 1 97.94 113 ASP B N 1
ATOM 2475 C CA . ASP B 1 113 ? 17.453 22.031 14.406 1 97.94 113 ASP B CA 1
ATOM 2476 C C . ASP B 1 113 ? 16.344 23 14.008 1 97.94 113 ASP B C 1
ATOM 2478 O O . ASP B 1 113 ? 15.898 23.812 14.828 1 97.94 113 ASP B O 1
ATOM 2482 N N . ALA B 1 114 ? 15.938 22.953 12.789 1 98.31 114 ALA B N 1
ATOM 2483 C CA . ALA B 1 114 ? 14.883 23.828 12.289 1 98.31 114 ALA B CA 1
ATOM 2484 C C . ALA B 1 114 ? 13.555 23.547 12.977 1 98.31 114 ALA B C 1
ATOM 2486 O O . ALA B 1 114 ? 12.789 24.469 13.281 1 98.31 114 ALA B O 1
ATOM 2487 N N . LEU B 1 115 ? 13.281 22.297 13.219 1 97.88 115 LEU B N 1
ATOM 2488 C CA . LEU B 1 115 ? 12.055 21.891 13.891 1 97.88 115 LEU B CA 1
ATOM 2489 C C . LEU B 1 115 ? 12 22.422 15.312 1 97.88 115 LEU B C 1
ATOM 2491 O O . LEU B 1 115 ? 10.945 22.859 15.781 1 97.88 115 LEU B O 1
ATOM 2495 N N . ASP B 1 116 ? 13.125 22.406 15.938 1 96.12 116 ASP B N 1
ATOM 2496 C CA . ASP B 1 116 ? 13.219 22.906 17.297 1 96.12 116 ASP B CA 1
ATOM 2497 C C . ASP B 1 116 ? 12.906 24.406 17.359 1 96.12 116 ASP B C 1
ATOM 2499 O O . ASP B 1 116 ? 12.398 24.891 18.375 1 96.12 116 ASP B O 1
ATOM 2503 N N . ARG B 1 117 ? 13.109 25.094 16.266 1 96.25 117 ARG B N 1
ATOM 2504 C CA . ARG B 1 117 ? 12.977 26.547 16.234 1 96.25 117 ARG B CA 1
ATOM 2505 C C . ARG B 1 117 ? 11.633 26.953 15.641 1 96.25 117 ARG B C 1
ATOM 2507 O O . ARG B 1 117 ? 11.242 28.125 15.727 1 96.25 117 ARG B O 1
ATOM 2514 N N . ALA B 1 118 ? 10.984 26.016 15.016 1 96.62 118 ALA B N 1
ATOM 2515 C CA . ALA B 1 118 ? 9.727 26.344 14.352 1 96.62 118 ALA B CA 1
ATOM 2516 C C . ALA B 1 118 ? 8.719 26.891 15.352 1 96.62 118 ALA B C 1
ATOM 2518 O O . ALA B 1 118 ? 8.516 26.328 16.422 1 96.62 118 ALA B O 1
ATOM 2519 N N . SER B 1 119 ? 8.086 27.984 14.961 1 92.69 119 SER B N 1
ATOM 2520 C CA . SER B 1 119 ? 7.242 28.688 15.922 1 92.69 119 SER B CA 1
ATOM 2521 C C . SER B 1 119 ? 5.777 28.656 15.5 1 92.69 119 SER B C 1
ATOM 2523 O O . SER B 1 119 ? 4.891 29 16.281 1 92.69 119 SER B O 1
ATOM 2525 N N . THR B 1 120 ? 5.5 28.281 14.312 1 95.19 120 THR B N 1
ATOM 2526 C CA . THR B 1 120 ? 4.121 28.172 13.852 1 95.19 120 THR B CA 1
ATOM 2527 C C . THR B 1 120 ? 3.807 26.719 13.445 1 95.19 120 THR B C 1
ATOM 2529 O O . THR B 1 120 ? 4.711 25.953 13.102 1 95.19 120 THR B O 1
ATOM 2532 N N . VAL B 1 121 ? 2.553 26.406 13.484 1 94.5 121 VAL B N 1
ATOM 2533 C CA . VAL B 1 121 ? 2.074 25.094 13.102 1 94.5 121 VAL B CA 1
ATOM 2534 C C . VAL B 1 121 ? 2.434 24.812 11.648 1 94.5 121 VAL B C 1
ATOM 2536 O O . VAL B 1 121 ? 2.918 23.719 11.32 1 94.5 121 VAL B O 1
ATOM 2539 N N . ASP B 1 122 ? 2.279 25.719 10.781 1 93.75 122 ASP B N 1
ATOM 2540 C CA . ASP B 1 122 ? 2.551 25.547 9.359 1 93.75 122 ASP B CA 1
ATOM 2541 C C . ASP B 1 122 ? 4.031 25.281 9.109 1 93.75 122 ASP B C 1
ATOM 2543 O O . ASP B 1 122 ? 4.383 24.406 8.312 1 93.75 122 ASP B O 1
ATOM 2547 N N . GLU B 1 123 ? 4.777 26.078 9.773 1 96.12 123 GLU B N 1
ATOM 2548 C CA . GLU B 1 123 ? 6.219 25.891 9.641 1 96.12 123 GLU B CA 1
ATOM 2549 C C . GLU B 1 123 ? 6.645 24.5 10.133 1 96.12 123 GLU B C 1
ATOM 2551 O O . GLU B 1 123 ? 7.418 23.812 9.469 1 96.12 123 GLU B O 1
ATOM 2556 N N . PHE B 1 124 ? 6.176 24.094 11.305 1 97.44 124 PHE B N 1
ATOM 2557 C CA . PHE B 1 124 ? 6.508 22.797 11.883 1 97.44 124 PHE B CA 1
ATOM 2558 C C . PHE B 1 124 ? 6.047 21.672 10.977 1 97.44 124 PHE B C 1
ATOM 2560 O O . PHE B 1 124 ? 6.797 20.719 10.719 1 97.44 124 PHE B O 1
ATOM 2567 N N . GLU B 1 125 ? 4.852 21.781 10.516 1 95.25 125 GLU B N 1
ATOM 2568 C CA . GLU B 1 125 ? 4.293 20.734 9.648 1 95.25 125 GLU B CA 1
ATOM 2569 C C . GLU B 1 125 ? 5.121 20.562 8.383 1 95.25 125 GLU B C 1
ATOM 2571 O O . GLU B 1 125 ? 5.387 19.438 7.949 1 95.25 125 GLU B O 1
ATOM 2576 N N . GLY B 1 126 ? 5.48 21.641 7.734 1 95.25 126 GLY B N 1
ATOM 2577 C CA . GLY B 1 126 ? 6.309 21.578 6.539 1 95.25 126 GLY B CA 1
ATOM 2578 C C . GLY B 1 126 ? 7.645 20.906 6.773 1 95.25 126 GLY B C 1
ATOM 2579 O O . GLY B 1 126 ? 8.078 20.078 5.965 1 95.25 126 GLY B O 1
ATOM 2580 N N . LEU B 1 127 ? 8.281 21.234 7.879 1 97.62 127 LEU B N 1
ATOM 2581 C CA . LEU B 1 127 ? 9.57 20.656 8.227 1 97.62 127 LEU B CA 1
ATOM 2582 C C . LEU B 1 127 ? 9.43 19.172 8.586 1 97.62 127 LEU B C 1
ATOM 2584 O O . LEU B 1 127 ? 10.289 18.359 8.242 1 97.62 127 LEU B O 1
ATOM 2588 N N . ALA B 1 128 ? 8.383 18.859 9.328 1 96.81 128 ALA B N 1
ATOM 2589 C CA . ALA B 1 128 ? 8.117 17.469 9.688 1 96.81 128 ALA B CA 1
ATOM 2590 C C . ALA B 1 128 ? 7.91 16.609 8.438 1 96.81 128 ALA B C 1
ATOM 2592 O O . ALA B 1 128 ? 8.391 15.477 8.367 1 96.81 128 ALA B O 1
ATOM 2593 N N . ARG B 1 129 ? 7.242 17.141 7.488 1 94.12 129 ARG B N 1
ATOM 2594 C CA . ARG B 1 129 ? 7.035 16.453 6.215 1 94.12 129 ARG B CA 1
ATOM 2595 C C . ARG B 1 129 ? 8.359 16.234 5.496 1 94.12 129 ARG B C 1
ATOM 2597 O O . ARG B 1 129 ? 8.578 15.172 4.898 1 94.12 129 ARG B O 1
ATOM 2604 N N . GLU B 1 130 ? 9.141 17.203 5.508 1 96.38 130 GLU B N 1
ATOM 2605 C CA . GLU B 1 130 ? 10.445 17.062 4.875 1 96.38 130 GLU B CA 1
ATOM 2606 C C . GLU B 1 130 ? 11.305 16.031 5.594 1 96.38 130 GLU B C 1
ATOM 2608 O O . GLU B 1 130 ? 12.039 15.273 4.953 1 96.38 130 GLU B O 1
ATOM 2613 N N . PHE B 1 131 ? 11.25 16.031 6.957 1 97.94 131 PHE B N 1
ATOM 2614 C CA . PHE B 1 131 ? 11.961 15.031 7.746 1 97.94 131 PHE B CA 1
ATOM 2615 C C . PHE B 1 131 ? 11.57 13.625 7.309 1 97.94 131 PHE B C 1
ATOM 2617 O O . PHE B 1 131 ? 12.438 12.797 7.02 1 97.94 131 PHE B O 1
ATOM 2624 N N . ARG B 1 132 ? 10.297 13.391 7.164 1 95.12 132 ARG B N 1
ATOM 2625 C CA . ARG B 1 132 ? 9.789 12.086 6.754 1 95.12 132 ARG B CA 1
ATOM 2626 C C . ARG B 1 132 ? 10.219 11.758 5.328 1 95.12 132 ARG B C 1
ATOM 2628 O O . ARG B 1 132 ? 10.57 10.609 5.031 1 95.12 132 ARG B O 1
ATOM 2635 N N . ARG B 1 133 ? 10.195 12.727 4.516 1 94.31 133 ARG B N 1
ATOM 2636 C CA . ARG B 1 133 ? 10.594 12.523 3.125 1 94.31 133 ARG B CA 1
ATOM 2637 C C . ARG B 1 133 ? 12.055 12.086 3.035 1 94.31 133 ARG B C 1
ATOM 2639 O O . ARG B 1 133 ? 12.383 11.164 2.291 1 94.31 133 ARG B O 1
ATOM 2646 N N . VAL B 1 134 ? 12.891 12.758 3.76 1 97.31 134 VAL B N 1
ATOM 2647 C CA . VAL B 1 134 ? 14.312 12.438 3.746 1 97.31 134 VAL B CA 1
ATOM 2648 C C . VAL B 1 134 ? 14.523 10.992 4.188 1 97.31 134 VAL B C 1
ATOM 2650 O O . VAL B 1 134 ? 15.281 10.25 3.559 1 97.31 134 VAL B O 1
ATOM 2653 N N . VAL B 1 135 ? 13.836 10.57 5.234 1 97.62 135 VAL B N 1
ATOM 2654 C CA . VAL B 1 135 ? 13.953 9.203 5.727 1 97.62 135 VAL B CA 1
ATOM 2655 C C . VAL B 1 135 ? 13.414 8.227 4.684 1 97.62 135 VAL B C 1
ATOM 2657 O O . VAL B 1 135 ? 14.086 7.25 4.336 1 97.62 135 VAL B O 1
ATOM 2660 N N . ASN B 1 136 ? 12.273 8.523 4.164 1 94 136 ASN B N 1
ATOM 2661 C CA . ASN B 1 136 ? 11.617 7.637 3.213 1 94 136 ASN B CA 1
ATOM 2662 C C . ASN B 1 136 ? 12.438 7.473 1.938 1 94 136 ASN B C 1
ATOM 2664 O O . ASN B 1 136 ? 12.641 6.352 1.466 1 94 136 ASN B O 1
ATOM 2668 N N . VAL B 1 137 ? 12.953 8.539 1.422 1 92.31 137 VAL B N 1
ATOM 2669 C CA . VAL B 1 137 ? 13.703 8.5 0.171 1 92.31 137 VAL B CA 1
ATOM 2670 C C . VAL B 1 137 ? 15 7.727 0.367 1 92.31 137 VAL B C 1
ATOM 2672 O O . VAL B 1 137 ? 15.445 7.008 -0.533 1 92.31 137 VAL B O 1
ATOM 2675 N N . SER B 1 138 ? 15.531 7.785 1.466 1 95.38 138 SER B N 1
ATOM 2676 C CA . SER B 1 138 ? 16.828 7.164 1.724 1 95.38 138 SER B CA 1
ATOM 2677 C C . SER B 1 138 ? 16.688 5.656 1.924 1 95.38 138 SER B C 1
ATOM 2679 O O . SER B 1 138 ? 17.656 4.91 1.758 1 95.38 138 SER B O 1
ATOM 2681 N N . ALA B 1 139 ? 15.469 5.242 2.262 1 94.81 139 ALA B N 1
ATOM 2682 C CA . ALA B 1 139 ? 15.398 3.891 2.807 1 94.81 139 ALA B CA 1
ATOM 2683 C C . ALA B 1 139 ? 14.359 3.055 2.07 1 94.81 139 ALA B C 1
ATOM 2685 O O . ALA B 1 139 ? 14.32 1.829 2.209 1 94.81 139 ALA B O 1
ATOM 2686 N N . ALA B 1 140 ? 13.555 3.652 1.248 1 92.19 140 ALA B N 1
ATOM 2687 C CA . ALA B 1 140 ? 12.453 2.924 0.615 1 92.19 140 ALA B CA 1
ATOM 2688 C C . ALA B 1 140 ? 12.828 2.494 -0.802 1 92.19 140 ALA B C 1
ATOM 2690 O O . ALA B 1 140 ? 13.328 3.301 -1.588 1 92.19 140 ALA B O 1
ATOM 2691 N N . GLY B 1 141 ? 12.641 1.217 -1.08 1 88.19 141 GLY B N 1
ATOM 2692 C CA . GLY B 1 141 ? 12.641 0.793 -2.471 1 88.19 141 GLY B CA 1
ATOM 2693 C C . GLY B 1 141 ? 11.391 1.217 -3.225 1 88.19 141 GLY B C 1
ATOM 2694 O O . GLY B 1 141 ? 10.547 1.926 -2.68 1 88.19 141 GLY B O 1
ATOM 2695 N N . ASN B 1 142 ? 11.242 0.816 -4.414 1 85.25 142 ASN B N 1
ATOM 2696 C CA . ASN B 1 142 ? 10.172 1.291 -5.289 1 85.25 142 ASN B CA 1
ATOM 2697 C C . ASN B 1 142 ? 8.797 0.915 -4.75 1 85.25 142 ASN B C 1
ATOM 2699 O O . ASN B 1 142 ? 7.883 1.742 -4.742 1 85.25 142 ASN B O 1
ATOM 2703 N N . HIS B 1 143 ? 8.617 -0.316 -4.305 1 90.25 143 HIS B N 1
ATOM 2704 C CA . HIS B 1 143 ? 7.32 -0.751 -3.805 1 90.25 143 HIS B CA 1
ATOM 2705 C C . HIS B 1 143 ? 6.953 -0.021 -2.518 1 90.25 143 HIS B C 1
ATOM 2707 O O . HIS B 1 143 ? 5.809 0.401 -2.344 1 90.25 143 HIS B O 1
ATOM 2713 N N . LEU B 1 144 ? 7.91 0.075 -1.655 1 93 144 LEU B N 1
ATOM 2714 C CA . LEU B 1 144 ? 7.668 0.744 -0.382 1 93 144 LEU B CA 1
ATOM 2715 C C . LEU B 1 144 ? 7.328 2.215 -0.598 1 93 144 LEU B C 1
ATOM 2717 O O . LEU B 1 144 ? 6.426 2.75 0.053 1 93 144 LEU B O 1
ATOM 2721 N N . ARG B 1 145 ? 8.023 2.865 -1.513 1 90.75 145 ARG B N 1
ATOM 2722 C CA . ARG B 1 145 ? 7.727 4.254 -1.854 1 90.75 145 ARG B CA 1
ATOM 2723 C C . ARG B 1 145 ? 6.305 4.395 -2.383 1 90.75 145 ARG B C 1
ATOM 2725 O O . ARG B 1 145 ? 5.617 5.367 -2.076 1 90.75 145 ARG B O 1
ATOM 2732 N N . ALA B 1 146 ? 5.93 3.459 -3.158 1 86.5 146 ALA B N 1
ATOM 2733 C CA . ALA B 1 146 ? 4.578 3.479 -3.717 1 86.5 146 ALA B CA 1
ATOM 2734 C C . ALA B 1 146 ? 3.531 3.336 -2.617 1 86.5 146 ALA B C 1
ATOM 2736 O O . ALA B 1 146 ? 2.506 4.023 -2.637 1 86.5 146 ALA B O 1
ATOM 2737 N N . LEU B 1 147 ? 3.713 2.475 -1.706 1 91.06 147 LEU B N 1
ATOM 2738 C CA . LEU B 1 147 ? 2.779 2.297 -0.601 1 91.06 147 LEU B CA 1
ATOM 2739 C C . LEU B 1 147 ? 2.703 3.557 0.256 1 91.06 147 LEU B C 1
ATOM 2741 O O . LEU B 1 147 ? 1.613 3.988 0.639 1 91.06 147 LEU B O 1
ATOM 2745 N N . LEU B 1 148 ? 3.893 4.129 0.489 1 92.25 148 LEU B N 1
ATOM 2746 C CA . LEU B 1 148 ? 3.936 5.336 1.311 1 92.25 148 LEU B CA 1
ATOM 2747 C C . LEU B 1 148 ? 3.186 6.48 0.637 1 92.25 148 LEU B C 1
ATOM 2749 O O . LEU B 1 148 ? 2.568 7.305 1.313 1 92.25 148 LEU B O 1
ATOM 2753 N N . ARG B 1 149 ? 3.227 6.523 -0.615 1 86.12 149 ARG B N 1
ATOM 2754 C CA . ARG B 1 149 ? 2.559 7.574 -1.374 1 86.12 149 ARG B CA 1
ATOM 2755 C C . ARG B 1 149 ? 1.047 7.512 -1.187 1 86.12 149 ARG B C 1
ATOM 2757 O O . ARG B 1 149 ? 0.366 8.539 -1.25 1 86.12 149 ARG B O 1
ATOM 2764 N N . THR B 1 150 ? 0.544 6.359 -0.95 1 85.12 150 THR B N 1
ATOM 2765 C CA . THR B 1 150 ? -0.884 6.188 -0.707 1 85.12 150 THR B CA 1
ATOM 2766 C C . THR B 1 150 ? -1.331 7.016 0.495 1 85.12 150 THR B C 1
ATOM 2768 O O . THR B 1 150 ? -2.482 7.449 0.561 1 85.12 150 THR B O 1
ATOM 2771 N N . PHE B 1 151 ? -0.382 7.301 1.361 1 89.69 151 PHE B N 1
ATOM 2772 C CA . PHE B 1 151 ? -0.742 7.969 2.605 1 89.69 151 PHE B CA 1
ATOM 2773 C C . PHE B 1 151 ? -0.262 9.414 2.604 1 89.69 151 PHE B C 1
ATOM 2775 O O . PHE B 1 151 ? -0.399 10.125 3.604 1 89.69 151 PHE B O 1
ATOM 2782 N N . SER B 1 152 ? 0.267 9.898 1.539 1 84.31 152 SER B N 1
ATOM 2783 C CA . SER B 1 152 ? 0.914 11.203 1.46 1 84.31 152 SER B CA 1
ATOM 2784 C C . SER B 1 152 ? -0.112 12.328 1.497 1 84.31 152 SER B C 1
ATOM 2786 O O . SER B 1 152 ? 0.245 13.492 1.675 1 84.31 152 SER B O 1
ATOM 2788 N N . GLY B 1 153 ? -1.355 12.023 1.386 1 85.88 153 GLY B N 1
ATOM 2789 C CA . GLY B 1 153 ? -2.402 13.023 1.497 1 85.88 153 GLY B CA 1
ATOM 2790 C C . GLY B 1 153 ? -3.076 13.031 2.855 1 85.88 153 GLY B C 1
ATOM 2791 O O . GLY B 1 153 ? -2.953 14.008 3.607 1 85.88 153 GLY B O 1
ATOM 2792 N N . LEU B 1 154 ? -3.662 11.898 3.17 1 90.12 154 LEU B N 1
ATOM 2793 C CA . LEU B 1 154 ? -4.527 11.797 4.34 1 90.12 154 LEU B CA 1
ATOM 2794 C C . LEU B 1 154 ? -3.729 11.984 5.625 1 90.12 154 LEU B C 1
ATOM 2796 O O . LEU B 1 154 ? -4.129 12.742 6.504 1 90.12 154 LEU B O 1
ATOM 2800 N N . VAL B 1 155 ? -2.6 11.359 5.711 1 93.19 155 VAL B N 1
ATOM 2801 C CA . VAL B 1 155 ? -1.854 11.312 6.965 1 93.19 155 VAL B CA 1
ATOM 2802 C C . VAL B 1 155 ? -1.316 12.703 7.297 1 93.19 155 VAL B C 1
ATOM 2804 O O . VAL B 1 155 ? -1.558 13.219 8.391 1 93.19 155 VAL B O 1
ATOM 2807 N N . PRO B 1 156 ? -0.703 13.391 6.324 1 90.88 156 PRO B N 1
ATOM 2808 C CA . PRO B 1 156 ? -0.267 14.75 6.66 1 90.88 156 PRO B CA 1
ATOM 2809 C C . PRO B 1 156 ? -1.436 15.688 6.945 1 90.88 156 PRO B C 1
ATOM 2811 O O . PRO B 1 156 ? -1.33 16.562 7.805 1 90.88 156 PRO B O 1
ATOM 2814 N N . ALA B 1 157 ? -2.473 15.539 6.254 1 90.81 157 ALA B N 1
ATOM 2815 C CA . ALA B 1 157 ? -3.635 16.391 6.496 1 90.81 157 ALA B CA 1
ATOM 2816 C C . ALA B 1 157 ? -4.168 16.203 7.914 1 90.81 157 ALA B C 1
ATOM 2818 O O . ALA B 1 157 ? -4.465 17.172 8.609 1 90.81 157 ALA B O 1
ATOM 2819 N N . ALA B 1 158 ? -4.277 15 8.328 1 93.69 158 ALA B N 1
ATOM 2820 C CA . ALA B 1 158 ? -4.742 14.711 9.68 1 93.69 158 ALA B CA 1
ATOM 2821 C C . ALA B 1 158 ? -3.713 15.148 10.719 1 93.69 158 ALA B C 1
ATOM 2823 O O . ALA B 1 158 ? -4.074 15.641 11.789 1 93.69 158 ALA B O 1
ATOM 2824 N N . ALA B 1 159 ? -2.459 14.953 10.391 1 94.25 159 ALA B N 1
ATOM 2825 C CA . ALA B 1 159 ? -1.374 15.297 11.305 1 94.25 159 ALA B CA 1
ATOM 2826 C C . ALA B 1 159 ? -1.38 16.781 11.633 1 94.25 159 ALA B C 1
ATOM 2828 O O . ALA B 1 159 ? -0.999 17.188 12.734 1 94.25 159 ALA B O 1
ATOM 2829 N N . ARG B 1 160 ? -1.817 17.578 10.727 1 93.31 160 ARG B N 1
ATOM 2830 C CA . ARG B 1 160 ? -1.885 19.016 10.969 1 93.31 160 ARG B CA 1
ATOM 2831 C C . ARG B 1 160 ? -2.746 19.328 12.195 1 93.31 160 ARG B C 1
ATOM 2833 O O . ARG B 1 160 ? -2.422 20.203 12.984 1 93.31 160 ARG B O 1
ATOM 2840 N N . PHE B 1 161 ? -3.773 18.594 12.367 1 93.19 161 PHE B N 1
ATOM 2841 C CA . PHE B 1 161 ? -4.668 18.797 13.5 1 93.19 161 PHE B CA 1
ATOM 2842 C C . PHE B 1 161 ? -4.012 18.344 14.797 1 93.19 161 PHE B C 1
ATOM 2844 O O . PHE B 1 161 ? -4.191 18.969 15.844 1 93.19 161 PHE B O 1
ATOM 2851 N N . ALA B 1 162 ? -3.309 17.297 14.688 1 94.75 162 ALA B N 1
ATOM 2852 C CA . ALA B 1 162 ? -2.561 16.828 15.844 1 94.75 162 ALA B CA 1
ATOM 2853 C C . ALA B 1 162 ? -1.514 17.844 16.281 1 94.75 162 ALA B C 1
ATOM 2855 O O . ALA B 1 162 ? -1.376 18.141 17.469 1 94.75 162 ALA B O 1
ATOM 2856 N N . ILE B 1 163 ? -0.827 18.359 15.312 1 94.75 163 ILE B N 1
ATOM 2857 C CA . ILE B 1 163 ? 0.232 19.328 15.586 1 94.75 163 ILE B CA 1
ATOM 2858 C C . ILE B 1 163 ? -0.368 20.594 16.188 1 94.75 163 ILE B C 1
ATOM 2860 O O . ILE B 1 163 ? 0.17 21.141 17.156 1 94.75 163 ILE B O 1
ATOM 2864 N N . GLU B 1 164 ? -1.427 21 15.656 1 93.81 164 GLU B N 1
ATOM 2865 C CA . GLU B 1 164 ? -2.102 22.188 16.188 1 93.81 164 GLU B CA 1
ATOM 2866 C C . GLU B 1 164 ? -2.516 21.984 17.641 1 93.81 164 GLU B C 1
ATOM 2868 O O . GLU B 1 164 ? -2.406 22.906 18.453 1 93.81 164 GLU B O 1
ATOM 2873 N N . ASP B 1 165 ? -2.91 20.875 17.969 1 91.69 165 ASP B N 1
ATOM 2874 C CA . ASP B 1 165 ? -3.482 20.594 19.281 1 91.69 165 ASP B CA 1
ATOM 2875 C C . ASP B 1 165 ? -2.391 20.25 20.281 1 91.69 165 ASP B C 1
ATOM 2877 O O . ASP B 1 165 ? -2.574 20.438 21.484 1 91.69 165 ASP B O 1
ATOM 2881 N N . ALA B 1 166 ? -1.267 19.703 19.781 1 95 166 ALA B N 1
ATOM 2882 C CA . ALA B 1 166 ? -0.263 19.141 20.688 1 95 166 ALA B CA 1
ATOM 2883 C C . ALA B 1 166 ? 1.145 19.344 20.141 1 95 166 ALA B C 1
ATOM 2885 O O . ALA B 1 166 ? 1.928 18.391 20.047 1 95 166 ALA B O 1
ATOM 2886 N N . LEU B 1 167 ? 1.464 20.531 19.812 1 95.75 167 LEU B N 1
ATOM 2887 C CA . LEU B 1 167 ? 2.729 20.844 19.156 1 95.75 167 LEU B CA 1
ATOM 2888 C C . LEU B 1 167 ? 3.91 20.406 20.016 1 95.75 167 LEU B C 1
ATOM 2890 O O . LEU B 1 167 ? 4.84 19.766 19.516 1 95.75 167 LEU B O 1
ATOM 2894 N N . PRO B 1 168 ? 3.951 20.625 21.375 1 96.12 168 PRO B N 1
ATOM 2895 C CA . PRO B 1 16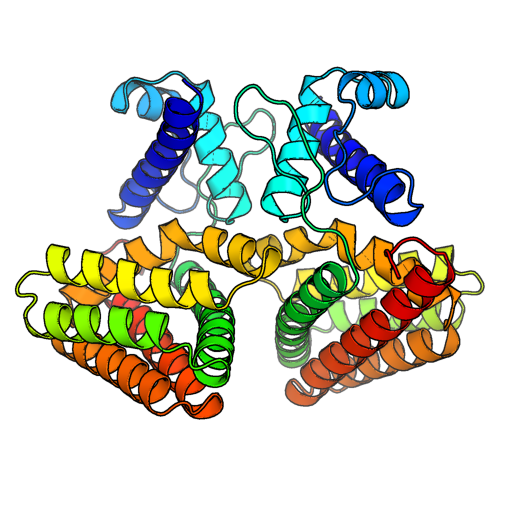8 ? 5.109 20.203 22.156 1 96.12 168 PRO B CA 1
ATOM 2896 C C . PRO B 1 168 ? 5.32 18.703 22.141 1 96.12 168 PRO B C 1
ATOM 2898 O O . PRO B 1 168 ? 6.457 18.234 22.062 1 96.12 168 PRO B O 1
ATOM 2901 N N . ALA B 1 169 ? 4.227 17.953 22.203 1 97 169 ALA B N 1
ATOM 2902 C CA . ALA B 1 169 ? 4.332 16.5 22.172 1 97 169 ALA B CA 1
ATOM 2903 C C . ALA B 1 169 ? 4.824 16 20.812 1 97 169 ALA B C 1
ATOM 2905 O O . ALA B 1 169 ? 5.613 15.062 20.75 1 97 169 ALA B O 1
ATOM 2906 N N . GLU B 1 170 ? 4.34 16.609 19.75 1 97.12 170 GLU B N 1
ATOM 2907 C CA . GLU B 1 170 ? 4.777 16.25 18.406 1 97.12 170 GLU B CA 1
ATOM 2908 C C . GLU B 1 170 ? 6.262 16.547 18.203 1 97.12 170 GLU B C 1
ATOM 2910 O O . GLU B 1 170 ? 6.98 15.758 17.594 1 97.12 170 GLU B O 1
ATOM 2915 N N . ARG B 1 171 ? 6.684 17.641 18.719 1 97.69 171 ARG B N 1
ATOM 2916 C CA . ARG B 1 171 ? 8.094 18.031 18.641 1 97.69 171 ARG B CA 1
ATOM 2917 C C . ARG B 1 171 ? 8.977 17.047 19.391 1 97.69 171 ARG B C 1
ATOM 2919 O O . ARG B 1 171 ? 10.016 16.625 18.891 1 97.69 171 ARG B O 1
ATOM 2926 N N . ALA B 1 172 ? 8.57 16.672 20.562 1 97.81 172 ALA B N 1
ATOM 2927 C CA . ALA B 1 172 ? 9.336 15.719 21.359 1 97.81 172 ALA B CA 1
ATOM 2928 C C . ALA B 1 172 ? 9.414 14.359 20.672 1 97.81 172 ALA B C 1
ATOM 2930 O O . ALA B 1 172 ? 10.453 13.695 20.719 1 97.81 172 ALA B O 1
ATOM 2931 N N . ALA B 1 173 ? 8.328 13.969 20.094 1 97.31 173 ALA B N 1
ATOM 2932 C CA . ALA B 1 173 ? 8.289 12.68 19.406 1 97.31 173 ALA B CA 1
ATOM 2933 C C . ALA B 1 173 ? 9.219 12.664 18.203 1 97.31 173 ALA B C 1
ATOM 2935 O O . ALA B 1 173 ? 9.914 11.68 17.953 1 97.31 173 ALA B O 1
ATOM 2936 N N . LEU B 1 174 ? 9.195 13.703 17.438 1 96.94 174 LEU B N 1
ATOM 2937 C CA . LEU B 1 174 ? 10.078 13.797 16.281 1 96.94 174 LEU B CA 1
ATOM 2938 C C . LEU B 1 174 ? 11.539 13.836 16.719 1 96.94 174 LEU B C 1
ATOM 2940 O O . LEU B 1 174 ? 12.398 13.25 16.047 1 96.94 174 LEU B O 1
ATOM 2944 N N . ARG B 1 175 ? 11.82 14.516 17.781 1 97.88 175 ARG B N 1
ATOM 2945 C CA . ARG B 1 175 ? 13.164 14.539 18.344 1 97.88 175 ARG B CA 1
ATOM 2946 C C . ARG B 1 175 ? 13.625 13.141 18.719 1 97.88 175 ARG B C 1
ATOM 2948 O O . ARG B 1 175 ? 14.766 12.758 18.453 1 97.88 175 ARG B O 1
ATOM 2955 N N . ALA B 1 176 ? 12.781 12.391 19.328 1 98.06 176 ALA B N 1
ATOM 2956 C CA . ALA B 1 176 ? 13.094 11.016 19.703 1 98.06 176 ALA B CA 1
ATOM 2957 C C . ALA B 1 176 ? 13.406 10.172 18.469 1 98.06 176 ALA B C 1
ATOM 2959 O O . ALA B 1 176 ? 14.305 9.328 18.5 1 98.06 176 ALA B O 1
ATOM 2960 N N . GLU B 1 177 ? 12.625 10.383 17.422 1 97.38 177 GLU B N 1
ATOM 2961 C CA . GLU B 1 177 ? 12.883 9.68 16.156 1 97.38 177 GLU B CA 1
ATOM 2962 C C . GLU B 1 177 ? 14.258 10.031 15.602 1 97.38 177 GLU B C 1
ATOM 2964 O O . GLU B 1 177 ? 15.008 9.148 15.188 1 97.38 177 GLU B O 1
ATOM 2969 N N . TYR B 1 178 ? 14.562 11.312 15.617 1 98.06 178 TYR B N 1
ATOM 2970 C CA . TYR B 1 178 ? 15.859 11.766 15.117 1 98.06 178 TYR B CA 1
ATOM 2971 C C . TYR B 1 178 ? 17 11.148 15.922 1 98.06 178 TYR B C 1
ATOM 2973 O O . TYR B 1 178 ? 17.969 10.656 15.352 1 98.06 178 TYR B O 1
ATOM 2981 N N . GLU B 1 179 ? 16.875 11.164 17.203 1 98.31 179 GLU B N 1
ATOM 2982 C CA . GLU B 1 179 ? 17.938 10.641 18.078 1 98.31 179 GLU B CA 1
ATOM 2983 C C . GLU B 1 179 ? 18.156 9.156 17.828 1 98.31 179 GLU B C 1
ATOM 2985 O O . GLU B 1 179 ? 19.297 8.688 17.844 1 98.31 179 GLU B O 1
ATOM 2990 N N . ALA B 1 180 ? 17.094 8.453 17.625 1 98.38 180 ALA B N 1
ATOM 2991 C CA . ALA B 1 180 ? 17.203 7.027 17.359 1 98.38 180 ALA B CA 1
ATOM 2992 C C . ALA B 1 180 ? 17.891 6.777 16.016 1 98.38 180 ALA B C 1
ATOM 2994 O O . ALA B 1 180 ? 18.688 5.848 15.891 1 98.38 180 ALA B O 1
ATOM 2995 N N . LEU B 1 181 ? 17.562 7.578 15.039 1 98.44 181 LEU B N 1
ATOM 2996 C CA . LEU B 1 181 ? 18.203 7.473 13.734 1 98.44 181 LEU B CA 1
ATOM 2997 C C . LEU B 1 181 ? 19.688 7.812 13.828 1 98.44 181 LEU B C 1
ATOM 2999 O O . LEU B 1 181 ? 20.531 7.105 13.266 1 98.44 181 LEU B O 1
ATOM 3003 N N . ARG B 1 182 ? 20 8.805 14.539 1 98 182 ARG B N 1
ATOM 3004 C CA . ARG B 1 182 ? 21.375 9.258 14.727 1 98 182 ARG B CA 1
ATOM 3005 C C . ARG B 1 182 ? 22.203 8.195 15.445 1 98 182 ARG B C 1
ATOM 3007 O O . ARG B 1 182 ? 23.375 8.008 15.133 1 98 182 ARG B O 1
ATOM 3014 N N . ALA B 1 183 ? 21.609 7.512 16.344 1 98.06 183 ALA B N 1
ATOM 3015 C CA . ALA B 1 183 ? 22.297 6.492 17.141 1 98.06 183 ALA B CA 1
ATOM 3016 C C . ALA B 1 183 ? 22.562 5.242 16.312 1 98.06 183 ALA B C 1
ATOM 3018 O O . ALA B 1 183 ? 23.359 4.387 16.703 1 98.06 183 ALA B O 1
ATOM 3019 N N . GLY B 1 184 ? 21.859 5.141 15.227 1 97.56 184 GLY B N 1
ATOM 3020 C CA . GLY B 1 184 ? 22.062 3.998 14.344 1 97.56 184 GLY B CA 1
ATOM 3021 C C . GLY B 1 184 ? 21.516 2.705 14.914 1 97.56 184 GLY B C 1
ATOM 3022 O O . GLY B 1 184 ? 22.078 1.634 14.703 1 97.56 184 GLY B O 1
ATOM 3023 N N . ASP B 1 185 ? 20.547 2.775 15.664 1 97.06 185 ASP B N 1
ATOM 3024 C CA . ASP B 1 185 ? 19.875 1.619 16.25 1 97.06 185 ASP B CA 1
ATOM 3025 C C . ASP B 1 185 ? 18.578 1.318 15.5 1 97.06 185 ASP B C 1
ATOM 3027 O O . ASP B 1 185 ? 17.531 1.927 15.789 1 97.06 185 ASP B O 1
ATOM 3031 N N . PRO B 1 186 ? 18.578 0.298 14.719 1 98.25 186 PRO B N 1
ATOM 3032 C CA . PRO B 1 186 ? 17.422 0.026 13.867 1 98.25 186 PRO B CA 1
ATOM 3033 C C . PRO B 1 186 ? 16.156 -0.24 14.672 1 98.25 186 PRO B C 1
ATOM 3035 O O . PRO B 1 186 ? 15.078 0.279 14.344 1 98.25 186 PRO B O 1
ATOM 3038 N N . ASP B 1 187 ? 16.266 -1.016 15.711 1 98.25 187 ASP B N 1
ATOM 3039 C CA . ASP B 1 187 ? 15.086 -1.355 16.5 1 98.25 187 ASP B CA 1
ATOM 3040 C C . ASP B 1 187 ? 14.539 -0.129 17.219 1 98.25 187 ASP B C 1
ATOM 3042 O O . ASP B 1 187 ? 13.32 0.082 17.266 1 98.25 187 ASP B O 1
ATOM 3046 N N . ALA B 1 188 ? 15.422 0.636 17.75 1 98.44 188 ALA B N 1
ATOM 3047 C CA . ALA B 1 188 ? 15 1.859 18.438 1 98.44 188 ALA B CA 1
ATOM 3048 C C . ALA B 1 188 ? 14.375 2.842 17.453 1 98.44 188 ALA B C 1
ATOM 3050 O O . ALA B 1 188 ? 13.398 3.52 17.766 1 98.44 188 ALA B O 1
ATOM 3051 N N . ALA B 1 189 ? 14.93 2.951 16.25 1 98.69 189 ALA B N 1
ATOM 3052 C CA . ALA B 1 189 ? 14.406 3.861 15.234 1 98.69 189 ALA B CA 1
ATOM 3053 C C . ALA B 1 189 ? 13.008 3.443 14.789 1 98.69 189 ALA B C 1
ATOM 3055 O O . ALA B 1 189 ? 12.117 4.285 14.648 1 98.69 189 ALA B O 1
ATOM 3056 N N . ALA B 1 190 ? 12.844 2.178 14.617 1 98.56 190 ALA B N 1
ATOM 3057 C CA . ALA B 1 190 ? 11.523 1.662 14.242 1 98.56 190 ALA B CA 1
ATOM 3058 C C . ALA B 1 190 ? 10.5 1.938 15.336 1 98.56 190 ALA B C 1
ATOM 3060 O O . ALA B 1 190 ? 9.383 2.387 15.055 1 98.56 190 ALA B O 1
ATOM 3061 N N . ARG B 1 191 ? 10.914 1.663 16.531 1 98.5 191 ARG B N 1
ATOM 3062 C CA . ARG B 1 191 ? 10.008 1.873 17.656 1 98.5 191 ARG B CA 1
ATOM 3063 C C . ARG B 1 191 ? 9.656 3.35 17.812 1 98.5 191 ARG B C 1
ATOM 3065 O O . ARG B 1 191 ? 8.5 3.691 18.094 1 98.5 191 ARG B O 1
ATOM 3072 N N . ALA B 1 192 ? 10.609 4.23 17.656 1 98.5 192 ALA B N 1
ATOM 3073 C CA . ALA B 1 192 ? 10.375 5.668 17.766 1 98.5 192 ALA B CA 1
ATOM 3074 C C . ALA B 1 192 ? 9.398 6.148 16.703 1 98.5 192 ALA B C 1
ATOM 3076 O O . ALA B 1 192 ? 8.531 6.988 16.969 1 98.5 192 ALA B O 1
ATOM 3077 N N . ALA B 1 193 ? 9.523 5.637 15.516 1 98.19 193 ALA B N 1
ATOM 3078 C CA . ALA B 1 193 ? 8.602 5.996 14.438 1 98.19 193 ALA B CA 1
ATOM 3079 C C . ALA B 1 193 ? 7.184 5.531 14.75 1 98.19 193 ALA B C 1
ATOM 3081 O O . ALA B 1 193 ? 6.223 6.285 14.578 1 98.19 193 ALA B O 1
ATOM 3082 N N . LEU B 1 194 ? 7.102 4.293 15.203 1 97.94 194 LEU B N 1
ATOM 3083 C CA . LEU B 1 194 ? 5.801 3.742 15.57 1 97.94 194 LEU B CA 1
ATOM 3084 C C . LEU B 1 194 ? 5.141 4.59 16.656 1 97.94 194 LEU B C 1
ATOM 3086 O O . LEU B 1 194 ? 3.967 4.949 16.547 1 97.94 194 LEU B O 1
ATOM 3090 N N . ASP B 1 195 ? 5.891 4.871 17.672 1 98.06 195 ASP B N 1
ATOM 3091 C CA . ASP B 1 195 ? 5.375 5.648 18.797 1 98.06 195 ASP B CA 1
ATOM 3092 C C . ASP B 1 195 ? 4.934 7.039 18.344 1 98.06 195 ASP B C 1
ATOM 3094 O O . ASP B 1 195 ? 3.879 7.523 18.75 1 98.06 195 ASP B O 1
ATOM 3098 N N . HIS B 1 196 ? 5.715 7.688 17.531 1 98.06 196 HIS B N 1
ATOM 3099 C CA . HIS B 1 196 ? 5.418 9.023 17.031 1 98.06 196 HIS B CA 1
ATOM 3100 C C . HIS B 1 196 ? 4.121 9.039 16.234 1 98.06 196 HIS B C 1
ATOM 3102 O O . HIS B 1 196 ? 3.242 9.875 16.469 1 98.06 196 HIS B O 1
ATOM 3108 N N . ILE B 1 197 ? 3.986 8.117 15.344 1 97.62 197 ILE B N 1
ATOM 3109 C CA . ILE B 1 197 ? 2.84 8.102 14.445 1 97.62 197 ILE B CA 1
ATOM 3110 C C . ILE B 1 197 ? 1.579 7.727 15.219 1 97.62 197 ILE B C 1
ATOM 3112 O O . ILE B 1 197 ? 0.503 8.273 14.969 1 97.62 197 ILE B O 1
ATOM 3116 N N . ASN B 1 198 ? 1.75 6.812 16.156 1 97.31 198 ASN B N 1
ATOM 3117 C CA . ASN B 1 198 ? 0.609 6.461 17 1 97.31 198 ASN B CA 1
ATOM 3118 C C . ASN B 1 198 ? 0.147 7.645 17.844 1 97.31 198 ASN B C 1
ATOM 3120 O O . ASN B 1 198 ? -1.054 7.848 18.031 1 97.31 198 ASN B O 1
ATOM 3124 N N . LEU B 1 199 ? 1.09 8.383 18.344 1 97.62 199 LEU B N 1
ATOM 3125 C CA . LEU B 1 199 ? 0.771 9.602 19.062 1 97.62 199 LEU B CA 1
ATOM 3126 C C . LEU B 1 199 ? 0.035 10.594 18.172 1 97.62 199 LEU B C 1
ATOM 3128 O O . LEU B 1 199 ? -0.968 11.18 18.578 1 97.62 199 LEU B O 1
ATOM 3132 N N . THR B 1 200 ? 0.539 10.773 16.984 1 97.5 200 THR B N 1
ATOM 3133 C CA . THR B 1 200 ? -0.072 11.688 16.031 1 97.5 200 THR B CA 1
ATOM 3134 C C . THR B 1 200 ? -1.493 11.242 15.688 1 97.5 200 THR B C 1
ATOM 3136 O O . THR B 1 200 ? -2.398 12.07 15.578 1 97.5 200 THR B O 1
ATOM 3139 N N . ALA B 1 201 ? -1.668 9.977 15.539 1 97.19 201 ALA B N 1
ATOM 3140 C CA . ALA B 1 201 ? -2.986 9.43 15.234 1 97.19 201 ALA B CA 1
ATOM 3141 C C . ALA B 1 201 ? -3.99 9.766 16.328 1 97.19 201 ALA B C 1
ATOM 3143 O O . ALA B 1 201 ? -5.09 10.242 16.047 1 97.19 201 ALA B O 1
ATOM 3144 N N . ALA B 1 202 ? -3.623 9.516 17.547 1 97.25 202 ALA B N 1
ATOM 3145 C CA . ALA B 1 202 ? -4.504 9.758 18.688 1 97.25 202 ALA B CA 1
ATOM 3146 C C . ALA B 1 202 ? -4.859 11.242 18.797 1 97.25 202 ALA B C 1
ATOM 3148 O O . ALA B 1 202 ? -6.023 11.594 18.984 1 97.25 202 ALA B O 1
ATOM 3149 N N . ASN B 1 203 ? -3.863 12.078 18.672 1 96.94 203 ASN B N 1
ATOM 3150 C CA . ASN B 1 203 ? -4.082 13.516 18.75 1 96.94 203 ASN B CA 1
ATOM 3151 C C . ASN B 1 203 ? -4.969 14.016 17.609 1 96.94 203 ASN B C 1
ATOM 3153 O O . ASN B 1 203 ? -5.852 14.852 17.828 1 96.94 203 ASN B O 1
ATOM 3157 N N . ALA B 1 204 ? -4.711 13.516 16.422 1 95.94 204 ALA B N 1
ATOM 3158 C CA . ALA B 1 204 ? -5.48 13.93 15.25 1 95.94 204 ALA B CA 1
ATOM 3159 C C . ALA B 1 204 ? -6.953 13.547 15.398 1 95.94 204 ALA B C 1
ATOM 3161 O O . ALA B 1 204 ? -7.84 14.375 15.18 1 95.94 204 ALA B O 1
ATOM 3162 N N . VAL B 1 205 ? -7.188 12.352 15.781 1 95.19 205 VAL B N 1
ATOM 3163 C CA . VAL B 1 205 ? -8.555 11.859 15.906 1 95.19 205 VAL B CA 1
ATOM 3164 C C . VAL B 1 205 ? -9.289 12.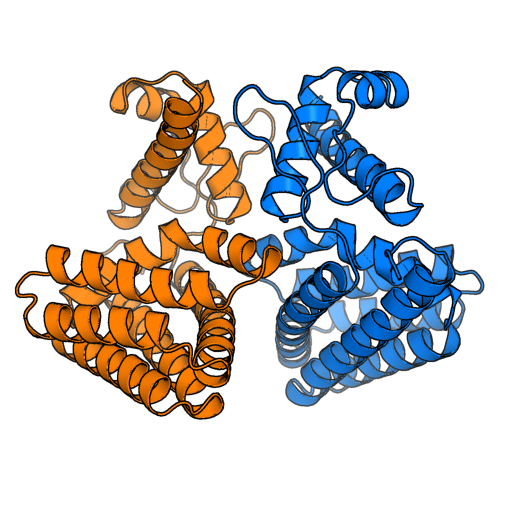641 17 1 95.19 205 VAL B C 1
ATOM 3166 O O . VAL B 1 205 ? -10.445 13.023 16.828 1 95.19 205 VAL B O 1
ATOM 3169 N N . SER B 1 206 ? -8.617 12.852 18.094 1 95.06 206 SER B N 1
ATOM 3170 C CA . SER B 1 206 ? -9.211 13.633 19.172 1 95.06 206 SER B CA 1
ATOM 3171 C C . SER B 1 206 ? -9.57 15.039 18.703 1 95.06 206 SER B C 1
ATOM 3173 O O . SER B 1 206 ? -10.664 15.539 19 1 95.06 206 SER B O 1
ATOM 3175 N N . ALA B 1 207 ? -8.688 15.656 18 1 94 207 ALA B N 1
ATOM 3176 C CA . ALA B 1 207 ? -8.922 17 17.5 1 94 207 ALA B CA 1
ATOM 3177 C C . ALA B 1 207 ? -10.094 17.031 16.516 1 94 207 ALA B C 1
ATOM 3179 O O . ALA B 1 207 ? -10.938 17.922 16.578 1 94 207 ALA B O 1
ATOM 3180 N N . LEU B 1 208 ? -10.125 16.094 15.664 1 93.19 208 LEU B N 1
ATOM 3181 C CA . LEU B 1 208 ? -11.164 16.031 14.641 1 93.19 208 LEU B CA 1
ATOM 3182 C C . LEU B 1 208 ? -12.531 15.773 15.266 1 93.19 208 LEU B C 1
ATOM 3184 O O . LEU B 1 208 ? -13.539 16.312 14.805 1 93.19 208 LEU B O 1
ATOM 3188 N N . LYS B 1 209 ? -12.57 14.977 16.297 1 92.56 209 LYS B N 1
ATOM 3189 C CA . LYS B 1 209 ? -13.812 14.773 17.047 1 92.56 209 LYS B CA 1
ATOM 3190 C C . LYS B 1 209 ? -14.297 16.062 17.688 1 92.56 209 LYS B C 1
ATOM 3192 O O . LYS B 1 209 ? -15.477 16.406 17.625 1 92.56 209 LYS B O 1
ATOM 3197 N N . ARG B 1 210 ? -13.438 16.734 18.234 1 92.25 210 ARG B N 1
ATOM 3198 C CA . ARG B 1 210 ? -13.773 17.984 18.906 1 92.25 210 ARG B CA 1
ATOM 3199 C C . ARG B 1 210 ? -14.297 19.016 17.906 1 92.25 210 ARG B C 1
ATOM 3201 O O . ARG B 1 210 ? -15.172 19.828 18.234 1 92.25 210 ARG B O 1
ATOM 3208 N N . LYS B 1 211 ? -13.797 18.922 16.719 1 90.5 211 LYS B N 1
ATOM 3209 C CA . LYS B 1 211 ? -14.195 19.891 15.703 1 90.5 211 LYS B CA 1
ATOM 3210 C C . LYS B 1 211 ? -15.484 19.453 15.008 1 90.5 211 LYS B C 1
ATOM 3212 O O . LYS B 1 211 ? -15.992 20.156 14.125 1 90.5 211 LYS B O 1
ATOM 3217 N N . GLY B 1 212 ? -15.969 18.281 15.305 1 88.88 212 GLY B N 1
ATOM 3218 C CA . GLY B 1 212 ? -17.25 17.812 14.797 1 88.88 212 GLY B CA 1
ATOM 3219 C C . GLY B 1 212 ? -17.141 17.219 13.398 1 88.88 212 GLY B C 1
ATOM 3220 O O . GLY B 1 212 ? -18.156 17.109 12.688 1 88.88 212 GLY B O 1
ATOM 3221 N N . VAL B 1 213 ? -15.945 16.875 12.961 1 87.25 213 VAL B N 1
ATOM 3222 C CA . VAL B 1 213 ? -15.742 16.312 11.633 1 87.25 213 VAL B CA 1
ATOM 3223 C C . VAL B 1 213 ? -16.297 14.891 11.594 1 87.25 213 VAL B C 1
ATOM 3225 O O . VAL B 1 213 ? -16.891 14.469 10.594 1 87.25 213 VAL B O 1
ATOM 3228 N N . PHE B 1 214 ? -16.078 14.117 12.656 1 85 214 PHE B N 1
ATOM 3229 C CA . PHE B 1 214 ? -16.594 12.758 12.742 1 85 214 PHE B CA 1
ATOM 3230 C C . PHE B 1 214 ? -17.906 12.719 13.492 1 85 214 PHE B C 1
ATOM 3232 O O . PHE B 1 214 ? -18.141 13.516 14.406 1 85 214 PHE B O 1
ATOM 3239 N N . PRO B 1 215 ? -18.797 11.914 12.742 1 69.38 215 PRO B N 1
ATOM 3240 C CA . PRO B 1 215 ? -20.031 11.789 13.508 1 69.38 215 PRO B CA 1
ATOM 3241 C C . PRO B 1 215 ? -19.812 11.273 14.93 1 69.38 215 PRO B C 1
ATOM 3243 O O . PRO B 1 215 ? -18.812 10.594 15.188 1 69.38 215 PRO B O 1
ATOM 3246 N N . GLU B 1 216 ? -20.672 11.742 15.969 1 59.12 216 GLU B N 1
ATOM 3247 C CA . GLU B 1 216 ? -20.672 11.297 17.359 1 59.12 216 GLU B CA 1
ATOM 3248 C C . GLU B 1 216 ? -20.875 9.789 17.469 1 59.12 216 GLU B C 1
ATOM 3250 O O . GLU B 1 216 ? -21.562 9.195 16.625 1 59.12 216 GLU B O 1
#

Foldseek 3Di:
DVCVLVVLLVVLLQVVLVCLLLQVAAAFDADDLVVSCVVSVHDSVSNVSNQVLVVVLVQWDQDPPPHIGGHDDALVSLLVLLQVLLQLLLQLQLQLLQVLDVVLLVVLVVLLVQLVVDDDLVSNLVSVLVNSVSSCVVRPDPVSVVVNVSSSRSLSVLLSQLCVQCVPVLSVLSVQLSVCSNVSPSNSNSVSSNVNSNSSSVSSNVRSVVSVSHPD/DVCVLVVLLVVLLQVVLVCLLLQVAAAFDADDLVVSCVVSVHDSVSNVSNQVLVVVLVQWDQDPPPHIGGHDDALVSLLVLLQVLLQLLLQLQLQLLQVLDVVLLVVLVVLLVQLVVDDDLVSNLVSVLVNSVSSCVVRPDPVSVVVNVSSSRSLSVLLSQLCVQCVPVLSVLSVQLSVSSNVSHSNSNSVSSNVNSNSSSVSSNVSSVVSCSHPD

Sequence (432 aa):
MTLIRTKTSEAVADHILGLLFDGTLRTGDRIDIDGVAATLGVSRVPVREGLMSLERDGLVRMPHYKGAFVAGFDADTVFEAFELYAMLSALTNRRAAAKADPAVLESLAKLDDALDRASTVDEFEGLAREFRRVVNVSAAGNHLRALLRTFSGLVPAAARFAIEDALPAERAALRAEYEALRAGDPDAAARAALDHINLTAANAVSALKRKGVFPEMTLIRTKTSEAVADHILGLLFDGTLRTGDRIDIDGVAATLGVSRVPVREGLMSLERDGLVRMPHYKGAFVAGFDADTVFEAFELYAMLSALTNRRAAAKADPAVLESLAKLDDALDRASTVDEFEGLAREFRRVVNVSAAGNHLRALLRTFSGLVPAAARFAIEDALPAERAALRAEYEALRAGDPDAAARAALDHINLTAANAVSALKRKGVFPE